Protein AF-0000000083423041 (afdb_homodimer)

Solvent-accessible surface area (backbone atoms only — not comparable to full-atom values): 35563 Å² total; per-residue (Å²): 116,69,69,56,26,44,30,65,61,41,26,49,46,38,52,69,44,50,49,55,50,40,33,48,55,36,41,76,66,77,38,86,64,68,62,46,63,54,60,49,81,67,87,52,75,92,38,69,88,54,84,45,62,52,67,48,62,82,70,56,37,40,61,69,62,55,66,61,30,31,52,72,68,56,45,50,48,52,34,47,50,47,18,48,50,28,26,38,38,35,40,43,35,72,77,74,40,79,76,62,72,74,30,47,17,34,30,59,46,91,64,76,85,52,52,67,54,50,50,53,42,49,52,52,51,53,71,42,21,61,75,30,78,40,52,88,45,42,66,50,51,52,53,24,66,74,65,46,72,60,73,50,49,37,67,68,75,82,59,90,92,57,64,53,19,48,31,49,54,68,41,34,47,90,32,34,32,36,24,58,48,96,86,67,46,78,74,46,57,28,48,50,81,50,32,27,30,23,56,34,53,56,34,54,37,50,52,36,27,42,71,46,18,33,13,79,82,46,30,72,80,38,38,49,50,51,53,34,51,28,44,56,44,24,51,52,40,25,56,71,67,62,50,82,66,85,76,79,48,55,39,57,49,54,41,40,38,58,76,49,20,55,54,50,50,59,34,67,68,45,50,31,34,61,45,56,45,73,91,42,95,64,67,41,69,67,41,57,62,34,87,48,72,67,17,53,50,50,51,51,50,34,65,63,29,67,67,38,31,60,50,41,48,51,51,50,54,56,40,56,34,48,41,27,62,49,68,76,78,63,128,117,70,70,55,26,43,30,65,59,42,26,49,47,37,52,70,44,49,48,56,49,41,33,47,56,35,40,76,65,78,39,86,63,68,61,44,64,54,62,49,80,67,86,51,75,92,38,70,88,54,85,46,62,50,67,49,64,81,70,56,37,39,60,67,62,55,65,61,30,31,54,72,70,55,45,50,48,52,35,48,51,46,17,48,50,29,26,39,38,33,39,42,36,73,76,75,38,79,75,62,74,75,31,45,18,35,29,61,46,90,65,77,86,51,52,69,52,52,52,52,43,50,52,54,51,53,69,44,23,61,76,32,77,39,53,87,44,42,65,50,50,52,54,25,66,74,66,44,74,60,74,50,49,37,68,67,70,70,58,91,91,57,66,52,20,48,31,51,55,70,41,34,46,89,34,34,32,35,23,58,49,97,86,67,46,78,74,44,58,28,46,49,82,51,32,27,31,23,55,35,53,57,34,55,36,49,54,36,28,42,70,44,18,33,14,79,80,46,30,71,79,38,38,49,50,51,52,35,51,27,44,55,42,24,51,52,40,24,56,70,66,63,48,83,66,86,76,78,47,56,40,57,50,54,41,41,37,58,76,49,19,54,56,52,49,60,34,68,69,46,52,32,33,63,44,56,46,72,90,43,97,64,68,42,69,68,39,57,62,34,88,48,73,66,16,54,50,48,50,51,49,33,64,64,30,68,68,39,30,58,50,40,49,52,51,49,55,56,38,56,33,49,40,25,62,49,68,74,80,58,125

Nearest PDB structures (foldseek):
  9eto-assembly2_B  TM=4.307E-01  e=2.417E-05  Psilocybe cubensis
  7y65-assembly1_D  TM=1.739E-01  e=5.068E+00  Homo sapiens
  8iyh-assembly1_D  TM=1.251E-01  e=6.102E+00  Homo sapiens
  7y65-assembly1_D  TM=1.919E-01  e=6.215E+00  Homo sapiens
  7y67-assembly1_D  TM=1.520E-01  e=4.080E+00  Homo sapiens

Sequence (662 aa):
MIASWKIFDKEKLTYSSYIPEFEQMFMKKNKELSFGPRYYQPTNPASAELIILEDLGNRSFKNVNRQMGFDMAHTRAALDKLAQFHAASAVRFEVRGAYPEMYDRNLCSEEDKFKEFRETQANSLIKALPLYNAAYMESELQTYTSNAPDMFQARAPKFEDEFCCLNHGDLHCNNIMFQYDEHGEITETYFIDLQMSRYCSPAQDLIYVLLSSVSFELKLSKFDYFVFYYHSKLVEYLKLLDYTQPMPTLTALHIAILNHGDWVYPVISLLLPLLLIDPSEKANMDTMMDQESEGDQLRTTMFGHRTVVQEYKQLLPWAHNRGLFVYKTGNMIASWKIFDKEKLTYSSYIPEFEQMFMKKNKELSFGPRYYQPTNPASAELIILEDLGNRSFKNVNRQMGFDMAHTRAALDKLAQFHAASAVRFEVRGAYPEMYDRNLCSEEDKFKEFRETQANSLIKALPLYNAAYMESELQTYTSNAPDMFQARAPKFEDEFCCLNHGDLHCNNIMFQYDEHGEITETYFIDLQMSRYCSPAQDLIYVLLSSVSFELKLSKFDYFVFYYHSKLVEYLKLLDYTQPMPTLTALHIAILNHGDWVYPVISLLLPLLLIDPSEKANMDTMMDQESEGDQLRTTMFGHRTVVQEYKQLLPWAHNRGLFVYKTGN

Organism: Drosophila navojoa (NCBI:txid7232)

Foldseek 3Di:
DVVQQCLQVQQCCCQVPVQVQLQVLCVVLVHHAGAAFHWDDDPDVVCVSPTDTDDCVVVVWDFDQLQQFDDPQRLLQLLLSQLSQFLSQLVCCVPVNDDDPSQQAQTAHPDDPCLVLLVLLLVLLLVLCVLLVRVVCNVLSVVLSVPDDDRRNDGDFDDPPARKGKELQQDERRQKIFDADPVRHTDHIYGHSSSRIHIGHNLLNLLNHLLAGHGLVCSPVCSLVSLVSSLVSNQVNNVSSPPPDDRDDSVSSVVVNLVQLLSNCCRLSPRRLLSNDDDDPCSDPVNCSPPDDSNSVNSNCSCNPPSSSVSCSPSVVVSVVSVSSDDDPRD/DVVQQCLQVQQCCCQVPVQVQLQVLCVVLVHHAGAAFHWDDDPDVVCVSPTDTDDCVVVVWDFDQLQQFDDPQRLLQLLLSQLSQFLSQLVCCVPVNDDDPSQQAQTAHPDDPCLVLLVVLLVLLLVLCVLLVRVVCNVLSVVLSVPDDDRRNDGDFDDPPARKGKELQQDERRQKIFDADPVRHTDHIYGHSSSRIHIGHCLLNLLNHLLAGHGLVCSPVCSLVSLVSSLVSNQVNNVSSPPPDDRDDSVSSVVVNLVQLLSNCCRLSPRRLLSNDDDDPCSDPVNCSPPDDSNSVNSNCSCVPPSSSVSCSPSVVVSVVSVSSHDDDRD

Secondary structure (DSSP, 8-state):
-GGGGTHHHHHHHIIIIIHHHHHHHHHHTT-----SPPEE--SSGGGTT--EE--GGGGT-B---TTT-B-HHHHHHHHHHHHHHHHHHHHHHHHH-PPPGGGGSS---SS-TTHHHHHHHHHHHHHHGGGGT-GGGHHHHHHHHHH---TTTSPPP--TT---EEE-SS--GGGEEEEE-TTS-EEEEEE--GGG-EEE-THHHHHHHHHHHB-HHHHTTTHHHHHHHHHHHHHHHHHHTT--SPPPPHHHHHHHHHHTGGGHHHIIIIIHHHHHSPP-TT-SHHHHH--SHHHHHHHHHHHH-HHHHHHHHHHHHHHHTTT-S------/-GGGGTHHHHHHHIIIIIHHHHHHHHHHTT-----SPPEE--SSGGGTT--EE--GGGGT-B---TTT-B-HHHHHHHHHHHHHHHHHHHHHHHHH-PPPGGGGSS---SS-TTHHHHHHHHHHHHHHGGGGT-GGGHHHHHHHHHH---TTTSPPP--TT---EEE-SS--GGGEEEEE-TTS-EEEEEE--GGG-EEE-THHHHHHHHHHHB-HHHHTTTHHHHHHHHHHHHHHHHHHTT--SPPPPHHHHHHHHHHTGGGHHHIIIIIHHHHHSPP-TT-SHHHHH--SHHHHHHHHHHHH-HHHHHHHHHHHHHHHTTT-S------

Radius of gyration: 27.66 Å; Cα contacts (8 Å, |Δi|>4): 993; chains: 2; bounding box: 68×90×64 Å

InterPro domains:
  IPR004119 Ecdysteroid kinase-like [PF02958] (1-243)
  IPR011009 Protein kinase-like domain superfamily [SSF56112] (47-325)
  IPR015897 CHK kinase-like [SM00587] (51-240)

pLDDT: mean 92.18, std 9.78, range [46.19, 98.94]

Structure (mmCIF, N/CA/C/O backbone):
data_AF-0000000083423041-model_v1
#
loop_
_entity.id
_entity.type
_entity.pdbx_description
1 polymer 'CHK kinase-like domain-containing protein'
#
loop_
_atom_site.group_PDB
_atom_site.id
_atom_site.type_symbol
_atom_site.label_atom_id
_atom_site.label_alt_id
_atom_site.label_comp_id
_atom_site.label_asym_id
_atom_site.label_entity_id
_atom_site.label_seq_id
_atom_site.pdbx_PDB_ins_code
_atom_site.Cartn_x
_atom_site.Cartn_y
_atom_site.Cartn_z
_atom_site.occupancy
_atom_site.B_iso_or_equiv
_atom_site.auth_seq_id
_atom_site.auth_comp_id
_atom_site.auth_asym_id
_atom_site.auth_atom_id
_atom_site.pdbx_PDB_model_num
ATOM 1 N N . MET A 1 1 ? 23.953 -32.688 -4.75 1 56.06 1 MET A N 1
ATOM 2 C CA . MET A 1 1 ? 23.734 -31.281 -4.391 1 56.06 1 MET A CA 1
ATOM 3 C C . MET A 1 1 ? 22.266 -30.891 -4.551 1 56.06 1 MET A C 1
ATOM 5 O O . MET A 1 1 ? 21.641 -30.438 -3.592 1 56.06 1 MET A O 1
ATOM 9 N N . ILE A 1 2 ? 21.703 -31.203 -5.594 1 63.53 2 ILE A N 1
ATOM 10 C CA . ILE A 1 2 ? 20.328 -30.844 -5.906 1 63.53 2 ILE A CA 1
ATOM 11 C C . ILE A 1 2 ? 19.375 -31.672 -5.031 1 63.53 2 ILE A C 1
ATOM 13 O O . ILE A 1 2 ? 18.344 -31.156 -4.574 1 63.53 2 ILE A O 1
ATOM 17 N N . ALA A 1 3 ? 19.844 -32.781 -4.621 1 69.81 3 ALA A N 1
ATOM 18 C CA . ALA A 1 3 ? 19 -33.656 -3.809 1 69.81 3 ALA A CA 1
ATOM 19 C C . ALA A 1 3 ? 18.719 -33.031 -2.443 1 69.81 3 ALA A C 1
ATOM 21 O O . ALA A 1 3 ? 17.625 -33.188 -1.891 1 69.81 3 ALA A O 1
ATOM 22 N N . SER A 1 4 ? 19.672 -32.344 -1.912 1 74.06 4 SER A N 1
ATOM 23 C CA . SER A 1 4 ? 19.547 -31.766 -0.584 1 74.06 4 SER A CA 1
ATOM 24 C C . SER A 1 4 ? 18.547 -30.625 -0.583 1 74.06 4 SER A C 1
ATOM 26 O O . SER A 1 4 ? 18.078 -30.203 0.478 1 74.06 4 SER A O 1
ATOM 28 N N . TRP A 1 5 ? 18.188 -30.234 -1.714 1 85.06 5 TRP A N 1
ATOM 29 C CA . TRP A 1 5 ? 17.25 -29.109 -1.833 1 85.06 5 TRP A CA 1
ATOM 30 C C . TRP A 1 5 ? 15.805 -29.609 -1.77 1 85.06 5 TRP A C 1
ATOM 32 O O . TRP A 1 5 ? 14.883 -28.828 -1.572 1 85.06 5 TRP A O 1
ATOM 42 N N . LYS A 1 6 ? 15.609 -30.875 -1.915 1 83.38 6 LYS A N 1
ATOM 43 C CA . LYS A 1 6 ? 14.328 -31.562 -1.817 1 83.38 6 LYS A CA 1
ATOM 44 C C . LYS A 1 6 ? 13.352 -31.062 -2.881 1 83.38 6 LYS A C 1
ATOM 46 O O . LYS A 1 6 ? 12.133 -31.125 -2.689 1 83.38 6 LYS A O 1
ATOM 51 N N . ILE A 1 7 ? 13.836 -30.562 -3.924 1 87.19 7 ILE A N 1
ATOM 52 C CA . ILE A 1 7 ? 13 -29.984 -4.965 1 87.19 7 ILE A CA 1
ATOM 53 C C . ILE A 1 7 ? 12.266 -31.094 -5.719 1 87.19 7 ILE A C 1
ATOM 55 O O . ILE A 1 7 ? 11.094 -30.938 -6.078 1 87.19 7 ILE A O 1
ATOM 59 N N . PHE A 1 8 ? 12.859 -32.219 -5.914 1 86.06 8 PHE A N 1
ATOM 60 C CA . PHE A 1 8 ? 12.227 -33.312 -6.625 1 86.06 8 PHE A CA 1
ATOM 61 C C . PHE A 1 8 ? 11.133 -33.969 -5.773 1 86.06 8 PHE A C 1
ATOM 63 O O . PHE A 1 8 ? 10.086 -34.344 -6.293 1 86.06 8 PHE A O 1
ATOM 70 N N . ASP A 1 9 ? 11.477 -34.094 -4.512 1 88.56 9 ASP A N 1
ATOM 71 C CA . ASP A 1 9 ? 10.484 -34.625 -3.588 1 88.56 9 ASP A CA 1
ATOM 72 C C . ASP A 1 9 ? 9.234 -33.75 -3.545 1 88.56 9 ASP A C 1
ATOM 74 O O . ASP A 1 9 ? 8.117 -34.281 -3.566 1 88.56 9 ASP A O 1
ATOM 78 N N . LYS A 1 10 ? 9.391 -32.5 -3.506 1 91.69 10 LYS A N 1
ATOM 79 C CA . LYS A 1 10 ? 8.266 -31.578 -3.465 1 91.69 10 LYS A CA 1
ATOM 80 C C . LYS A 1 10 ? 7.461 -31.625 -4.766 1 91.69 10 LYS A C 1
ATOM 82 O O . LYS A 1 10 ? 6.23 -31.672 -4.738 1 91.69 10 LYS A O 1
ATOM 87 N N . GLU A 1 11 ? 8.203 -31.562 -5.789 1 92.38 11 GLU A N 1
ATOM 88 C CA . GLU A 1 11 ? 7.547 -31.562 -7.094 1 92.38 11 GLU A CA 1
ATOM 89 C C . GLU A 1 11 ? 6.727 -32.844 -7.289 1 92.38 11 GLU A C 1
ATOM 91 O O . GLU A 1 11 ? 5.566 -32.781 -7.711 1 92.38 11 GLU A O 1
ATOM 96 N N . LYS A 1 12 ? 7.32 -33.969 -6.988 1 90.94 12 LYS A N 1
ATOM 97 C CA . LYS A 1 12 ? 6.633 -35.25 -7.098 1 90.94 12 LYS A CA 1
ATOM 98 C C . LYS A 1 12 ? 5.383 -35.281 -6.223 1 90.94 12 LYS A C 1
ATOM 100 O O . LYS A 1 12 ? 4.305 -35.688 -6.684 1 90.94 12 LYS A O 1
ATOM 105 N N . LEU A 1 13 ? 5.57 -34.844 -5.012 1 92.62 13 LEU A N 1
ATOM 106 C CA . LEU A 1 13 ? 4.453 -34.875 -4.074 1 92.62 13 LEU A CA 1
ATOM 107 C C . LEU A 1 13 ? 3.346 -33.938 -4.527 1 92.62 13 LEU A C 1
ATOM 109 O O . LEU A 1 13 ? 2.162 -34.281 -4.457 1 92.62 13 LEU A O 1
ATOM 113 N N . THR A 1 14 ? 3.68 -32.812 -4.992 1 94.88 14 THR A N 1
ATOM 114 C CA . THR A 1 14 ? 2.699 -31.812 -5.438 1 94.88 14 THR A CA 1
ATOM 115 C C . THR A 1 14 ? 1.908 -32.344 -6.629 1 94.88 14 THR A C 1
ATOM 117 O O . THR A 1 14 ? 0.677 -32.281 -6.641 1 94.88 14 THR A O 1
ATOM 120 N N . TYR A 1 15 ? 2.58 -32.938 -7.609 1 93.69 15 TYR A N 1
ATOM 121 C CA . TYR A 1 15 ? 1.911 -33.406 -8.82 1 93.69 15 TYR A CA 1
ATOM 122 C C . TYR A 1 15 ? 1.136 -34.688 -8.547 1 93.69 15 TYR A C 1
ATOM 124 O O . TYR A 1 15 ? 0.068 -34.906 -9.125 1 93.69 15 TYR A O 1
ATOM 132 N N . SER A 1 16 ? 1.659 -35.531 -7.684 1 92.19 16 SER A N 1
ATOM 133 C CA . SER A 1 16 ? 1.065 -36.844 -7.512 1 92.19 16 SER A CA 1
ATOM 134 C C . SER A 1 16 ? -0.07 -36.812 -6.492 1 92.19 16 SER A C 1
ATOM 136 O O . SER A 1 16 ? -0.987 -37.656 -6.551 1 92.19 16 SER A O 1
ATOM 138 N N . SER A 1 17 ? -0.051 -35.875 -5.617 1 94.38 17 SER A N 1
ATOM 139 C CA . SER A 1 17 ? -1.008 -35.906 -4.52 1 94.38 17 SER A CA 1
ATOM 140 C C . SER A 1 17 ? -1.798 -34.625 -4.41 1 94.38 17 SER A C 1
ATOM 142 O O . SER A 1 17 ? -3.027 -34.625 -4.5 1 94.38 17 SER A O 1
ATOM 144 N N . TYR A 1 18 ? -1.141 -33.5 -4.277 1 96.62 18 TYR A N 1
ATOM 145 C CA . TYR A 1 18 ? -1.832 -32.281 -3.945 1 96.62 18 TYR A CA 1
ATOM 146 C C . TYR A 1 18 ? -2.688 -31.797 -5.113 1 96.62 18 TYR A C 1
ATOM 148 O O . TYR A 1 18 ? -3.867 -31.484 -4.941 1 96.62 18 TYR A O 1
ATOM 156 N N . ILE A 1 19 ? -2.123 -31.797 -6.305 1 96.56 19 ILE A N 1
ATOM 157 C CA . ILE A 1 19 ? -2.859 -31.312 -7.469 1 96.56 19 ILE A CA 1
ATOM 158 C C . ILE A 1 19 ? -4.121 -32.156 -7.664 1 96.56 19 ILE A C 1
ATOM 160 O O . ILE A 1 19 ? -5.227 -31.609 -7.758 1 96.56 19 ILE A O 1
ATOM 164 N N . PRO A 1 20 ? -4.004 -33.469 -7.676 1 96.19 20 PRO A N 1
ATOM 165 C CA . PRO A 1 20 ? -5.223 -34.281 -7.809 1 96.19 20 PRO A CA 1
ATOM 166 C C . PRO A 1 20 ? -6.238 -34 -6.703 1 96.19 20 PRO A C 1
ATOM 168 O O . PRO A 1 20 ? -7.445 -33.969 -6.961 1 96.19 20 PRO A O 1
ATOM 171 N N . GLU A 1 21 ? -5.793 -33.781 -5.512 1 97.38 21 GLU A N 1
ATOM 172 C CA . GLU A 1 21 ? -6.691 -33.469 -4.402 1 97.38 21 GLU A CA 1
ATOM 173 C C . GLU A 1 21 ? -7.414 -32.156 -4.633 1 97.38 21 GLU A C 1
ATOM 175 O O . GLU A 1 21 ? -8.617 -32.031 -4.391 1 97.38 21 GLU A O 1
ATOM 180 N N . PHE A 1 22 ? -6.637 -31.156 -5.039 1 98.5 22 PHE A N 1
ATOM 181 C CA . PHE A 1 22 ? -7.219 -29.844 -5.316 1 98.5 22 PHE A CA 1
ATOM 182 C C . PHE A 1 22 ? -8.289 -29.938 -6.398 1 98.5 22 PHE A C 1
ATOM 184 O O . PHE A 1 22 ? -9.383 -29.391 -6.254 1 98.5 22 PHE A O 1
ATOM 191 N N . GLU A 1 23 ? -7.961 -30.656 -7.457 1 98.31 23 GLU A N 1
ATOM 192 C CA . GLU A 1 23 ? -8.891 -30.828 -8.578 1 98.31 23 GLU A CA 1
ATOM 193 C C . GLU A 1 23 ? -10.148 -31.562 -8.148 1 98.31 23 GLU A C 1
ATOM 195 O O . GLU A 1 23 ? -11.258 -31.219 -8.562 1 98.31 23 GLU A O 1
ATOM 200 N N . GLN A 1 24 ? -9.977 -32.531 -7.316 1 97.88 24 GLN A N 1
ATOM 201 C CA . GLN A 1 24 ? -11.117 -33.281 -6.797 1 97.88 24 GLN A CA 1
ATOM 202 C C . GLN A 1 24 ? -12.023 -32.375 -5.953 1 97.88 24 GLN A C 1
ATOM 204 O O . GLN A 1 24 ? -13.25 -32.531 -5.977 1 97.88 24 GLN A O 1
ATOM 209 N N . MET A 1 25 ? -11.469 -31.5 -5.168 1 98.12 25 MET A N 1
ATOM 210 C CA . MET A 1 25 ? -12.25 -30.578 -4.355 1 98.12 25 MET A CA 1
ATOM 211 C C . MET A 1 25 ? -13.188 -29.75 -5.227 1 98.12 25 MET A C 1
ATOM 213 O O . MET A 1 25 ? -14.352 -29.547 -4.887 1 98.12 25 MET A O 1
ATOM 217 N N . PHE A 1 26 ? -12.648 -29.266 -6.285 1 98.62 26 PHE A N 1
ATOM 218 C CA . PHE A 1 26 ? -13.461 -28.453 -7.191 1 98.62 26 PHE A CA 1
ATOM 219 C C . PHE A 1 26 ? -14.5 -29.328 -7.898 1 98.62 26 PHE A C 1
ATOM 221 O O . PHE A 1 26 ? -15.641 -28.906 -8.094 1 98.62 26 PHE A O 1
ATOM 228 N N . MET A 1 27 ? -14.094 -30.516 -8.273 1 98.19 27 MET A N 1
ATOM 229 C CA . MET A 1 27 ? -15.016 -31.438 -8.945 1 98.19 27 MET A CA 1
ATOM 230 C C . MET A 1 27 ? -16.234 -31.719 -8.07 1 98.19 27 MET A C 1
ATOM 232 O O . MET A 1 27 ? -17.359 -31.797 -8.57 1 98.19 27 MET A O 1
ATOM 236 N N . LYS A 1 28 ? -16.016 -31.891 -6.832 1 97.94 28 LYS A N 1
ATOM 237 C CA . LYS A 1 28 ? -17.078 -32.156 -5.879 1 97.94 28 LYS A CA 1
ATOM 238 C C . LYS A 1 28 ? -18.062 -30.969 -5.824 1 97.94 28 LYS A C 1
ATOM 240 O O . LYS A 1 28 ? -19.203 -31.141 -5.402 1 97.94 28 LYS A O 1
ATOM 245 N N . LYS A 1 29 ? -17.625 -29.812 -6.145 1 98.19 29 LYS A N 1
ATOM 246 C CA . LYS A 1 29 ? -18.469 -28.641 -6.191 1 98.19 29 LYS A CA 1
ATOM 247 C C . LYS A 1 29 ? -18.953 -28.359 -7.609 1 98.19 29 LYS A C 1
ATOM 249 O O . LYS A 1 29 ? -19.359 -27.234 -7.934 1 98.19 29 LYS A O 1
ATOM 254 N N . ASN A 1 30 ? -18.844 -29.328 -8.508 1 97.06 30 ASN A N 1
ATOM 255 C CA . ASN A 1 30 ? -19.312 -29.312 -9.883 1 97.06 30 ASN A CA 1
ATOM 256 C C . ASN A 1 30 ? -18.531 -28.312 -10.734 1 97.06 30 ASN A C 1
ATOM 258 O O . ASN A 1 30 ? -19.109 -27.641 -11.594 1 97.06 30 ASN A O 1
ATOM 262 N N . LYS A 1 31 ? -17.312 -28.141 -10.359 1 97.44 31 LYS A N 1
ATOM 263 C CA . LYS A 1 31 ? -16.391 -27.328 -11.156 1 97.44 31 LYS A CA 1
ATOM 264 C C . LYS A 1 31 ? -15.203 -28.156 -11.625 1 97.44 31 LYS A C 1
ATOM 266 O O . LYS A 1 31 ? -14.312 -28.469 -10.828 1 97.44 31 LYS A O 1
ATOM 271 N N . GLU A 1 32 ? -15.219 -28.422 -12.867 1 96.31 32 GLU A N 1
ATOM 272 C CA . GLU A 1 32 ? -14.117 -29.203 -13.43 1 96.31 32 GLU A CA 1
ATOM 273 C C . GLU A 1 32 ? -12.969 -28.312 -13.875 1 96.31 32 GLU A C 1
ATOM 275 O O . GLU A 1 32 ? -13.18 -27.344 -14.617 1 96.31 32 GLU A O 1
ATOM 280 N N . LEU A 1 33 ? -11.789 -28.625 -13.32 1 96.5 33 LEU A N 1
ATOM 281 C CA . LEU A 1 33 ? -10.602 -27.891 -13.742 1 96.5 33 LEU A CA 1
ATOM 282 C C . LEU A 1 33 ? -9.336 -28.703 -13.492 1 96.5 33 LEU A C 1
ATOM 284 O O . LEU A 1 33 ? -9.383 -29.734 -12.82 1 96.5 33 LEU A O 1
ATOM 288 N N . SER A 1 34 ? -8.242 -28.344 -14.148 1 96.38 34 SER A N 1
ATOM 289 C CA . SER A 1 34 ? -6.906 -28.906 -13.953 1 96.38 34 SER A CA 1
ATOM 290 C C . SER A 1 34 ? -5.875 -27.797 -13.711 1 96.38 34 SER A C 1
ATOM 292 O O . SER A 1 34 ? -5.996 -26.703 -14.25 1 96.38 34 SER A O 1
ATOM 294 N N . PHE A 1 35 ? -4.875 -28.109 -12.93 1 97.38 35 PHE A N 1
ATOM 295 C CA . PHE A 1 35 ? -3.9 -27.094 -12.555 1 97.38 35 PHE A CA 1
ATOM 296 C C . PHE A 1 35 ? -2.609 -27.266 -13.352 1 97.38 35 PHE A C 1
ATOM 298 O O . PHE A 1 35 ? -1.773 -26.359 -13.391 1 97.38 35 PHE A O 1
ATOM 305 N N . GLY A 1 36 ? -2.402 -28.359 -13.93 1 94.62 36 GLY A N 1
ATOM 306 C CA . GLY A 1 36 ? -1.151 -28.641 -14.617 1 94.62 36 GLY A CA 1
ATOM 307 C C . GLY A 1 36 ? -1.192 -29.906 -15.438 1 94.62 36 GLY A C 1
ATOM 308 O O . GLY A 1 36 ? -2.26 -30.5 -15.633 1 94.62 36 GLY A O 1
ATOM 309 N N . PRO A 1 37 ? -0.029 -30.344 -15.961 1 93 37 PRO A N 1
ATOM 310 C CA . PRO A 1 37 ? 0.032 -31.578 -16.734 1 93 37 PRO A CA 1
ATOM 311 C C . PRO A 1 37 ? -0.238 -32.812 -15.891 1 93 37 PRO A C 1
ATOM 313 O O . PRO A 1 37 ? -0.012 -32.812 -14.68 1 93 37 PRO A O 1
ATOM 316 N N . ARG A 1 38 ? -0.651 -33.844 -16.547 1 90.44 38 ARG A N 1
ATOM 317 C CA . ARG A 1 38 ? -0.851 -35.125 -15.859 1 90.44 38 ARG A CA 1
ATOM 318 C C . ARG A 1 38 ? 0.481 -35.719 -15.43 1 90.44 38 ARG A C 1
ATOM 320 O O . ARG A 1 38 ? 1.46 -35.688 -16.172 1 90.44 38 ARG A O 1
ATOM 327 N N . TYR A 1 39 ? 0.431 -36.062 -14.281 1 89.44 39 TYR A N 1
ATOM 328 C CA . TYR A 1 39 ? 1.585 -36.75 -13.719 1 89.44 39 TYR A CA 1
ATOM 329 C C . TYR A 1 39 ? 1.476 -38.25 -13.945 1 89.44 39 TYR A C 1
ATOM 331 O O . TYR A 1 39 ? 0.413 -38.844 -13.734 1 89.44 39 TYR A O 1
ATOM 339 N N . TYR A 1 40 ? 2.605 -38.875 -14.414 1 86 40 TYR A N 1
ATOM 340 C CA . TYR A 1 40 ? 2.648 -40.312 -14.602 1 86 40 TYR A CA 1
ATOM 341 C C . TYR A 1 40 ? 3.648 -40.969 -13.648 1 86 40 TYR A C 1
ATOM 343 O O . TYR A 1 40 ? 4.844 -40.656 -13.688 1 86 40 TYR A O 1
ATOM 351 N N . GLN A 1 41 ? 3.17 -41.781 -12.812 1 81.62 41 GLN A N 1
ATOM 352 C CA . GLN A 1 41 ? 4.047 -42.5 -11.875 1 81.62 41 GLN A CA 1
ATOM 353 C C . GLN A 1 41 ? 4.953 -43.469 -12.602 1 81.62 41 GLN A C 1
ATOM 355 O O . GLN A 1 41 ? 4.473 -44.344 -13.352 1 81.62 41 GLN A O 1
ATOM 360 N N . PRO A 1 42 ? 6.223 -43.25 -12.383 1 77.19 42 PRO A N 1
ATOM 361 C CA . PRO A 1 42 ? 7.113 -44.219 -13.031 1 77.19 42 PRO A CA 1
ATOM 362 C C . PRO A 1 42 ? 6.895 -45.625 -12.539 1 77.19 42 PRO A C 1
ATOM 364 O O . PRO A 1 42 ? 6.621 -45.844 -11.352 1 77.19 42 PRO A O 1
ATOM 367 N N . THR A 1 43 ? 6.84 -46.562 -13.352 1 68.75 43 THR A N 1
ATOM 368 C CA . THR A 1 43 ? 6.602 -47.969 -13.016 1 68.75 43 THR A CA 1
ATOM 369 C C . THR A 1 43 ? 7.906 -48.656 -12.641 1 68.75 43 THR A C 1
ATOM 371 O O . THR A 1 43 ? 7.895 -49.719 -11.992 1 68.75 43 THR A O 1
ATOM 374 N N . ASN A 1 44 ? 9.047 -48.156 -13.078 1 67.44 44 ASN A N 1
ATOM 375 C CA . ASN A 1 44 ? 10.336 -48.75 -12.773 1 67.44 44 ASN A CA 1
ATOM 376 C C . ASN A 1 44 ? 11.047 -48.031 -11.641 1 67.44 44 ASN A C 1
ATOM 378 O O . ASN A 1 44 ? 11.195 -46.812 -11.688 1 67.44 44 ASN A O 1
ATOM 382 N N . PRO A 1 45 ? 11.414 -48.75 -10.508 1 57.91 45 PRO A N 1
ATOM 383 C CA . PRO A 1 45 ? 12.094 -48.188 -9.352 1 57.91 45 PRO A CA 1
ATOM 384 C C . PRO A 1 45 ? 13.328 -47.344 -9.75 1 57.91 45 PRO A C 1
ATOM 386 O O . PRO A 1 45 ? 13.695 -46.406 -9.047 1 57.91 45 PRO A O 1
ATOM 389 N N . ALA A 1 46 ? 14.062 -47.844 -10.703 1 56.53 46 ALA A N 1
ATOM 390 C CA . ALA A 1 46 ? 15.281 -47.156 -11.125 1 56.53 46 ALA A CA 1
ATOM 391 C C . ALA A 1 46 ? 14.977 -45.719 -11.57 1 56.53 46 ALA A C 1
ATOM 393 O O . ALA A 1 46 ? 15.883 -44.875 -11.641 1 56.53 46 ALA A O 1
ATOM 394 N N . SER A 1 47 ? 13.797 -45.5 -11.68 1 58.59 47 SER A N 1
ATOM 395 C CA . SER A 1 47 ? 13.328 -44.219 -12.211 1 58.59 47 SER A CA 1
ATOM 396 C C . SER A 1 47 ? 12.773 -43.312 -11.102 1 58.59 47 SER A C 1
ATOM 398 O O . SER A 1 47 ? 12.031 -42.375 -11.375 1 58.59 47 SER A O 1
ATOM 400 N N . ALA A 1 48 ? 13.188 -43.781 -10 1 58.22 48 ALA A N 1
ATOM 401 C CA . ALA A 1 48 ? 12.664 -43.125 -8.797 1 58.22 48 ALA A CA 1
ATOM 402 C C . ALA A 1 48 ? 12.977 -41.625 -8.797 1 58.22 48 ALA A C 1
ATOM 404 O O . ALA A 1 48 ? 12.242 -40.844 -8.203 1 58.22 48 ALA A O 1
ATOM 405 N N . GLU A 1 49 ? 13.93 -41.219 -9.602 1 66.5 49 GLU A N 1
ATOM 406 C CA . GLU A 1 49 ? 14.328 -39.844 -9.586 1 66.5 49 GLU A CA 1
ATOM 407 C C . GLU A 1 49 ? 13.758 -39.094 -10.789 1 66.5 49 GLU A C 1
ATOM 409 O O . GLU A 1 49 ? 14.188 -37.969 -11.094 1 66.5 49 GLU A O 1
ATOM 414 N N . LEU A 1 50 ? 12.797 -39.781 -11.352 1 74.94 50 LEU A N 1
ATOM 415 C CA . LEU A 1 50 ? 12.258 -39.156 -12.555 1 74.94 50 LEU A CA 1
ATOM 416 C C . LEU A 1 50 ? 10.836 -38.656 -12.328 1 74.94 50 LEU A C 1
ATOM 418 O O . LEU A 1 50 ? 10.07 -39.281 -11.594 1 74.94 50 LEU A O 1
ATOM 422 N N . ILE A 1 51 ? 10.562 -37.438 -12.758 1 79.25 51 ILE A N 1
ATOM 423 C CA . ILE A 1 51 ? 9.203 -36.938 -12.844 1 79.25 51 ILE A CA 1
ATOM 424 C C . ILE A 1 51 ? 8.734 -36.969 -14.297 1 79.25 51 ILE A C 1
ATOM 426 O O . ILE A 1 51 ? 9.383 -36.406 -15.18 1 79.25 51 ILE A O 1
ATOM 430 N N . ILE A 1 52 ? 7.73 -37.75 -14.516 1 82.44 52 ILE A N 1
ATOM 431 C CA . ILE A 1 52 ? 7.18 -37.844 -15.867 1 82.44 52 ILE A CA 1
ATOM 432 C C . ILE A 1 52 ? 5.855 -37.094 -15.945 1 82.44 52 ILE A C 1
ATOM 434 O O . ILE A 1 52 ? 4.902 -37.406 -15.242 1 82.44 52 ILE A O 1
ATOM 438 N N . LEU A 1 53 ? 5.887 -36.031 -16.859 1 84.81 53 LEU A N 1
ATOM 439 C CA . LEU A 1 53 ? 4.703 -35.188 -16.984 1 84.81 53 LEU A CA 1
ATOM 440 C C . LEU A 1 53 ? 4.176 -35.219 -18.422 1 84.81 53 LEU A C 1
ATOM 442 O O . LEU A 1 53 ? 4.93 -35.5 -19.359 1 84.81 53 LEU A O 1
ATOM 446 N N . GLU A 1 54 ? 2.973 -35.031 -18.547 1 85.12 54 GLU A N 1
ATOM 447 C CA . GLU A 1 54 ? 2.342 -34.844 -19.844 1 85.12 54 GLU A CA 1
ATOM 448 C C . GLU A 1 54 ? 3.035 -33.75 -20.656 1 85.12 54 GLU A C 1
ATOM 450 O O . GLU A 1 54 ? 3.404 -32.688 -20.094 1 85.12 54 GLU A O 1
ATOM 455 N N . ASP A 1 55 ? 3.256 -34.031 -21.922 1 85.44 55 ASP A N 1
ATOM 456 C CA . ASP A 1 55 ? 3.732 -33 -22.844 1 85.44 55 ASP A CA 1
ATOM 457 C C . ASP A 1 55 ? 2.594 -32.062 -23.266 1 85.44 55 ASP A C 1
ATOM 459 O O . ASP A 1 55 ? 1.817 -32.406 -24.156 1 85.44 55 ASP A O 1
ATOM 463 N N . LEU A 1 56 ? 2.598 -30.922 -22.766 1 88.81 56 LEU A N 1
ATOM 464 C CA . LEU A 1 56 ? 1.498 -29.984 -22.969 1 88.81 56 LEU A CA 1
ATOM 465 C C . LEU A 1 56 ? 1.531 -29.406 -24.375 1 88.81 56 LEU A C 1
ATOM 467 O O . LEU A 1 56 ? 0.534 -28.859 -24.844 1 88.81 56 LEU A O 1
ATOM 471 N N . GLY A 1 57 ? 2.645 -29.547 -24.984 1 86.56 57 GLY A N 1
ATOM 472 C CA . GLY A 1 57 ? 2.74 -29.141 -26.375 1 86.56 57 GLY A CA 1
ATOM 473 C C . GLY A 1 57 ? 1.775 -29.875 -27.281 1 86.56 57 GLY A C 1
ATOM 474 O O . GLY A 1 57 ? 1.254 -29.297 -28.234 1 86.56 57 GLY A O 1
ATOM 475 N N . ASN A 1 58 ? 1.549 -31.094 -26.906 1 88.25 58 ASN A N 1
ATOM 476 C CA . ASN A 1 58 ? 0.638 -31.906 -27.703 1 88.25 58 ASN A CA 1
ATOM 477 C C . ASN A 1 58 ? -0.795 -31.391 -27.609 1 88.25 58 ASN A C 1
ATOM 479 O O . ASN A 1 58 ? -1.614 -31.688 -28.484 1 88.25 58 ASN A O 1
ATOM 483 N N . ARG A 1 59 ? -1.044 -30.688 -26.609 1 92.06 59 ARG A N 1
ATOM 484 C CA . ARG A 1 59 ? -2.367 -30.094 -26.422 1 92.06 59 ARG A CA 1
ATOM 485 C C . ARG A 1 59 ? -2.342 -28.594 -26.734 1 92.06 59 ARG A C 1
ATOM 487 O O . ARG A 1 59 ? -3.229 -27.859 -26.297 1 92.06 59 ARG A O 1
ATOM 494 N N . SER A 1 60 ? -1.251 -28.125 -27.344 1 92.19 60 SER A N 1
ATOM 495 C CA . SER A 1 60 ? -1.099 -26.781 -27.891 1 92.19 60 SER A CA 1
ATOM 496 C C . SER A 1 60 ? -1.012 -25.734 -26.781 1 92.19 60 SER A C 1
ATOM 498 O O . SER A 1 60 ? -1.491 -24.609 -26.938 1 92.19 60 SER A O 1
ATOM 500 N N . PHE A 1 61 ? -0.627 -26.156 -25.641 1 94.81 61 PHE A N 1
ATOM 501 C CA . PHE A 1 61 ? -0.29 -25.172 -24.625 1 94.81 61 PHE A CA 1
ATOM 502 C C . PHE A 1 61 ? 0.972 -24.406 -25 1 94.81 61 PHE A C 1
ATOM 504 O O . PHE A 1 61 ? 1.902 -24.969 -25.562 1 94.81 61 PHE A O 1
ATOM 511 N N . LYS A 1 62 ? 0.992 -23.188 -24.656 1 94.31 62 LYS A N 1
ATOM 512 C CA . LYS A 1 62 ? 2.164 -22.375 -24.953 1 94.31 62 LYS A CA 1
ATOM 513 C C . LYS A 1 62 ? 2.395 -21.328 -23.859 1 94.31 62 LYS A C 1
ATOM 515 O O . LYS A 1 62 ? 1.453 -20.922 -23.172 1 94.31 62 LYS A O 1
ATOM 520 N N . ASN A 1 63 ? 3.635 -21.031 -23.766 1 93.75 63 ASN A N 1
ATOM 521 C CA . ASN A 1 63 ? 3.969 -19.859 -22.953 1 93.75 63 ASN A CA 1
ATOM 522 C C . ASN A 1 63 ? 3.771 -18.578 -23.734 1 93.75 63 ASN A C 1
ATOM 524 O O . ASN A 1 63 ? 3.77 -18.578 -24.969 1 93.75 63 ASN A O 1
ATOM 528 N N . VAL A 1 64 ? 3.592 -17.5 -22.984 1 93.44 64 VAL A N 1
ATOM 529 C CA . VAL A 1 64 ? 3.602 -16.188 -23.641 1 93.44 64 VAL A CA 1
ATOM 530 C C . VAL A 1 64 ? 5.043 -15.734 -23.859 1 93.44 64 VAL A C 1
ATOM 532 O O . VAL A 1 64 ? 5.977 -16.312 -23.297 1 93.44 64 VAL A O 1
ATOM 535 N N . ASN A 1 65 ? 5.188 -14.727 -24.781 1 92.94 65 ASN A N 1
ATOM 536 C CA . ASN A 1 65 ? 6.492 -14.094 -24.938 1 92.94 65 ASN A CA 1
ATOM 537 C C . ASN A 1 65 ? 6.945 -13.414 -23.656 1 92.94 65 ASN A C 1
ATOM 539 O O . ASN A 1 65 ? 6.359 -12.414 -23.234 1 92.94 65 ASN A O 1
ATOM 543 N N . ARG A 1 66 ? 7.969 -13.953 -23.078 1 92.06 66 ARG A N 1
ATOM 544 C CA . ARG A 1 66 ? 8.398 -13.523 -21.766 1 92.06 66 ARG A CA 1
ATOM 545 C C . ARG A 1 66 ? 8.844 -12.062 -21.766 1 92.06 66 ARG A C 1
ATOM 547 O O . ARG A 1 66 ? 8.719 -11.359 -20.766 1 92.06 66 ARG A O 1
ATOM 554 N N . GLN A 1 67 ? 9.383 -11.508 -22.859 1 92.94 67 GLN A N 1
ATOM 555 C CA . GLN A 1 67 ? 9.883 -10.133 -22.938 1 92.94 67 GLN A CA 1
ATOM 556 C C . GLN A 1 67 ? 8.734 -9.141 -23.031 1 92.94 67 GLN A C 1
ATOM 558 O O . GLN A 1 67 ? 8.852 -8 -22.562 1 92.94 67 GLN A O 1
ATOM 563 N N . MET A 1 68 ? 7.68 -9.594 -23.609 1 94.5 68 MET A N 1
ATOM 564 C CA . MET A 1 68 ? 6.516 -8.727 -23.75 1 94.5 68 MET A CA 1
ATOM 565 C C . MET A 1 68 ? 5.688 -8.719 -22.469 1 94.5 68 MET A C 1
ATOM 567 O O . MET A 1 68 ? 5.07 -7.707 -22.125 1 94.5 68 MET A O 1
ATOM 571 N N . GLY A 1 69 ? 5.66 -9.812 -21.75 1 96.31 69 GLY A N 1
ATOM 572 C CA . GLY A 1 69 ? 4.891 -9.945 -20.516 1 96.31 69 GLY A CA 1
ATOM 573 C C . GLY A 1 69 ? 3.414 -10.195 -20.766 1 96.31 69 GLY A C 1
ATOM 574 O O . GLY A 1 69 ? 2.975 -10.273 -21.922 1 96.31 69 GLY A O 1
ATOM 575 N N . PHE A 1 70 ? 2.637 -10.375 -19.734 1 98.5 70 PHE A N 1
ATOM 576 C CA . PHE A 1 70 ? 1.207 -10.656 -19.781 1 98.5 70 PHE A CA 1
ATOM 577 C C . PHE A 1 70 ? 0.412 -9.398 -20.109 1 98.5 70 PHE A C 1
ATOM 579 O O . PHE A 1 70 ? 0.62 -8.352 -19.484 1 98.5 70 PHE A O 1
ATOM 586 N N . ASP A 1 71 ? -0.46 -9.484 -21.062 1 98.19 71 ASP A N 1
ATOM 587 C CA . ASP A 1 71 ? -1.492 -8.461 -21.203 1 98.19 71 ASP A CA 1
ATOM 588 C C . ASP A 1 71 ? -2.594 -8.648 -20.156 1 98.19 71 ASP A C 1
ATOM 590 O O . ASP A 1 71 ? -2.441 -9.438 -19.234 1 98.19 71 ASP A O 1
ATOM 594 N N . MET A 1 72 ? -3.699 -7.902 -20.266 1 98.5 72 MET A N 1
ATOM 595 C CA . MET A 1 72 ? -4.785 -7.926 -19.297 1 98.5 72 MET A CA 1
ATOM 596 C C . MET A 1 72 ? -5.41 -9.312 -19.203 1 98.5 72 MET A C 1
ATOM 598 O O . MET A 1 72 ? -5.598 -9.852 -18.109 1 98.5 72 MET A O 1
ATOM 602 N N . ALA A 1 73 ? -5.766 -9.938 -20.312 1 98.44 73 ALA A N 1
ATOM 603 C CA . ALA A 1 73 ? -6.441 -11.234 -20.359 1 98.44 73 ALA A CA 1
ATOM 604 C C . ALA A 1 73 ? -5.574 -12.32 -19.734 1 98.44 73 ALA A C 1
ATOM 606 O O . ALA A 1 73 ? -6.059 -13.117 -18.922 1 98.44 73 ALA A O 1
ATOM 607 N N . HIS A 1 74 ? -4.293 -12.359 -20.125 1 98.75 74 HIS A N 1
ATOM 608 C CA . HIS A 1 74 ? -3.375 -13.367 -19.609 1 98.75 74 HIS A CA 1
ATOM 609 C C . HIS A 1 74 ? -3.145 -13.18 -18.109 1 98.75 74 HIS A C 1
ATOM 611 O O . HIS A 1 74 ? -3.055 -14.156 -17.375 1 98.75 74 HIS A O 1
ATOM 617 N N . THR A 1 75 ? -2.996 -11.867 -17.672 1 98.81 75 THR A N 1
ATOM 618 C CA . THR A 1 75 ? -2.811 -11.602 -16.25 1 98.81 75 THR A CA 1
ATOM 619 C C . THR A 1 75 ? -4.008 -12.102 -15.438 1 98.81 75 THR A C 1
ATOM 621 O O . THR A 1 75 ? -3.844 -12.797 -14.43 1 98.81 75 THR A O 1
ATOM 624 N N . ARG A 1 76 ? -5.195 -11.812 -15.914 1 98.81 76 ARG A N 1
ATOM 625 C CA . ARG A 1 76 ? -6.406 -12.227 -15.211 1 98.81 76 ARG A CA 1
ATOM 626 C C . ARG A 1 76 ? -6.531 -13.75 -15.195 1 98.81 76 ARG A C 1
ATOM 628 O O . ARG A 1 76 ? -6.906 -14.336 -14.172 1 98.81 76 ARG A O 1
ATOM 635 N N . ALA A 1 77 ? -6.211 -14.391 -16.297 1 98.81 77 ALA A N 1
ATOM 636 C CA . ALA A 1 77 ? -6.273 -15.852 -16.359 1 98.81 77 ALA A CA 1
ATOM 637 C C . ALA A 1 77 ? -5.305 -16.484 -15.359 1 98.81 77 ALA A C 1
ATOM 639 O O . ALA A 1 77 ? -5.66 -17.438 -14.656 1 98.81 77 ALA A O 1
ATOM 640 N N . ALA A 1 78 ? -4.07 -15.969 -15.328 1 98.81 78 ALA A N 1
ATOM 641 C CA . ALA A 1 78 ? -3.061 -16.484 -14.406 1 98.81 78 ALA A CA 1
ATOM 642 C C . ALA A 1 78 ? -3.492 -16.281 -12.961 1 98.81 78 ALA A C 1
ATOM 644 O O . ALA A 1 78 ? -3.373 -17.203 -12.141 1 98.81 78 ALA A O 1
ATOM 645 N N . LEU A 1 79 ? -4.027 -15.102 -12.648 1 98.94 79 LEU A N 1
ATOM 646 C CA . LEU A 1 79 ? -4.43 -14.789 -11.281 1 98.94 79 LEU A CA 1
ATOM 647 C C . LEU A 1 79 ? -5.664 -15.586 -10.883 1 98.94 79 LEU A C 1
ATOM 649 O O . LEU A 1 79 ? -5.805 -15.984 -9.727 1 98.94 79 LEU A O 1
ATOM 653 N N . ASP A 1 80 ? -6.57 -15.789 -11.805 1 98.88 80 ASP A N 1
ATOM 654 C CA . ASP A 1 80 ? -7.738 -16.625 -11.547 1 98.88 80 ASP A CA 1
ATOM 655 C C . ASP A 1 80 ? -7.324 -18.047 -11.18 1 98.88 80 ASP A C 1
ATOM 657 O O . ASP A 1 80 ? -7.805 -18.594 -10.188 1 98.88 80 ASP A O 1
ATOM 661 N N . LYS A 1 81 ? -6.441 -18.609 -11.984 1 98.88 81 LYS A N 1
ATOM 662 C CA . LYS A 1 81 ? -5.945 -19.953 -11.727 1 98.88 81 LYS A CA 1
ATOM 663 C C . LYS A 1 81 ? -5.184 -20.016 -10.406 1 98.88 81 LYS A C 1
ATOM 665 O O . LYS A 1 81 ? -5.324 -20.969 -9.648 1 98.88 81 LYS A O 1
ATOM 670 N N . LEU A 1 82 ? -4.391 -19 -10.172 1 98.88 82 LEU A N 1
ATOM 671 C CA . LEU A 1 82 ? -3.633 -18.922 -8.93 1 98.88 82 LEU A CA 1
ATOM 672 C C . LEU A 1 82 ? -4.57 -18.891 -7.727 1 98.88 82 LEU A C 1
ATOM 674 O O . LEU A 1 82 ? -4.324 -19.578 -6.727 1 98.88 82 LEU A O 1
ATOM 678 N N . ALA A 1 83 ? -5.625 -18.078 -7.801 1 98.94 83 ALA A N 1
ATOM 679 C CA . ALA A 1 83 ? -6.617 -18.016 -6.734 1 98.94 83 ALA A CA 1
ATOM 680 C C . ALA A 1 83 ? -7.246 -19.375 -6.469 1 98.94 83 ALA A C 1
ATOM 682 O O . ALA A 1 83 ? -7.469 -19.75 -5.316 1 98.94 83 ALA A O 1
ATOM 683 N N . GLN A 1 84 ? -7.562 -20.141 -7.562 1 98.88 84 GLN A N 1
ATOM 684 C CA . GLN A 1 84 ? -8.078 -21.5 -7.418 1 98.88 84 GLN A CA 1
ATOM 685 C C . GLN A 1 84 ? -7.094 -22.375 -6.66 1 98.88 84 GLN A C 1
ATOM 687 O O . GLN A 1 84 ? -7.477 -23.078 -5.719 1 98.88 84 GLN A O 1
ATOM 692 N N . PHE A 1 85 ? -5.867 -22.328 -7.078 1 98.88 85 PHE A N 1
ATOM 693 C CA . PHE A 1 85 ? -4.801 -23.125 -6.492 1 98.88 85 PHE A CA 1
ATOM 694 C C . PHE A 1 85 ? -4.629 -22.797 -5.012 1 98.88 85 PHE A C 1
ATOM 696 O O . PHE A 1 85 ? -4.594 -23.703 -4.176 1 98.88 85 PHE A O 1
ATOM 703 N N . HIS A 1 86 ? -4.562 -21.516 -4.676 1 98.94 86 HIS A N 1
ATOM 704 C CA . HIS A 1 86 ? -4.375 -21.062 -3.305 1 98.94 86 HIS A CA 1
ATOM 705 C C . HIS A 1 86 ? -5.574 -21.422 -2.436 1 98.94 86 HIS A C 1
ATOM 707 O O . HIS A 1 86 ? -5.41 -21.875 -1.301 1 98.94 86 HIS A O 1
ATOM 713 N N . ALA A 1 87 ? -6.77 -21.219 -2.963 1 98.88 87 ALA A N 1
ATOM 714 C CA . ALA A 1 87 ? -7.977 -21.531 -2.205 1 98.88 87 ALA A CA 1
ATOM 715 C C . ALA A 1 87 ? -8.016 -23.016 -1.841 1 98.88 87 ALA A C 1
ATOM 717 O O . ALA A 1 87 ? -8.227 -23.375 -0.678 1 98.88 87 ALA A O 1
ATOM 718 N N . ALA A 1 88 ? -7.801 -23.875 -2.83 1 98.81 88 ALA A N 1
ATOM 719 C CA . ALA A 1 88 ? -7.824 -25.312 -2.594 1 98.81 88 ALA A CA 1
ATOM 720 C C . ALA A 1 88 ? -6.758 -25.719 -1.582 1 98.81 88 ALA A C 1
ATOM 722 O O . ALA A 1 88 ? -7.008 -26.562 -0.716 1 98.81 88 ALA A O 1
ATOM 723 N N . SER A 1 89 ? -5.621 -25.125 -1.722 1 98.81 89 SER A N 1
ATOM 724 C CA . SER A 1 89 ? -4.523 -25.484 -0.831 1 98.81 89 SER A CA 1
ATOM 725 C C . SER A 1 89 ? -4.816 -25.062 0.606 1 98.81 89 SER A C 1
ATOM 727 O O . SER A 1 89 ? -4.457 -25.781 1.55 1 98.81 89 SER A O 1
ATOM 729 N N . ALA A 1 90 ? -5.406 -23.922 0.791 1 98.69 90 ALA A N 1
ATOM 730 C CA . ALA A 1 90 ? -5.785 -23.453 2.125 1 98.69 90 ALA A CA 1
ATOM 731 C C . ALA A 1 90 ? -6.859 -24.359 2.73 1 98.69 90 ALA A C 1
ATOM 733 O O . ALA A 1 90 ? -6.789 -24.719 3.91 1 98.69 90 ALA A O 1
ATOM 734 N N . VAL A 1 91 ? -7.828 -24.719 1.948 1 98.62 91 VAL A N 1
ATOM 735 C CA . VAL A 1 91 ? -8.898 -25.594 2.414 1 98.62 91 VAL A CA 1
ATOM 736 C C . VAL A 1 91 ? -8.32 -26.969 2.777 1 98.62 91 VAL A C 1
ATOM 738 O O . VAL A 1 91 ? -8.703 -27.547 3.793 1 98.62 91 VAL A O 1
ATOM 741 N N . ARG A 1 92 ? -7.449 -27.469 1.962 1 98.31 92 ARG A N 1
ATOM 742 C CA . ARG A 1 92 ? -6.816 -28.75 2.252 1 98.31 92 ARG A CA 1
ATOM 743 C C . ARG A 1 92 ? -6.121 -28.719 3.607 1 98.31 92 ARG A C 1
ATOM 745 O O . ARG A 1 92 ? -6.164 -29.703 4.352 1 98.31 92 ARG A O 1
ATOM 752 N N . PHE A 1 93 ? -5.418 -27.656 3.84 1 97.69 93 PHE A N 1
ATOM 753 C CA . PHE A 1 93 ? -4.758 -27.5 5.133 1 97.69 93 PHE A CA 1
ATOM 754 C C . PHE A 1 93 ? -5.758 -27.656 6.273 1 97.69 93 PHE A C 1
ATOM 756 O O . PHE A 1 93 ? -5.457 -28.281 7.289 1 97.69 93 PHE A O 1
ATOM 763 N N . GLU A 1 94 ? -6.906 -27.109 6.102 1 96.12 94 GLU A N 1
ATOM 764 C CA . GLU A 1 94 ? -7.941 -27.156 7.133 1 96.12 94 GLU A CA 1
ATOM 765 C C . GLU A 1 94 ? -8.484 -28.562 7.309 1 96.12 94 GLU A C 1
ATOM 767 O O . GLU A 1 94 ? -8.719 -29.016 8.43 1 96.12 94 GLU A O 1
ATOM 772 N N . VAL A 1 95 ? -8.648 -29.266 6.246 1 95.56 95 VAL A N 1
ATOM 773 C CA . VAL A 1 95 ? -9.383 -30.531 6.285 1 95.56 95 VAL A CA 1
ATOM 774 C C . VAL A 1 95 ? -8.414 -31.688 6.488 1 95.56 95 VAL A C 1
ATOM 776 O O . VAL A 1 95 ? -8.766 -32.688 7.121 1 95.56 95 VAL A O 1
ATOM 779 N N . ARG A 1 96 ? -7.16 -31.578 6.012 1 96.12 96 ARG A N 1
ATOM 780 C CA . ARG A 1 96 ? -6.238 -32.719 6.035 1 96.12 96 ARG A CA 1
ATOM 781 C C . ARG A 1 96 ? -5.051 -32.438 6.953 1 96.12 96 ARG A C 1
ATOM 783 O O . ARG A 1 96 ? -4.25 -33.312 7.23 1 96.12 96 ARG A O 1
ATOM 790 N N . GLY A 1 97 ? -4.938 -31.172 7.367 1 95.88 97 GLY A N 1
ATOM 791 C CA . GLY A 1 97 ? -3.846 -30.844 8.266 1 95.88 97 GLY A CA 1
ATOM 792 C C . GLY A 1 97 ? -2.676 -30.172 7.559 1 95.88 97 GLY A C 1
ATOM 793 O O . GLY A 1 97 ? -2.744 -29.906 6.359 1 95.88 97 GLY A O 1
ATOM 794 N N . ALA A 1 98 ? -1.574 -30 8.258 1 96.75 98 ALA A N 1
ATOM 795 C CA . ALA A 1 98 ? -0.425 -29.234 7.801 1 96.75 98 ALA A CA 1
ATOM 796 C C . ALA A 1 98 ? 0.312 -29.953 6.676 1 96.75 98 ALA A C 1
ATOM 798 O O . ALA A 1 98 ? 0.365 -31.188 6.648 1 96.75 98 ALA A O 1
ATOM 799 N N . TYR A 1 99 ? 0.817 -29.188 5.766 1 97.31 99 TYR A N 1
ATOM 800 C CA . TYR A 1 99 ? 1.766 -29.719 4.793 1 97.31 99 TYR A CA 1
ATOM 801 C C . TYR A 1 99 ? 3.051 -30.172 5.477 1 97.31 99 TYR A C 1
ATOM 803 O O . TYR A 1 99 ? 3.383 -29.688 6.562 1 97.31 99 TYR A O 1
ATOM 811 N N . PRO A 1 100 ? 3.807 -31.047 4.801 1 96.25 100 PRO A N 1
ATOM 812 C CA . PRO A 1 100 ? 5.082 -31.484 5.375 1 96.25 100 PRO A CA 1
ATOM 813 C C . PRO A 1 100 ? 6.07 -30.344 5.559 1 96.25 100 PRO A C 1
ATOM 815 O O . PRO A 1 100 ? 5.996 -29.328 4.844 1 96.25 100 PRO A O 1
ATOM 818 N N . GLU A 1 101 ? 7.051 -30.547 6.387 1 94.56 101 GLU A N 1
ATOM 819 C CA . GLU A 1 101 ? 8.023 -29.531 6.77 1 94.56 101 GLU A CA 1
ATOM 820 C C . GLU A 1 101 ? 8.789 -29.016 5.559 1 94.56 101 GLU A C 1
ATOM 822 O O . GLU A 1 101 ? 9.172 -27.844 5.512 1 94.56 101 GLU A O 1
ATOM 827 N N . MET A 1 102 ? 8.961 -29.859 4.645 1 94.44 102 MET A N 1
ATOM 828 C CA . MET A 1 102 ? 9.727 -29.453 3.471 1 94.44 102 MET A CA 1
ATOM 829 C C . MET A 1 102 ? 9.031 -28.312 2.74 1 94.44 102 MET A C 1
ATOM 831 O O . MET A 1 102 ? 9.664 -27.594 1.957 1 94.44 102 MET A O 1
ATOM 835 N N . TYR A 1 103 ? 7.754 -28.078 3.033 1 96.25 103 TYR A N 1
ATOM 836 C CA . TYR A 1 103 ? 7.012 -27.016 2.367 1 96.25 103 TYR A CA 1
ATOM 837 C C . TYR A 1 103 ? 7.062 -25.734 3.174 1 96.25 103 TYR A C 1
ATOM 839 O O . TYR A 1 103 ? 6.375 -24.766 2.85 1 96.25 103 TYR A O 1
ATOM 847 N N . ASP A 1 104 ? 7.953 -25.656 4.195 1 94.31 104 ASP A N 1
ATOM 848 C CA . ASP A 1 104 ? 8.133 -24.438 4.973 1 94.31 104 ASP A CA 1
ATOM 849 C C . ASP A 1 104 ? 9.109 -23.484 4.285 1 94.31 104 ASP A C 1
ATOM 851 O O . ASP A 1 104 ? 9.195 -22.312 4.645 1 94.31 104 ASP A O 1
ATOM 855 N N . ARG A 1 105 ? 9.844 -23.984 3.357 1 95.12 105 ARG A N 1
ATOM 856 C CA . ARG A 1 105 ? 10.836 -23.25 2.582 1 95.12 105 ARG A CA 1
ATOM 857 C C . ARG A 1 105 ? 10.766 -23.625 1.105 1 95.12 105 ARG A C 1
ATOM 859 O O . ARG A 1 105 ? 10.195 -24.656 0.749 1 95.12 105 ARG A O 1
ATOM 866 N N . ASN A 1 106 ? 11.297 -22.734 0.274 1 94.44 106 ASN A N 1
ATOM 867 C CA . ASN A 1 106 ? 11.414 -23.125 -1.128 1 94.44 106 ASN A CA 1
ATOM 868 C C . ASN A 1 106 ? 12.492 -24.188 -1.326 1 94.44 106 ASN A C 1
ATOM 870 O O . ASN A 1 106 ? 12.242 -25.234 -1.937 1 94.44 106 ASN A O 1
ATOM 874 N N . LEU A 1 107 ? 13.672 -23.891 -0.866 1 92.81 107 LEU A N 1
ATOM 875 C CA . LEU A 1 107 ? 14.812 -24.797 -0.883 1 92.81 107 LEU A CA 1
ATOM 876 C C . LEU A 1 107 ? 15.18 -25.234 0.532 1 92.81 107 LEU A C 1
ATOM 878 O O . LEU A 1 107 ? 15.25 -24.406 1.44 1 92.81 107 LEU A O 1
ATOM 882 N N . CYS A 1 108 ? 15.477 -26.547 0.775 1 90 108 CYS A N 1
ATOM 883 C CA . CYS A 1 108 ? 15.711 -27.078 2.119 1 90 108 CYS A CA 1
ATOM 884 C C . CYS A 1 108 ? 17.188 -27.312 2.369 1 90 108 CYS A C 1
ATOM 886 O O . CYS A 1 108 ? 17.562 -28.078 3.248 1 90 108 CYS A O 1
ATOM 888 N N . SER A 1 109 ? 17.938 -26.641 1.69 1 86.31 109 SER A N 1
ATOM 889 C CA . SER A 1 109 ? 19.375 -26.828 1.894 1 86.31 109 SER A CA 1
ATOM 890 C C . SER A 1 109 ? 19.812 -26.281 3.248 1 86.31 109 SER A C 1
ATOM 892 O O . SER A 1 109 ? 19.297 -25.266 3.719 1 86.31 109 SER A O 1
ATOM 894 N N . GLU A 1 110 ? 20.688 -26.969 3.879 1 83.62 110 GLU A N 1
ATOM 895 C CA . GLU A 1 110 ? 21.25 -26.531 5.152 1 83.62 110 GLU A CA 1
ATOM 896 C C . GLU A 1 110 ? 22.375 -25.516 4.941 1 83.62 110 GLU A C 1
ATOM 898 O O . GLU A 1 110 ? 22.688 -24.734 5.844 1 83.62 110 GLU A O 1
ATOM 903 N N . GLU A 1 111 ? 22.922 -25.562 3.795 1 84.69 111 GLU A N 1
ATOM 904 C CA . GLU A 1 111 ? 24.016 -24.641 3.479 1 84.69 111 GLU A CA 1
ATOM 905 C C . GLU A 1 111 ? 23.578 -23.609 2.432 1 84.69 111 GLU A C 1
ATOM 907 O O . GLU A 1 111 ? 22.859 -23.953 1.484 1 84.69 111 GLU A O 1
ATOM 912 N N . ASP A 1 112 ? 24 -22.422 2.668 1 85.75 112 ASP A N 1
ATOM 913 C CA . ASP A 1 112 ? 23.781 -21.375 1.672 1 85.75 112 ASP A CA 1
ATOM 914 C C . ASP A 1 112 ? 24.875 -21.391 0.605 1 85.75 112 ASP A C 1
ATOM 916 O O . ASP A 1 112 ? 25.844 -20.625 0.687 1 85.75 112 ASP A O 1
ATOM 920 N N . LYS A 1 113 ? 24.688 -22.125 -0.431 1 81.5 113 LYS A N 1
ATOM 921 C CA . LYS A 1 113 ? 25.672 -22.281 -1.488 1 81.5 113 LYS A CA 1
ATOM 922 C C . LYS A 1 113 ? 25.594 -21.141 -2.502 1 81.5 113 LYS A C 1
ATOM 924 O O . LYS A 1 113 ? 26.406 -21.078 -3.426 1 81.5 113 LYS A O 1
ATOM 929 N N . PHE A 1 114 ? 24.641 -20.281 -2.26 1 86.5 114 PHE A N 1
ATOM 930 C CA . PHE A 1 114 ? 24.406 -19.234 -3.26 1 86.5 114 PHE A CA 1
ATOM 931 C C . PHE A 1 114 ? 24.859 -17.875 -2.736 1 86.5 114 PHE A C 1
ATOM 933 O O . PHE A 1 114 ? 24.594 -16.844 -3.361 1 86.5 114 PHE A O 1
ATOM 940 N N . LYS A 1 115 ? 25.5 -17.906 -1.649 1 88.94 115 LYS A N 1
ATOM 941 C CA . LYS A 1 115 ? 25.859 -16.656 -0.998 1 88.94 115 LYS A CA 1
ATOM 942 C C . LYS A 1 115 ? 26.75 -15.797 -1.903 1 88.94 115 LYS A C 1
ATOM 944 O O . LYS A 1 115 ? 26.469 -14.617 -2.119 1 88.94 115 LYS A O 1
ATOM 949 N N . GLU A 1 116 ? 27.828 -16.406 -2.393 1 88.38 116 GLU A N 1
ATOM 950 C CA . GLU A 1 116 ? 28.75 -15.672 -3.25 1 88.38 116 GLU A CA 1
ATOM 951 C C . GLU A 1 116 ? 28.047 -15.156 -4.504 1 88.38 116 GLU A C 1
ATOM 953 O O . GLU A 1 116 ? 28.297 -14.031 -4.945 1 88.38 116 GLU A O 1
ATOM 958 N N . PHE A 1 117 ? 27.25 -15.969 -5.031 1 89.5 117 PHE A N 1
ATOM 959 C CA . PHE A 1 117 ? 26.469 -15.578 -6.207 1 89.5 117 PHE A CA 1
ATOM 960 C C . PHE A 1 117 ? 25.594 -14.367 -5.902 1 89.5 117 PHE A C 1
ATOM 962 O O . PHE A 1 117 ? 25.594 -13.391 -6.656 1 89.5 117 PHE A O 1
ATOM 969 N N . ARG A 1 118 ? 24.875 -14.398 -4.797 1 92.12 118 ARG A N 1
ATOM 970 C CA . ARG A 1 118 ? 23.969 -13.312 -4.418 1 92.12 118 ARG A CA 1
ATOM 971 C C . ARG A 1 118 ? 24.75 -12.023 -4.168 1 92.12 118 ARG A C 1
ATOM 973 O O . ARG A 1 118 ? 24.281 -10.938 -4.504 1 92.12 118 ARG A O 1
ATOM 980 N N . GLU A 1 119 ? 25.906 -12.18 -3.578 1 92.44 119 GLU A N 1
ATOM 981 C CA . GLU A 1 119 ? 26.75 -11.016 -3.32 1 92.44 119 GLU A CA 1
ATOM 982 C C . GLU A 1 119 ? 27.219 -10.367 -4.625 1 92.44 119 GLU A C 1
ATOM 984 O O . GLU A 1 119 ? 27.172 -9.141 -4.762 1 92.44 119 GLU A O 1
ATOM 989 N N . THR A 1 120 ? 27.641 -11.211 -5.547 1 92.31 120 THR A N 1
ATOM 990 C CA . THR A 1 120 ? 28.094 -10.719 -6.844 1 92.31 120 THR A CA 1
ATOM 991 C C . THR A 1 120 ? 26.938 -10.062 -7.594 1 92.31 120 THR A C 1
ATOM 993 O O . THR A 1 120 ? 27.109 -9.008 -8.219 1 92.31 120 THR A O 1
ATOM 996 N N . GLN A 1 121 ? 25.812 -10.695 -7.523 1 92.81 121 GLN A N 1
ATOM 997 C CA . GLN A 1 121 ? 24.609 -10.148 -8.156 1 92.81 121 GLN A CA 1
ATOM 998 C C . GLN A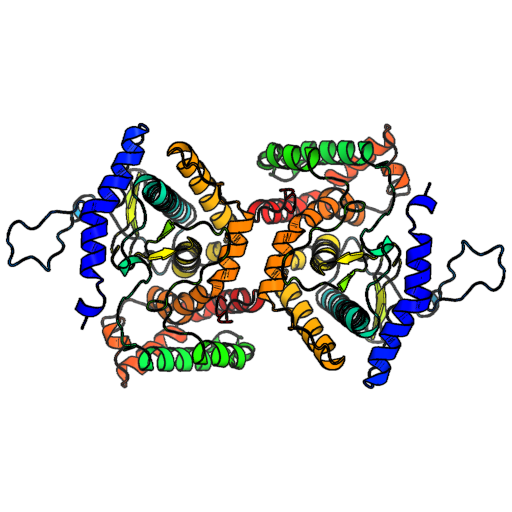 1 121 ? 24.25 -8.797 -7.559 1 92.81 121 GLN A C 1
ATOM 1000 O O . GLN A 1 121 ? 23.906 -7.863 -8.289 1 92.81 121 GLN A O 1
ATOM 1005 N N . ALA A 1 122 ? 24.312 -8.719 -6.25 1 94.81 122 ALA A N 1
ATOM 1006 C CA . ALA A 1 122 ? 24 -7.484 -5.535 1 94.81 122 ALA A CA 1
ATOM 1007 C C . ALA A 1 122 ? 24.953 -6.363 -5.945 1 94.81 122 ALA A C 1
ATOM 1009 O O . ALA A 1 122 ? 24.516 -5.25 -6.254 1 94.81 122 ALA A O 1
ATOM 1010 N N . ASN A 1 123 ? 26.219 -6.676 -5.961 1 95.19 123 ASN A N 1
ATOM 1011 C CA . ASN A 1 123 ? 27.234 -5.688 -6.336 1 95.19 123 ASN A CA 1
ATOM 1012 C C . ASN A 1 123 ? 27.016 -5.18 -7.758 1 95.19 123 ASN A C 1
ATOM 1014 O O . ASN A 1 123 ? 27.156 -3.984 -8.023 1 95.19 123 ASN A O 1
ATOM 1018 N N . SER A 1 124 ? 26.688 -6.09 -8.625 1 95.38 124 SER A N 1
ATOM 1019 C CA . SER A 1 124 ? 26.469 -5.723 -10.016 1 95.38 124 SER A CA 1
ATOM 1020 C C . SER A 1 124 ? 25.25 -4.82 -10.156 1 95.38 124 SER A C 1
ATOM 1022 O O . SER A 1 124 ? 25.281 -3.84 -10.898 1 95.38 124 SER A O 1
ATOM 1024 N N . LEU A 1 125 ? 24.203 -5.137 -9.484 1 97.12 125 LEU A N 1
ATOM 1025 C CA . LEU A 1 125 ? 23 -4.312 -9.516 1 97.12 125 LEU A CA 1
ATOM 1026 C C . LEU A 1 125 ? 23.281 -2.924 -8.945 1 97.12 125 LEU A C 1
ATOM 1028 O O . LEU A 1 125 ? 22.891 -1.915 -9.539 1 97.12 125 LEU A O 1
ATOM 1032 N N . ILE A 1 126 ? 23.922 -2.844 -7.816 1 97.62 126 ILE A N 1
ATOM 1033 C CA . ILE A 1 126 ? 24.219 -1.587 -7.141 1 97.62 126 ILE A CA 1
ATO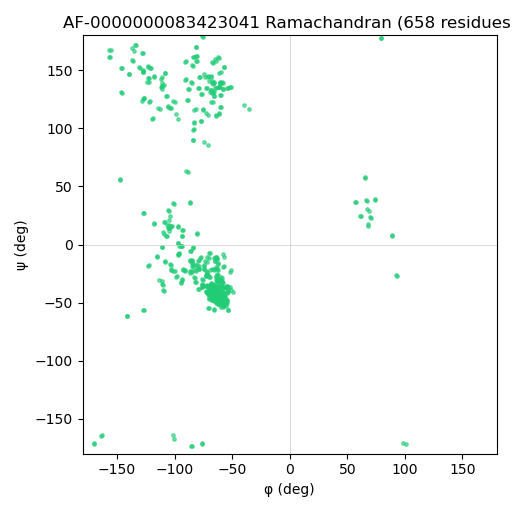M 1034 C C . ILE A 1 126 ? 25.094 -0.709 -8.031 1 97.62 126 ILE A C 1
ATOM 1036 O O . ILE A 1 126 ? 24.844 0.493 -8.164 1 97.62 126 ILE A O 1
ATOM 1040 N N . LYS A 1 127 ? 26.047 -1.333 -8.695 1 96.88 127 LYS A N 1
ATOM 1041 C CA . LYS A 1 127 ? 26.906 -0.604 -9.617 1 96.88 127 LYS A CA 1
ATOM 1042 C C . LYS A 1 127 ? 26.109 -0.01 -10.773 1 96.88 127 LYS A C 1
ATOM 1044 O O . LYS A 1 127 ? 26.453 1.061 -11.281 1 96.88 127 LYS A O 1
ATOM 1049 N N . ALA A 1 128 ? 25.062 -0.652 -11.164 1 97.88 128 ALA A N 1
ATOM 1050 C CA . ALA A 1 128 ? 24.266 -0.248 -12.328 1 97.88 128 ALA A CA 1
ATOM 1051 C C . ALA A 1 128 ? 23.219 0.788 -11.945 1 97.88 128 ALA A C 1
ATOM 1053 O O . ALA A 1 128 ? 22.562 1.36 -12.812 1 97.88 128 ALA A O 1
ATOM 1054 N N . LEU A 1 129 ? 23 1.164 -10.703 1 98.25 129 LEU A N 1
ATOM 1055 C CA . LEU A 1 129 ? 21.922 2.012 -10.203 1 98.25 129 LEU A CA 1
ATOM 1056 C C . LEU A 1 129 ? 21.906 3.354 -10.93 1 98.25 129 LEU A C 1
ATOM 1058 O O . LEU A 1 129 ? 20.844 3.889 -11.227 1 98.25 129 LEU A O 1
ATOM 1062 N N . PRO A 1 130 ? 23.078 3.9 -11.266 1 98.06 130 PRO A N 1
ATOM 1063 C CA . PRO A 1 130 ? 23.062 5.188 -11.969 1 98.06 130 PRO A CA 1
ATOM 1064 C C . PRO A 1 130 ? 22.359 5.109 -13.312 1 98.06 130 PRO A C 1
ATOM 1066 O O . PRO A 1 130 ? 21.734 6.09 -13.75 1 98.06 130 PRO A O 1
ATOM 1069 N N . LEU A 1 131 ? 22.375 3.951 -14 1 97.81 131 LEU A N 1
ATOM 1070 C CA . LEU A 1 131 ? 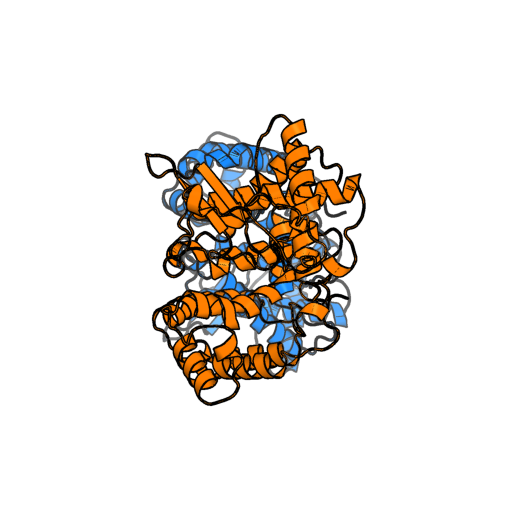21.703 3.77 -15.281 1 97.81 131 LEU A CA 1
ATOM 1071 C C . LEU A 1 131 ? 20.203 3.949 -15.133 1 97.81 131 LEU A C 1
ATOM 1073 O O . LEU A 1 131 ? 19.5 4.25 -16.109 1 97.81 131 LEU A O 1
ATOM 1077 N N . TYR A 1 132 ? 19.719 3.781 -13.93 1 98.25 132 TYR A N 1
ATOM 1078 C CA . TYR A 1 132 ? 18.281 3.797 -13.664 1 98.25 132 TYR A CA 1
ATOM 1079 C C . TYR A 1 132 ? 17.875 5.086 -12.961 1 98.25 132 TYR A C 1
ATOM 1081 O O . TYR A 1 132 ? 16.766 5.184 -12.438 1 98.25 132 TYR A O 1
ATOM 1089 N N . ASN A 1 133 ? 18.75 6.062 -12.805 1 97.81 133 ASN A N 1
ATOM 1090 C CA . ASN A 1 133 ? 18.531 7.254 -11.992 1 97.81 133 ASN A CA 1
ATOM 1091 C C . ASN A 1 133 ? 18.188 6.891 -10.547 1 97.81 133 ASN A C 1
ATOM 1093 O O . ASN A 1 133 ? 17.328 7.512 -9.938 1 97.81 133 ASN A O 1
ATOM 1097 N N . ALA A 1 134 ? 18.812 5.836 -10.031 1 98 134 ALA A N 1
ATOM 1098 C CA . ALA A 1 134 ? 18.469 5.312 -8.711 1 98 134 ALA A CA 1
ATOM 1099 C C . ALA A 1 134 ? 19.703 5.191 -7.828 1 98 134 ALA A C 1
ATOM 1101 O O . ALA A 1 134 ? 19.75 4.352 -6.926 1 98 134 ALA A O 1
ATOM 1102 N N . ALA A 1 135 ? 20.719 6.016 -8.086 1 97.88 135 ALA A N 1
ATOM 1103 C CA . ALA A 1 135 ? 21.969 5.98 -7.312 1 97.88 135 ALA A CA 1
ATOM 1104 C C . ALA A 1 135 ? 21.703 6.25 -5.836 1 97.88 135 ALA A C 1
ATOM 1106 O O . ALA A 1 135 ? 22.422 5.754 -4.969 1 97.88 135 ALA A O 1
ATOM 1107 N N . TYR A 1 136 ? 20.672 6.969 -5.559 1 96 136 TYR A N 1
ATOM 1108 C CA . TYR A 1 136 ? 20.328 7.352 -4.195 1 96 136 TYR A CA 1
ATOM 1109 C C . TYR A 1 136 ? 19.953 6.133 -3.363 1 96 136 TYR A C 1
ATOM 1111 O O . TYR A 1 136 ? 19.891 6.203 -2.135 1 96 136 TYR A O 1
ATOM 1119 N N . MET A 1 137 ? 19.75 4.973 -3.98 1 97.06 137 MET A N 1
ATOM 1120 C CA . MET A 1 137 ? 19.312 3.766 -3.289 1 97.06 137 MET A CA 1
ATOM 1121 C C . MET A 1 137 ? 20.5 2.906 -2.883 1 97.06 137 MET A C 1
ATOM 1123 O O . MET A 1 137 ? 20.328 1.841 -2.289 1 97.06 137 MET A O 1
ATOM 1127 N N . GLU A 1 138 ? 21.703 3.301 -3.199 1 97.56 138 GLU A N 1
ATOM 1128 C CA . GLU A 1 138 ? 22.891 2.482 -3.025 1 97.56 138 GLU A CA 1
ATOM 1129 C C . GLU A 1 138 ? 23.047 2.018 -1.578 1 97.56 138 GLU A C 1
ATOM 1131 O O . GLU A 1 138 ? 23.172 0.82 -1.314 1 97.56 138 GLU A O 1
ATOM 1136 N N . SER A 1 139 ? 22.984 2.949 -0.68 1 95.62 139 SER A N 1
ATOM 1137 C CA . SER A 1 139 ? 23.203 2.619 0.725 1 95.62 139 SER A CA 1
ATOM 1138 C C . SER A 1 139 ? 22.125 1.665 1.236 1 95.62 139 SER A C 1
ATOM 1140 O O . SER A 1 139 ? 22.422 0.735 1.99 1 95.62 139 SER A O 1
ATOM 1142 N N . GLU A 1 140 ? 20.984 1.915 0.875 1 94.44 140 GLU A N 1
ATOM 1143 C CA . GLU A 1 140 ? 19.859 1.083 1.294 1 94.44 140 GLU A CA 1
ATOM 1144 C C . GLU A 1 140 ? 20 -0.343 0.771 1 94.44 140 GLU A C 1
ATOM 1146 O O . GLU A 1 140 ? 19.797 -1.306 1.514 1 94.44 140 GLU A O 1
ATOM 1151 N N . LEU A 1 141 ? 20.328 -0.518 -0.478 1 96.62 141 LEU A N 1
ATOM 1152 C CA . LEU A 1 141 ? 20.484 -1.843 -1.069 1 96.62 141 LEU A CA 1
ATOM 1153 C C . LEU A 1 141 ? 21.688 -2.568 -0.482 1 96.62 141 LEU A C 1
ATOM 1155 O O . LEU A 1 141 ? 21.656 -3.787 -0.298 1 96.62 141 LEU A O 1
ATOM 1159 N N . GLN A 1 142 ? 22.734 -1.801 -0.184 1 96.44 142 GLN A N 1
ATOM 1160 C CA . GLN A 1 142 ? 23.891 -2.395 0.476 1 96.44 142 GLN A CA 1
ATOM 1161 C C . GLN A 1 142 ? 23.516 -2.953 1.846 1 96.44 142 GLN A C 1
ATOM 1163 O O . GLN A 1 142 ? 23.906 -4.066 2.197 1 96.44 142 GLN A O 1
ATOM 1168 N N . THR A 1 143 ? 22.781 -2.162 2.523 1 94.5 143 THR A N 1
ATOM 1169 C CA . THR A 1 143 ? 22.344 -2.6 3.842 1 94.5 143 THR A CA 1
ATOM 1170 C C . THR A 1 143 ? 21.438 -3.828 3.729 1 94.5 143 THR A C 1
ATOM 1172 O O . THR A 1 143 ? 21.625 -4.805 4.457 1 94.5 143 THR A O 1
ATOM 1175 N N . TYR A 1 144 ? 20.5 -3.836 2.85 1 94.88 144 TYR A N 1
ATOM 1176 C CA . TYR A 1 144 ? 19.578 -4.953 2.662 1 94.88 144 TYR A CA 1
ATOM 1177 C C . TYR A 1 144 ? 20.328 -6.23 2.312 1 94.88 144 TYR A C 1
ATOM 1179 O O . TYR A 1 144 ? 20.109 -7.273 2.928 1 94.88 144 TYR A O 1
ATOM 1187 N N . THR A 1 145 ? 21.234 -6.148 1.37 1 95.12 145 THR A N 1
ATOM 1188 C CA . THR A 1 145 ? 21.875 -7.344 0.836 1 95.12 145 THR A CA 1
ATOM 1189 C C . THR A 1 145 ? 22.891 -7.902 1.834 1 95.12 145 THR A C 1
ATOM 1191 O O . THR A 1 145 ? 23.203 -9.094 1.799 1 95.12 145 THR A O 1
ATOM 1194 N N . SER A 1 146 ? 23.359 -7.066 2.754 1 92.81 146 SER A N 1
ATOM 1195 C CA . SER A 1 146 ? 24.281 -7.527 3.779 1 92.81 146 SER A CA 1
ATOM 1196 C C . SER A 1 146 ? 23.562 -8.266 4.895 1 92.81 146 SER A C 1
ATOM 1198 O O . SER A 1 146 ? 24.156 -9.078 5.605 1 92.81 146 SER A O 1
ATOM 1200 N N . ASN A 1 147 ? 22.234 -8.039 4.961 1 91.12 147 ASN A N 1
ATOM 1201 C CA . ASN A 1 147 ? 21.5 -8.562 6.105 1 91.12 147 ASN A CA 1
ATOM 1202 C C . ASN A 1 147 ? 20.516 -9.656 5.695 1 91.12 147 ASN A C 1
ATOM 1204 O O . ASN A 1 147 ? 20.219 -10.547 6.484 1 91.12 147 ASN A O 1
ATOM 1208 N N . ALA A 1 148 ? 20.016 -9.57 4.543 1 90.69 148 ALA A N 1
ATOM 1209 C CA . ALA A 1 148 ? 18.969 -10.492 4.109 1 90.69 148 ALA A CA 1
ATOM 1210 C C . ALA A 1 148 ? 19.547 -11.891 3.854 1 90.69 148 ALA A C 1
ATOM 1212 O O . ALA A 1 148 ? 20.609 -12.031 3.248 1 90.69 148 ALA A O 1
ATOM 1213 N N . PRO A 1 149 ? 18.891 -12.891 4.324 1 90.5 149 PRO A N 1
ATOM 1214 C CA . PRO A 1 149 ? 19.297 -14.258 3.969 1 90.5 149 PRO A CA 1
ATOM 1215 C C . PRO A 1 149 ? 18.875 -14.641 2.551 1 90.5 149 PRO A C 1
ATOM 1217 O O . PRO A 1 149 ? 18.359 -13.812 1.808 1 90.5 149 PRO A O 1
ATOM 1220 N N . ASP A 1 150 ? 19.266 -15.906 2.199 1 92.62 150 ASP A N 1
ATOM 1221 C CA . ASP A 1 150 ? 18.672 -16.469 0.991 1 92.62 150 ASP A CA 1
ATOM 1222 C C . ASP A 1 150 ? 17.156 -16.656 1.152 1 92.62 150 ASP A C 1
ATOM 1224 O O . ASP A 1 150 ? 16.703 -17.562 1.852 1 92.62 150 ASP A O 1
ATOM 1228 N N . MET A 1 151 ? 16.406 -15.859 0.406 1 91.69 151 MET A N 1
ATOM 1229 C CA . MET A 1 151 ? 14.953 -15.836 0.584 1 91.69 151 MET A CA 1
ATOM 1230 C C . MET A 1 151 ? 14.336 -17.188 0.218 1 91.69 151 MET A C 1
ATOM 1232 O O . MET A 1 151 ? 13.312 -17.578 0.773 1 91.69 151 MET A O 1
ATOM 1236 N N . PHE A 1 152 ? 14.953 -17.938 -0.652 1 93.31 152 PHE A N 1
ATOM 1237 C CA . PHE A 1 152 ? 14.43 -19.219 -1.084 1 93.31 152 PHE A CA 1
ATOM 1238 C C . PHE A 1 152 ? 14.703 -20.297 -0.038 1 93.31 152 PHE A C 1
ATOM 1240 O O . PHE A 1 152 ? 14 -21.312 0.018 1 93.31 152 PHE A O 1
ATOM 1247 N N . GLN A 1 153 ? 15.672 -20.047 0.803 1 93.19 153 GLN A N 1
ATOM 1248 C CA . GLN A 1 153 ? 16.047 -21.047 1.812 1 93.19 153 GLN A CA 1
ATOM 1249 C C . GLN A 1 153 ? 15.492 -20.656 3.184 1 93.19 153 GLN A C 1
ATOM 1251 O O . GLN A 1 153 ? 15.352 -21.5 4.062 1 93.19 153 GLN A O 1
ATOM 1256 N N . ALA A 1 154 ? 15.203 -19.391 3.34 1 92.25 154 ALA A N 1
ATOM 1257 C CA . ALA A 1 154 ? 14.727 -18.891 4.633 1 92.25 154 ALA A CA 1
ATOM 1258 C C . ALA A 1 154 ? 13.289 -19.328 4.895 1 92.25 154 ALA A C 1
ATOM 1260 O O . ALA A 1 154 ? 12.5 -19.484 3.959 1 92.25 154 ALA A O 1
ATOM 1261 N N . ARG A 1 155 ? 12.984 -19.609 6.156 1 92.5 155 ARG A N 1
ATOM 1262 C CA . ARG A 1 155 ? 11.586 -19.766 6.547 1 92.5 155 ARG A CA 1
ATOM 1263 C C . ARG A 1 155 ? 10.828 -18.453 6.406 1 92.5 155 ARG A C 1
ATOM 1265 O O . ARG A 1 155 ? 11.359 -17.375 6.719 1 92.5 155 ARG A O 1
ATOM 1272 N N . ALA A 1 156 ? 9.648 -18.547 5.93 1 88.88 156 ALA A N 1
ATOM 1273 C CA . ALA A 1 156 ? 8.836 -17.344 5.789 1 88.88 156 ALA A CA 1
ATOM 1274 C C . ALA A 1 156 ? 8.445 -16.781 7.152 1 88.88 156 ALA A C 1
ATOM 1276 O O . ALA A 1 156 ? 8.039 -17.531 8.047 1 88.88 156 ALA A O 1
ATOM 1277 N N . PRO A 1 157 ? 8.625 -15.516 7.281 1 89.94 157 PRO A N 1
ATOM 1278 C CA . PRO A 1 157 ? 8.102 -14.938 8.523 1 89.94 157 PRO A CA 1
ATOM 1279 C C . PRO A 1 157 ? 6.598 -15.133 8.68 1 89.94 157 PRO A C 1
ATOM 1281 O O . PRO A 1 157 ? 5.871 -15.195 7.684 1 89.94 157 PRO A O 1
ATOM 1284 N N . LYS A 1 158 ? 6.199 -15.258 9.875 1 90 158 LYS A N 1
ATOM 1285 C CA . LYS A 1 158 ? 4.781 -15.43 10.18 1 90 158 LYS A CA 1
ATOM 1286 C C . LYS A 1 158 ? 4.195 -14.156 10.789 1 90 158 LYS A C 1
ATOM 1288 O O . LYS A 1 158 ? 4.777 -13.586 11.719 1 90 158 LYS A O 1
ATOM 1293 N N . PHE A 1 159 ? 3.146 -13.719 10.234 1 91.06 159 PHE A N 1
ATOM 1294 C CA . PHE A 1 159 ? 2.41 -12.586 10.773 1 91.06 159 PHE A CA 1
ATOM 1295 C C . PHE A 1 159 ? 1.052 -13.016 11.305 1 91.06 159 PHE A C 1
ATOM 1297 O O . PHE A 1 159 ? 0.396 -13.883 10.719 1 91.06 159 PHE A O 1
ATOM 1304 N N . GLU A 1 160 ? 0.672 -12.406 12.375 1 87 160 GLU A N 1
ATOM 1305 C CA . GLU A 1 160 ? -0.565 -12.797 13.047 1 87 160 GLU A CA 1
ATOM 1306 C C . GLU A 1 160 ? -1.769 -12.641 12.125 1 87 160 GLU A C 1
ATOM 1308 O O . GLU A 1 160 ? -1.898 -11.633 11.43 1 87 160 GLU A O 1
ATOM 1313 N N . ASP A 1 161 ? -2.561 -13.719 12.023 1 88.62 161 ASP A N 1
ATOM 1314 C CA . ASP A 1 161 ? -3.85 -13.742 11.344 1 88.62 161 ASP A CA 1
ATOM 1315 C C . ASP A 1 161 ? -3.678 -13.578 9.836 1 88.62 161 ASP A C 1
ATOM 1317 O O . ASP A 1 161 ? -4.621 -13.203 9.133 1 88.62 161 ASP A O 1
ATOM 1321 N N . GLU A 1 162 ? -2.506 -13.797 9.422 1 95.88 162 GLU A N 1
ATOM 1322 C CA . GLU A 1 162 ? -2.281 -13.688 7.98 1 95.88 162 GLU A CA 1
ATOM 1323 C C . GLU A 1 162 ? -2.744 -14.945 7.254 1 95.88 162 GLU A C 1
ATOM 1325 O O . GLU A 1 162 ? -2.506 -16.062 7.723 1 95.88 162 GLU A O 1
ATOM 1330 N N . PHE A 1 163 ? -3.459 -14.742 6.141 1 98 163 PHE A N 1
ATOM 1331 C CA . PHE A 1 163 ? -3.891 -15.859 5.305 1 98 163 PHE A CA 1
ATOM 1332 C C . PHE A 1 163 ? -2.693 -16.547 4.664 1 98 163 PHE A C 1
ATOM 1334 O O . PHE A 1 163 ? -1.802 -15.891 4.129 1 98 163 PHE A O 1
ATOM 1341 N N . CYS A 1 164 ? -2.67 -17.875 4.777 1 98.12 164 CYS A N 1
ATOM 1342 C CA . CYS A 1 164 ? -1.595 -18.656 4.18 1 98.12 164 CYS A CA 1
ATOM 1343 C C . CYS A 1 164 ? -2.148 -19.703 3.215 1 98.12 164 CYS A C 1
ATOM 1345 O O . CYS A 1 164 ? -3.305 -20.109 3.336 1 98.12 164 CYS A O 1
ATOM 1347 N N . CYS A 1 165 ? -1.389 -20.047 2.307 1 98.56 165 CYS A N 1
ATOM 1348 C CA . CYS A 1 165 ? -1.709 -21.047 1.3 1 98.56 165 CYS A CA 1
ATOM 1349 C C . CYS A 1 165 ? -0.441 -21.672 0.723 1 98.56 165 CYS A C 1
ATOM 1351 O O . CYS A 1 165 ? 0.667 -21.25 1.056 1 98.56 165 CYS A O 1
ATOM 1353 N N . LEU A 1 166 ? -0.611 -22.766 -0.004 1 98.5 166 LEU A N 1
ATOM 1354 C CA . LEU A 1 166 ? 0.512 -23.328 -0.743 1 98.5 166 LEU A CA 1
ATOM 1355 C C . LEU A 1 166 ? 0.808 -22.5 -1.994 1 98.5 166 LEU A C 1
ATOM 1357 O O . LEU A 1 166 ? -0.024 -22.422 -2.9 1 98.5 166 LEU A O 1
ATOM 1361 N N . ASN A 1 167 ? 1.985 -21.906 -2.031 1 98.44 167 ASN A N 1
ATOM 1362 C CA . ASN A 1 167 ? 2.432 -21.109 -3.176 1 98.44 167 ASN A CA 1
ATOM 1363 C C . ASN A 1 167 ? 3.055 -22 -4.254 1 98.44 167 ASN A C 1
ATOM 1365 O O . ASN A 1 167 ? 3.547 -23.094 -3.961 1 98.44 167 ASN A O 1
ATOM 1369 N N . HIS A 1 168 ? 2.984 -21.484 -5.508 1 98.12 168 HIS A N 1
ATOM 1370 C CA . HIS A 1 168 ? 3.834 -22.047 -6.555 1 98.12 168 HIS A CA 1
ATOM 1371 C C . HIS A 1 168 ? 5.309 -21.938 -6.188 1 98.12 168 HIS A C 1
ATOM 1373 O O . HIS A 1 168 ? 6.074 -22.891 -6.367 1 98.12 168 HIS A O 1
ATOM 1379 N N . GLY A 1 169 ? 5.641 -20.781 -5.617 1 97.31 169 GLY A N 1
ATOM 1380 C CA . GLY A 1 169 ? 6.977 -20.562 -5.086 1 97.31 169 GLY A CA 1
ATOM 1381 C C . GLY A 1 169 ? 7.91 -19.906 -6.074 1 97.31 169 GLY A C 1
ATOM 1382 O O . GLY A 1 169 ? 8.875 -19.25 -5.684 1 97.31 169 GLY A O 1
ATOM 1383 N N . ASP A 1 170 ? 7.723 -20.062 -7.32 1 96.5 170 ASP A N 1
ATOM 1384 C CA . ASP A 1 170 ? 8.469 -19.406 -8.383 1 96.5 170 ASP A CA 1
ATOM 1385 C C . ASP A 1 170 ? 7.582 -19.156 -9.602 1 96.5 170 ASP A C 1
ATOM 1387 O O . ASP A 1 170 ? 7.934 -19.547 -10.719 1 96.5 170 ASP A O 1
ATOM 1391 N N . LEU A 1 171 ? 6.488 -18.453 -9.383 1 97.81 171 LEU A N 1
ATOM 1392 C CA . LEU A 1 171 ? 5.461 -18.25 -10.398 1 97.81 171 LEU A CA 1
ATOM 1393 C C . LEU A 1 171 ? 5.828 -17.094 -11.312 1 97.81 171 LEU A C 1
ATOM 1395 O O . LEU A 1 171 ? 5.648 -15.922 -10.945 1 97.81 171 LEU A O 1
ATOM 1399 N N . HIS A 1 172 ? 6.375 -17.375 -12.453 1 97.5 172 HIS A N 1
ATOM 1400 C CA . HIS A 1 172 ? 6.641 -16.406 -13.508 1 97.5 172 HIS A CA 1
ATOM 1401 C C . HIS A 1 172 ? 6.184 -16.922 -14.867 1 97.5 172 HIS A C 1
ATOM 1403 O O . HIS A 1 172 ? 5.766 -18.078 -14.992 1 97.5 172 HIS A O 1
ATOM 1409 N N . CYS A 1 173 ? 6.195 -16.156 -15.859 1 97.19 173 CYS A N 1
ATOM 1410 C CA . CYS A 1 173 ? 5.508 -16.375 -17.125 1 97.19 173 CYS A CA 1
ATOM 1411 C C . CYS A 1 173 ? 5.969 -17.688 -17.766 1 97.19 173 CYS A C 1
ATOM 1413 O O . CYS A 1 173 ? 5.18 -18.375 -18.422 1 97.19 173 CYS A O 1
ATOM 1415 N N . ASN A 1 174 ? 7.246 -18.094 -17.594 1 95.31 174 ASN A N 1
ATOM 1416 C CA . ASN A 1 174 ? 7.742 -19.328 -18.203 1 95.31 174 ASN A CA 1
ATOM 1417 C C . ASN A 1 174 ? 7.18 -20.562 -17.516 1 95.31 174 ASN A C 1
ATOM 1419 O O . ASN A 1 174 ? 7.27 -21.672 -18.031 1 95.31 174 ASN A O 1
ATOM 1423 N N . ASN A 1 175 ? 6.602 -20.375 -16.328 1 97.44 175 ASN A N 1
ATOM 1424 C CA . ASN A 1 175 ? 6.035 -21.5 -15.578 1 97.44 175 ASN A CA 1
ATOM 1425 C C . ASN A 1 175 ? 4.512 -21.516 -15.664 1 97.44 175 ASN A C 1
ATOM 1427 O O . ASN A 1 175 ? 3.85 -22.156 -14.852 1 97.44 175 ASN A O 1
ATOM 1431 N N . ILE A 1 176 ? 3.971 -20.75 -16.578 1 98.25 176 ILE A N 1
ATOM 1432 C CA . ILE A 1 176 ? 2.537 -20.719 -16.844 1 98.25 176 ILE A CA 1
ATOM 1433 C C . ILE A 1 176 ? 2.285 -20.953 -18.328 1 98.25 176 ILE A C 1
ATOM 1435 O O . ILE A 1 176 ? 2.867 -20.281 -19.188 1 98.25 176 ILE A O 1
ATOM 1439 N N . MET A 1 177 ? 1.473 -21.906 -18.641 1 97.94 177 MET A N 1
ATOM 1440 C CA . MET A 1 177 ? 1.139 -22.203 -20.031 1 97.94 177 MET A CA 1
ATOM 1441 C C . MET A 1 177 ? -0.351 -22 -20.297 1 97.94 177 MET A C 1
ATOM 1443 O O . MET A 1 177 ? -1.179 -22.297 -19.422 1 97.94 177 MET A O 1
ATOM 1447 N N . PHE A 1 178 ? -0.678 -21.547 -21.469 1 98.25 178 PHE A N 1
ATOM 1448 C CA . PHE A 1 178 ? -2.051 -21.219 -21.828 1 98.25 178 PHE A CA 1
ATOM 1449 C C . PHE A 1 178 ? -2.48 -22 -23.062 1 98.25 178 PHE A C 1
ATOM 1451 O O . PHE A 1 178 ? -1.666 -22.281 -23.938 1 98.25 178 PHE A O 1
ATOM 1458 N N . GLN A 1 179 ? -3.648 -22.391 -23.094 1 97.38 179 GLN A N 1
ATOM 1459 C CA . GLN A 1 179 ? -4.312 -22.938 -24.266 1 97.38 179 GLN A CA 1
ATOM 1460 C C . GLN A 1 179 ? -5.348 -21.953 -24.828 1 97.38 179 GLN A C 1
ATOM 1462 O O . GLN A 1 179 ? -5.98 -21.219 -24.062 1 97.38 179 GLN A O 1
ATOM 1467 N N . TYR A 1 180 ? -5.527 -21.969 -26.109 1 96.56 180 TYR A N 1
ATOM 1468 C CA . TYR A 1 180 ? -6.402 -21 -26.766 1 96.56 180 TYR A CA 1
ATOM 1469 C C . TYR A 1 180 ? -7.43 -21.703 -27.641 1 96.56 180 TYR A C 1
ATOM 1471 O O . TYR A 1 180 ? -7.164 -22.781 -28.172 1 96.56 180 TYR A O 1
ATOM 1479 N N . ASP A 1 181 ? -8.562 -21.125 -27.781 1 95.94 181 ASP A N 1
ATOM 1480 C CA . ASP A 1 181 ? -9.523 -21.625 -28.766 1 95.94 181 ASP A CA 1
ATOM 1481 C C . ASP A 1 181 ? -9.25 -21.047 -30.156 1 95.94 181 ASP A C 1
ATOM 1483 O O . ASP A 1 181 ? -8.219 -20.406 -30.375 1 95.94 181 ASP A O 1
ATOM 1487 N N . GLU A 1 182 ? -10.125 -21.344 -31.016 1 94.25 182 GLU A N 1
ATOM 1488 C CA . GLU A 1 182 ? -9.93 -20.969 -32.406 1 94.25 182 GLU A CA 1
ATOM 1489 C C . GLU A 1 182 ? -9.945 -19.453 -32.594 1 94.25 182 GLU A C 1
ATOM 1491 O O . GLU A 1 182 ? -9.398 -18.922 -33.562 1 94.25 182 GLU A O 1
ATOM 1496 N N . HIS A 1 183 ? -10.547 -18.734 -31.625 1 94.94 183 HIS A N 1
ATOM 1497 C CA . HIS A 1 183 ? -10.672 -17.281 -31.719 1 94.94 183 HIS A CA 1
ATOM 1498 C C . HIS A 1 183 ? -9.562 -16.578 -30.953 1 94.94 183 HIS A C 1
ATOM 1500 O O . HIS A 1 183 ? -9.531 -15.352 -30.875 1 94.94 183 HIS A O 1
ATOM 1506 N N . GLY A 1 184 ? -8.664 -17.375 -30.359 1 93.94 184 GLY A N 1
ATOM 1507 C CA . GLY A 1 184 ? -7.543 -16.781 -29.641 1 93.94 184 GLY A CA 1
ATOM 1508 C C . GLY A 1 184 ? -7.848 -16.484 -28.188 1 93.94 184 GLY A C 1
ATOM 1509 O O . GLY A 1 184 ? -7.066 -15.805 -27.516 1 93.94 184 GLY A O 1
ATOM 1510 N N . GLU A 1 185 ? -8.938 -16.906 -27.766 1 96.56 185 GLU A N 1
ATOM 1511 C CA . GLU A 1 185 ? -9.312 -16.703 -26.375 1 96.56 185 GLU A CA 1
ATOM 1512 C C . GLU A 1 185 ? -8.742 -17.797 -25.469 1 96.56 185 GLU A C 1
ATOM 1514 O O . GLU A 1 185 ? -8.727 -18.969 -25.859 1 96.56 185 GLU A O 1
ATOM 1519 N N . ILE A 1 186 ? -8.289 -17.406 -24.344 1 98.06 186 ILE A N 1
ATOM 1520 C CA . ILE A 1 186 ? -7.691 -18.359 -23.406 1 98.06 186 ILE A CA 1
ATOM 1521 C C . ILE A 1 186 ? -8.758 -19.328 -22.906 1 98.06 186 ILE A C 1
ATOM 1523 O O . ILE A 1 186 ? -9.797 -18.906 -22.391 1 98.06 186 ILE A O 1
ATOM 1527 N N . THR A 1 187 ? -8.516 -20.594 -23 1 97 187 THR A N 1
ATOM 1528 C CA . THR A 1 187 ? -9.469 -21.609 -22.562 1 97 187 THR A CA 1
ATOM 1529 C C . THR A 1 187 ? -8.961 -22.312 -21.312 1 97 187 THR A C 1
ATOM 1531 O O . THR A 1 187 ? -9.75 -22.766 -20.484 1 97 187 THR A O 1
ATOM 1534 N N . GLU A 1 188 ? -7.625 -22.484 -21.25 1 97.12 188 GLU A N 1
ATOM 1535 C CA . GLU A 1 188 ? -7 -23.156 -20.109 1 97.12 188 GLU A CA 1
ATOM 1536 C C . GLU A 1 188 ? -5.707 -22.469 -19.703 1 97.12 188 GLU A C 1
ATOM 1538 O O . GLU A 1 188 ? -5.035 -21.844 -20.531 1 97.12 188 GLU A O 1
ATOM 1543 N N . THR A 1 189 ? -5.434 -22.484 -18.484 1 98.38 189 THR A N 1
ATOM 1544 C CA . THR A 1 189 ? -4.195 -22.016 -17.875 1 98.38 189 THR A CA 1
ATOM 1545 C C . THR A 1 189 ? -3.6 -23.094 -16.969 1 98.38 189 THR A C 1
ATOM 1547 O O . THR A 1 189 ? -4.273 -23.594 -16.062 1 98.38 189 THR A O 1
ATOM 1550 N N . TYR A 1 190 ? -2.309 -23.484 -17.203 1 98.06 190 TYR A N 1
ATOM 1551 C CA . TYR A 1 190 ? -1.65 -24.516 -16.422 1 98.06 190 TYR A CA 1
ATOM 1552 C C . TYR A 1 190 ? -0.361 -24 -15.797 1 98.06 190 TYR A C 1
ATOM 1554 O O . TYR A 1 190 ? 0.358 -23.203 -16.406 1 98.06 190 TYR A O 1
ATOM 1562 N N . PHE A 1 191 ? -0.124 -24.375 -14.609 1 98 191 PHE A N 1
ATOM 1563 C CA . PHE A 1 191 ? 1.169 -24.156 -13.977 1 98 191 PHE A CA 1
ATOM 1564 C C . PHE A 1 191 ? 2.102 -25.328 -14.219 1 98 191 PHE A C 1
ATOM 1566 O O . PHE A 1 191 ? 1.657 -26.484 -14.25 1 98 191 PHE A O 1
ATOM 1573 N N . ILE A 1 192 ? 3.346 -25.078 -14.422 1 95.94 192 ILE A N 1
ATOM 1574 C CA . ILE A 1 192 ? 4.375 -26.109 -14.508 1 95.94 192 ILE A CA 1
ATOM 1575 C C . ILE A 1 192 ? 5.52 -25.766 -13.555 1 95.94 192 ILE A C 1
ATOM 1577 O O . ILE A 1 192 ? 5.574 -24.672 -13 1 95.94 192 ILE A O 1
ATOM 1581 N N . ASP A 1 193 ? 6.359 -26.703 -13.273 1 93.94 193 ASP A N 1
ATOM 1582 C CA . ASP A 1 193 ? 7.551 -26.516 -12.453 1 93.94 193 ASP A CA 1
ATOM 1583 C C . ASP A 1 193 ? 7.18 -26.172 -11.008 1 93.94 193 ASP A C 1
ATOM 1585 O O . ASP A 1 193 ? 7.602 -25.141 -10.484 1 93.94 193 ASP A O 1
ATOM 1589 N N . LEU A 1 194 ? 6.426 -27 -10.344 1 95.88 194 LEU A N 1
ATOM 1590 C CA . LEU A 1 194 ? 5.941 -26.797 -8.984 1 95.88 194 LEU A CA 1
ATOM 1591 C C . LEU A 1 194 ? 6.961 -27.297 -7.965 1 95.88 194 LEU A C 1
ATOM 1593 O O . LEU A 1 194 ? 6.59 -27.859 -6.93 1 95.88 194 LEU A O 1
ATOM 1597 N N . GLN A 1 195 ? 8.219 -27.141 -8.227 1 93.06 195 GLN A N 1
ATOM 1598 C CA . GLN A 1 195 ? 9.289 -27.672 -7.391 1 93.06 195 GLN A CA 1
ATOM 1599 C C . GLN A 1 195 ? 9.625 -26.719 -6.25 1 93.06 195 GLN A C 1
ATOM 1601 O O . GLN A 1 195 ? 10.305 -27.094 -5.293 1 93.06 195 GLN A O 1
ATOM 1606 N N . MET A 1 196 ? 9.125 -25.438 -6.305 1 95.56 196 MET A N 1
ATOM 1607 C CA . MET A 1 196 ? 9.508 -24.422 -5.332 1 95.56 196 MET A CA 1
ATOM 1608 C C . MET A 1 196 ? 8.352 -24.094 -4.391 1 95.56 196 MET A C 1
ATOM 1610 O O . MET A 1 196 ? 8.352 -23.047 -3.742 1 95.56 196 MET A O 1
ATOM 1614 N N . SER A 1 197 ? 7.406 -24.969 -4.312 1 96.69 197 SER A N 1
ATOM 1615 C CA . SER A 1 197 ? 6.199 -24.719 -3.533 1 96.69 197 SER A CA 1
ATOM 1616 C C . SER A 1 197 ? 6.531 -24.484 -2.061 1 96.69 197 SER A C 1
ATOM 1618 O O . SER A 1 197 ? 7.402 -25.156 -1.506 1 96.69 197 SER A O 1
ATOM 1620 N N . ARG A 1 198 ? 5.875 -23.547 -1.489 1 96.69 198 ARG A N 1
ATOM 1621 C CA . ARG A 1 198 ? 6.043 -23.156 -0.091 1 96.69 198 ARG A CA 1
ATOM 1622 C C . ARG A 1 198 ? 4.719 -22.703 0.515 1 96.69 198 ARG A C 1
ATOM 1624 O O . ARG A 1 198 ? 3.984 -21.938 -0.097 1 96.69 198 ARG A O 1
ATOM 1631 N N . TYR A 1 199 ? 4.41 -23.281 1.721 1 97.56 199 TYR A N 1
ATOM 1632 C CA . TYR A 1 199 ? 3.195 -22.859 2.406 1 97.56 199 TYR A CA 1
ATOM 1633 C C . TYR A 1 199 ? 3.436 -21.578 3.201 1 97.56 199 TYR A C 1
ATOM 1635 O O . TYR A 1 199 ? 4.105 -21.594 4.238 1 97.56 199 TYR A O 1
ATOM 1643 N N . CYS A 1 200 ? 2.975 -20.469 2.738 1 97.44 200 CYS A N 1
ATOM 1644 C CA . CYS A 1 200 ? 3.148 -19.156 3.348 1 97.44 200 CYS A CA 1
ATOM 1645 C C . CYS A 1 200 ? 2.148 -18.156 2.779 1 97.44 200 CYS A C 1
ATOM 1647 O O . CYS A 1 200 ? 1.124 -18.547 2.217 1 97.44 200 CYS A O 1
ATOM 1649 N N . SER A 1 201 ? 2.377 -16.906 2.969 1 97.75 201 SER A N 1
ATOM 1650 C CA . SER A 1 201 ? 1.522 -15.844 2.447 1 97.75 201 SER A CA 1
ATOM 1651 C C . SER A 1 201 ? 1.462 -15.883 0.924 1 97.75 201 SER A C 1
ATOM 1653 O O . SER A 1 201 ? 2.479 -16.109 0.262 1 97.75 201 SER A O 1
ATOM 1655 N N . PRO A 1 202 ? 0.241 -15.648 0.364 1 98.56 202 PRO A N 1
ATOM 1656 C CA . PRO A 1 202 ? 0.152 -15.578 -1.097 1 98.56 202 PRO A CA 1
ATOM 1657 C C . PRO A 1 202 ? 0.934 -14.406 -1.681 1 98.56 202 PRO A C 1
ATOM 1659 O O . PRO A 1 202 ? 1.123 -14.328 -2.898 1 98.56 202 PRO A O 1
ATOM 1662 N N . ALA A 1 203 ? 1.397 -13.484 -0.828 1 98.06 203 ALA A N 1
ATOM 1663 C CA . ALA A 1 203 ? 2.162 -12.32 -1.256 1 98.06 203 ALA A CA 1
ATOM 1664 C C . ALA A 1 203 ? 3.379 -12.734 -2.08 1 98.06 203 ALA A C 1
ATOM 1666 O O . ALA A 1 203 ? 3.762 -12.039 -3.025 1 98.06 203 ALA A O 1
ATOM 1667 N N . GLN A 1 204 ? 3.959 -13.836 -1.72 1 97.62 204 GLN A N 1
ATOM 1668 C CA . GLN A 1 204 ? 5.137 -14.312 -2.439 1 97.62 204 GLN A CA 1
ATOM 1669 C C . GLN A 1 204 ? 4.832 -14.516 -3.922 1 97.62 204 GLN A C 1
ATOM 1671 O O . GLN A 1 204 ? 5.508 -13.945 -4.781 1 97.62 204 GLN A O 1
ATOM 1676 N N . ASP A 1 205 ? 3.795 -15.273 -4.211 1 98.69 205 ASP A N 1
ATOM 1677 C CA . ASP A 1 205 ? 3.432 -15.555 -5.598 1 98.69 205 ASP A CA 1
ATOM 1678 C C . ASP A 1 205 ? 2.947 -14.289 -6.305 1 98.69 205 ASP A C 1
ATOM 1680 O O . ASP A 1 205 ? 3.242 -14.078 -7.484 1 98.69 205 ASP A O 1
ATOM 1684 N N . LEU A 1 206 ? 2.189 -13.469 -5.59 1 98.88 206 LEU A N 1
ATOM 1685 C CA . LEU A 1 206 ? 1.649 -12.25 -6.195 1 98.88 206 LEU A CA 1
ATOM 1686 C C . LEU A 1 206 ? 2.771 -11.305 -6.602 1 98.88 206 LEU A C 1
ATOM 1688 O O . LEU A 1 206 ? 2.785 -10.797 -7.723 1 98.88 206 LEU A O 1
ATOM 1692 N N . ILE A 1 207 ? 3.721 -11.062 -5.695 1 98.44 207 ILE A N 1
ATOM 1693 C CA . ILE A 1 207 ? 4.852 -10.195 -6 1 98.44 207 ILE A CA 1
ATOM 1694 C C . ILE A 1 207 ? 5.641 -10.773 -7.172 1 98.44 207 ILE A C 1
ATOM 1696 O O . ILE A 1 207 ? 5.984 -10.047 -8.109 1 98.44 207 ILE A O 1
ATOM 1700 N N . TYR A 1 208 ? 5.832 -12.078 -7.207 1 97.88 208 TYR A N 1
ATOM 1701 C CA . TYR A 1 208 ? 6.621 -12.766 -8.219 1 97.88 208 TYR A CA 1
ATOM 1702 C C . TYR A 1 208 ? 5.992 -12.617 -9.602 1 97.88 208 TYR A C 1
ATOM 1704 O O . TYR A 1 208 ? 6.641 -12.148 -10.539 1 97.88 208 TYR A O 1
ATOM 1712 N N . VAL A 1 209 ? 4.742 -12.891 -9.672 1 98.69 209 VAL A N 1
ATOM 1713 C CA . VAL A 1 209 ? 4.113 -12.945 -10.984 1 98.69 209 VAL A CA 1
ATOM 1714 C C . VAL A 1 209 ? 3.816 -11.523 -11.469 1 98.69 209 VAL A C 1
ATOM 1716 O O . VAL A 1 209 ? 4.004 -11.211 -12.648 1 98.69 209 VAL A O 1
ATOM 1719 N N . LEU A 1 210 ? 3.398 -10.617 -10.633 1 98.81 210 LEU A N 1
ATOM 1720 C CA . LEU A 1 210 ? 2.977 -9.289 -11.055 1 98.81 210 LEU A CA 1
ATOM 1721 C C . LEU A 1 210 ? 4.18 -8.445 -11.469 1 98.81 210 LEU A C 1
ATOM 1723 O O . LEU A 1 210 ? 4.098 -7.676 -12.43 1 98.81 210 LEU A O 1
ATOM 1727 N N . LEU A 1 211 ? 5.305 -8.617 -10.789 1 98.62 211 LEU A N 1
ATOM 1728 C CA . LEU A 1 211 ? 6.441 -7.754 -11.07 1 98.62 211 LEU A CA 1
ATOM 1729 C C . LEU A 1 211 ? 7.336 -8.359 -12.148 1 98.62 211 LEU A C 1
ATOM 1731 O O . LEU A 1 211 ? 8.023 -7.633 -12.867 1 98.62 211 LEU A O 1
ATOM 1735 N N . SER A 1 212 ? 7.258 -9.664 -12.344 1 98.19 212 SER A N 1
ATOM 1736 C CA . SER A 1 212 ? 8.172 -10.297 -13.289 1 98.19 212 SER A CA 1
ATOM 1737 C C . SER A 1 212 ? 7.492 -10.523 -14.633 1 98.19 212 SER A C 1
ATOM 1739 O O . SER A 1 212 ? 8.156 -10.562 -15.672 1 98.19 212 SER A O 1
ATOM 1741 N N . SER A 1 213 ? 6.156 -10.688 -14.602 1 98.56 213 SER A N 1
ATOM 1742 C CA . SER A 1 213 ? 5.578 -11.344 -15.773 1 98.56 213 SER A CA 1
ATOM 1743 C C . SER A 1 213 ? 4.527 -10.469 -16.438 1 98.56 213 SER A C 1
ATOM 1745 O O . SER A 1 213 ? 4.141 -10.719 -17.578 1 98.56 213 SER A O 1
ATOM 1747 N N . VAL A 1 214 ? 3.986 -9.445 -15.766 1 98.69 214 VAL A N 1
ATOM 1748 C CA . VAL A 1 214 ? 2.996 -8.547 -16.344 1 98.69 214 VAL A CA 1
ATOM 1749 C C . VAL A 1 214 ? 3.688 -7.531 -17.25 1 98.69 214 VAL A C 1
ATOM 1751 O O . VAL A 1 214 ? 4.805 -7.094 -16.969 1 98.69 214 VAL A O 1
ATOM 1754 N N . SER A 1 215 ? 3.072 -7.172 -18.312 1 98.44 215 SER A N 1
ATOM 1755 C CA . SER A 1 215 ? 3.641 -6.238 -19.281 1 98.44 215 SER A CA 1
ATOM 1756 C C . SER A 1 215 ? 4 -4.91 -18.625 1 98.44 215 SER A C 1
ATOM 1758 O O . SER A 1 215 ? 3.381 -4.516 -17.625 1 98.44 215 SER A O 1
ATOM 1760 N N . PHE A 1 216 ? 4.965 -4.25 -19.188 1 97.62 216 PHE A N 1
ATOM 1761 C CA . PHE A 1 216 ? 5.551 -3.033 -18.641 1 97.62 216 PHE A CA 1
ATOM 1762 C C . PHE A 1 216 ? 4.477 -1.985 -18.375 1 97.62 216 PHE A C 1
ATOM 1764 O O . PHE A 1 216 ? 4.453 -1.364 -17.312 1 97.62 216 PHE A O 1
ATOM 1771 N N . GLU A 1 217 ? 3.525 -1.823 -19.266 1 96.94 217 GLU A N 1
ATOM 1772 C CA . GLU A 1 217 ? 2.523 -0.765 -19.188 1 96.94 217 GLU A CA 1
ATOM 1773 C C . GLU A 1 217 ? 1.507 -1.047 -18.094 1 96.94 217 GLU A C 1
ATOM 1775 O O . GLU A 1 217 ? 0.954 -0.118 -17.5 1 96.94 217 GLU A O 1
ATOM 1780 N N . LEU A 1 218 ? 1.312 -2.314 -17.781 1 98.25 218 LEU A N 1
ATOM 1781 C CA . LEU A 1 218 ? 0.26 -2.713 -16.859 1 98.25 218 LEU A CA 1
ATOM 1782 C C . LEU A 1 218 ? 0.833 -2.996 -15.469 1 98.25 218 LEU A C 1
ATOM 1784 O O . LEU A 1 218 ? 0.126 -2.887 -14.469 1 98.25 218 LEU A O 1
ATOM 1788 N N . LYS A 1 219 ? 2.098 -3.297 -15.406 1 98.06 219 LYS A N 1
ATOM 1789 C CA . LYS A 1 219 ? 2.75 -3.869 -14.234 1 98.06 219 LYS A CA 1
ATOM 1790 C C . LYS A 1 219 ? 2.492 -3.021 -12.992 1 98.06 219 LYS A C 1
ATOM 1792 O O . LYS A 1 219 ? 1.926 -3.506 -12.016 1 98.06 219 LYS A O 1
ATOM 1797 N N . LEU A 1 220 ? 2.842 -1.76 -13.062 1 97.69 220 LEU A N 1
ATOM 1798 C CA . LEU A 1 220 ? 2.682 -0.89 -11.906 1 97.69 220 LEU A CA 1
ATOM 1799 C C . LEU A 1 220 ? 1.354 -0.141 -11.969 1 97.69 220 LEU A C 1
ATOM 1801 O O . LEU A 1 220 ? 0.689 0.04 -10.945 1 97.69 220 LEU A O 1
ATOM 1805 N N . SER A 1 221 ? 0.84 0.219 -13.156 1 96.69 221 SER A N 1
ATOM 1806 C CA . SER A 1 221 ? -0.361 1.033 -13.32 1 96.69 221 SER A CA 1
ATOM 1807 C C . SER A 1 221 ? -1.608 0.268 -12.891 1 96.69 221 SER A C 1
ATOM 1809 O O . SER A 1 221 ? -2.592 0.868 -12.453 1 96.69 221 SER A O 1
ATOM 1811 N N . LYS A 1 222 ? -1.579 -1.058 -13 1 97.88 222 LYS A N 1
ATOM 1812 C CA . LYS A 1 222 ? -2.736 -1.873 -12.641 1 97.88 222 LYS A CA 1
ATOM 1813 C C . LYS A 1 222 ? -2.408 -2.814 -11.484 1 97.88 222 LYS A C 1
ATOM 1815 O O . LYS A 1 222 ? -3.113 -3.801 -11.266 1 97.88 222 LYS A O 1
ATOM 1820 N N . PHE A 1 223 ? -1.326 -2.482 -10.797 1 98.5 223 PHE A N 1
ATOM 1821 C CA . PHE A 1 223 ? -0.876 -3.367 -9.727 1 98.5 223 PHE A CA 1
ATOM 1822 C C . PHE A 1 223 ? -1.987 -3.596 -8.711 1 98.5 223 PHE A C 1
ATOM 1824 O O . PHE A 1 223 ? -2.35 -4.738 -8.422 1 98.5 223 PHE A O 1
ATOM 1831 N N . ASP A 1 224 ? -2.611 -2.518 -8.195 1 98.31 224 ASP A N 1
ATOM 1832 C CA . ASP A 1 224 ? -3.643 -2.631 -7.168 1 98.31 224 ASP A CA 1
ATOM 1833 C C . ASP A 1 224 ? -4.898 -3.305 -7.723 1 98.31 224 ASP A C 1
ATOM 1835 O O . ASP A 1 224 ? -5.578 -4.047 -7.012 1 98.31 224 ASP A O 1
ATOM 1839 N N . TYR A 1 225 ? -5.223 -3.047 -8.938 1 98.44 225 TYR A N 1
ATOM 1840 C CA . TYR A 1 225 ? -6.355 -3.717 -9.57 1 98.44 225 TYR A CA 1
ATOM 1841 C C . TYR A 1 225 ? -6.145 -5.227 -9.602 1 98.44 225 TYR A C 1
ATOM 1843 O O . TYR A 1 225 ? -7.066 -5.992 -9.328 1 98.44 225 TYR A O 1
ATOM 1851 N N . PHE A 1 226 ? -4.938 -5.648 -9.977 1 98.88 226 PHE A N 1
ATOM 1852 C CA . PHE A 1 226 ? -4.656 -7.074 -10.07 1 98.88 226 PHE A CA 1
ATOM 1853 C C . PHE A 1 226 ? -4.711 -7.73 -8.695 1 98.88 226 PHE A C 1
ATOM 1855 O O . PHE A 1 226 ? -5.156 -8.875 -8.562 1 98.88 226 PHE A O 1
ATOM 1862 N N . VAL A 1 227 ? -4.262 -6.996 -7.656 1 98.88 227 VAL A N 1
ATOM 1863 C CA . VAL A 1 227 ? -4.387 -7.504 -6.293 1 98.88 227 VAL A CA 1
ATOM 1864 C C . VAL A 1 227 ? -5.859 -7.652 -5.93 1 98.88 227 VAL A C 1
ATOM 1866 O O . VAL A 1 227 ? -6.266 -8.672 -5.367 1 98.88 227 VAL A O 1
ATOM 1869 N N . PHE A 1 228 ? -6.695 -6.699 -6.289 1 98.62 228 PHE A N 1
ATOM 1870 C CA . PHE A 1 228 ? -8.133 -6.762 -6.066 1 98.62 228 PHE A CA 1
ATOM 1871 C C . PHE A 1 228 ? -8.742 -7.941 -6.816 1 98.62 228 PHE A C 1
ATOM 1873 O O . PHE A 1 228 ? -9.531 -8.703 -6.25 1 98.62 228 PHE A O 1
ATOM 1880 N N . TYR A 1 229 ? -8.406 -8.062 -8.078 1 98.81 229 TYR A N 1
ATOM 1881 C CA . TYR A 1 229 ? -8.953 -9.133 -8.898 1 98.81 229 TYR A CA 1
ATOM 1882 C C . TYR A 1 229 ? -8.641 -10.492 -8.297 1 98.81 229 TYR A C 1
ATOM 1884 O O . TYR A 1 229 ? -9.531 -11.328 -8.133 1 98.81 229 TYR A O 1
ATOM 1892 N N . TYR A 1 230 ? -7.375 -10.703 -7.984 1 98.88 230 TYR A N 1
ATOM 1893 C CA . TYR A 1 230 ? -6.969 -11.938 -7.328 1 98.88 230 TYR A CA 1
ATOM 1894 C C . TYR A 1 230 ? -7.766 -12.164 -6.051 1 98.88 230 TYR A C 1
ATOM 1896 O O . TYR A 1 230 ? -8.281 -13.258 -5.812 1 98.88 230 TYR A O 1
ATOM 1904 N N . HIS A 1 231 ? -7.832 -11.125 -5.18 1 98.81 231 HIS A N 1
ATOM 1905 C CA . HIS A 1 231 ? -8.555 -11.227 -3.92 1 98.81 231 HIS A CA 1
ATOM 1906 C C . HIS A 1 231 ? -10.008 -11.641 -4.145 1 98.81 231 HIS A C 1
ATOM 1908 O O . HIS A 1 231 ? -10.523 -12.508 -3.443 1 98.81 231 HIS A O 1
ATOM 1914 N N . SER A 1 232 ? -10.648 -10.992 -5.086 1 98.5 232 SER A N 1
ATOM 1915 C CA . SER A 1 232 ? -12.047 -11.289 -5.387 1 98.5 232 SER A CA 1
ATOM 1916 C C . SER A 1 232 ? -12.227 -12.75 -5.793 1 98.5 232 SER A C 1
ATOM 1918 O O . SER A 1 232 ? -13.156 -13.422 -5.336 1 98.5 232 SER A O 1
ATOM 1920 N N . LYS A 1 233 ? -11.32 -13.242 -6.629 1 98.81 233 LYS A N 1
ATOM 1921 C CA . LYS A 1 233 ? -11.375 -14.633 -7.062 1 98.81 233 LYS A CA 1
ATOM 1922 C C . LYS A 1 233 ? -11.07 -15.578 -5.902 1 98.81 233 LYS A C 1
ATOM 1924 O O . LYS A 1 233 ? -11.727 -16.609 -5.75 1 98.81 233 LYS A O 1
ATOM 1929 N N . LEU A 1 234 ? -10.07 -15.242 -5.113 1 98.88 234 LEU A N 1
ATOM 1930 C CA . LEU A 1 234 ? -9.711 -16.062 -3.961 1 98.88 234 LEU A CA 1
ATOM 1931 C C . LEU A 1 234 ? -10.906 -16.234 -3.031 1 98.88 234 LEU A C 1
ATOM 1933 O O . LEU A 1 234 ? -11.211 -17.359 -2.619 1 98.88 234 LEU A O 1
ATOM 1937 N N . VAL A 1 235 ? -11.562 -15.133 -2.707 1 98.56 235 VAL A N 1
ATOM 1938 C CA . VAL A 1 235 ? -12.711 -15.172 -1.809 1 98.56 235 VAL A CA 1
ATOM 1939 C C . VAL A 1 235 ? -13.82 -16.016 -2.43 1 98.56 235 VAL A C 1
ATOM 1941 O O . VAL A 1 235 ? -14.453 -16.828 -1.744 1 98.56 235 VAL A O 1
ATOM 1944 N N . GLU A 1 236 ? -14.062 -15.82 -3.68 1 98.62 236 GLU A N 1
ATOM 1945 C CA . GLU A 1 236 ? -15.055 -16.609 -4.406 1 98.62 236 GLU A CA 1
ATOM 1946 C C . GLU A 1 236 ? -14.781 -18.094 -4.27 1 98.62 236 GLU A C 1
ATOM 1948 O O . GLU A 1 236 ? -15.688 -18.875 -3.939 1 98.62 236 GLU A O 1
ATOM 1953 N N . TYR A 1 237 ? -13.57 -18.5 -4.477 1 98.88 237 TYR A N 1
ATOM 1954 C CA . TYR A 1 237 ? -13.242 -19.922 -4.48 1 98.88 237 TYR A CA 1
ATOM 1955 C C . TYR A 1 237 ? -13.18 -20.484 -3.059 1 98.88 237 TYR A C 1
ATOM 1957 O O . TYR A 1 237 ? -13.523 -21.641 -2.82 1 98.88 237 TYR A O 1
ATOM 1965 N N . LEU A 1 238 ? -12.68 -19.672 -2.113 1 98.88 238 LEU A N 1
ATOM 1966 C CA . LEU A 1 238 ? -12.727 -20.109 -0.719 1 98.88 238 LEU A CA 1
ATOM 1967 C C . LEU A 1 238 ? -14.164 -20.391 -0.286 1 98.88 238 LEU A C 1
ATOM 1969 O O . LEU A 1 238 ? -14.422 -21.391 0.389 1 98.88 238 LEU A O 1
ATOM 1973 N N . LYS A 1 239 ? -15.07 -19.531 -0.685 1 98.69 239 LYS A N 1
ATOM 1974 C CA . LYS A 1 239 ? -16.484 -19.75 -0.377 1 98.69 239 LYS A CA 1
ATOM 1975 C C . LYS A 1 239 ? -17 -21.016 -1.067 1 98.69 239 LYS A C 1
ATOM 1977 O O . LYS A 1 239 ? -17.688 -21.828 -0.446 1 98.69 239 LYS A O 1
ATOM 1982 N N . LEU A 1 240 ? -16.719 -21.141 -2.318 1 98.75 240 LEU A N 1
ATOM 1983 C CA . LEU A 1 240 ? -17.156 -22.297 -3.092 1 98.75 240 LEU A CA 1
ATOM 1984 C C . LEU A 1 240 ? -16.703 -23.594 -2.426 1 98.75 240 LEU A C 1
ATOM 1986 O O . LEU A 1 240 ? -17.469 -24.578 -2.396 1 98.75 240 LEU A O 1
ATOM 1990 N N . LEU A 1 241 ? -15.484 -23.578 -1.852 1 98.75 241 LEU A N 1
ATOM 1991 C CA . LEU A 1 241 ? -14.891 -24.781 -1.293 1 98.75 241 LEU A CA 1
ATOM 1992 C C . LEU A 1 241 ? -15.188 -24.906 0.199 1 98.75 241 LEU A C 1
ATOM 1994 O O . LEU A 1 241 ? -14.578 -25.703 0.898 1 98.75 241 LEU A O 1
ATOM 1998 N N . ASP A 1 242 ? -16.031 -24.031 0.758 1 98.12 242 ASP A N 1
ATOM 1999 C CA . ASP A 1 242 ? -16.547 -24.078 2.121 1 98.12 242 ASP A CA 1
ATOM 2000 C C . ASP A 1 242 ? -15.438 -23.844 3.143 1 98.12 242 ASP A C 1
ATOM 2002 O O . ASP A 1 242 ? -15.336 -24.578 4.129 1 98.12 242 ASP A O 1
ATOM 2006 N N . TYR A 1 243 ? -14.516 -22.938 2.762 1 98.06 243 TYR A N 1
ATOM 2007 C CA . TYR A 1 243 ? -13.508 -22.516 3.725 1 98.06 243 TYR A CA 1
ATOM 2008 C C . TYR A 1 243 ? -14.156 -22.016 5.008 1 98.06 243 TYR A C 1
ATOM 2010 O O . TYR A 1 243 ? -15.109 -21.219 4.969 1 98.06 243 TYR A O 1
ATOM 2018 N N . THR A 1 244 ? -13.68 -22.406 6.176 1 96.62 244 THR A N 1
ATOM 2019 C CA . THR A 1 244 ? -14.406 -22.188 7.418 1 96.62 244 THR A CA 1
ATOM 2020 C C . THR A 1 244 ? -13.734 -21.109 8.258 1 96.62 244 THR A C 1
ATOM 2022 O O . THR A 1 244 ? -14.297 -20.641 9.25 1 96.62 244 THR A O 1
ATOM 2025 N N . GLN A 1 245 ? -12.516 -20.766 7.93 1 96.62 245 GLN A N 1
ATOM 2026 C CA . GLN A 1 245 ? -11.82 -19.703 8.656 1 96.62 245 GLN A CA 1
ATOM 2027 C C . GLN A 1 245 ? -12.227 -18.328 8.148 1 96.62 245 GLN A C 1
ATOM 2029 O O . GLN A 1 245 ? -12.875 -18.203 7.105 1 96.62 245 GLN A O 1
ATOM 2034 N N . PRO A 1 246 ? -11.836 -17.219 8.852 1 95.69 246 PRO A N 1
ATOM 2035 C CA . PRO A 1 246 ? -12.148 -15.875 8.359 1 95.69 246 PRO A CA 1
ATOM 2036 C C . PRO A 1 246 ? -11.586 -15.609 6.969 1 95.69 246 PRO A C 1
ATOM 2038 O O . PRO A 1 246 ? -10.43 -15.945 6.688 1 95.69 246 PRO A O 1
ATOM 2041 N N . MET A 1 247 ? -12.414 -15.062 6.141 1 96.88 247 MET A N 1
ATOM 2042 C CA . MET A 1 247 ? -12 -14.727 4.781 1 96.88 247 MET A CA 1
ATOM 2043 C C . MET A 1 247 ? -10.914 -13.656 4.793 1 96.88 247 MET A C 1
ATOM 2045 O O . MET A 1 247 ? -10.977 -12.703 5.574 1 96.88 247 MET A O 1
ATOM 2049 N N . PRO A 1 248 ? -9.898 -13.836 4.027 1 97.19 248 PRO A N 1
ATOM 2050 C CA . PRO A 1 248 ? -8.922 -12.75 3.9 1 97.19 248 PRO A CA 1
ATOM 2051 C C . PRO A 1 248 ? -9.523 -11.469 3.32 1 97.19 248 PRO A C 1
ATOM 2053 O O . PRO A 1 248 ? -10.305 -11.531 2.365 1 97.19 248 PRO A O 1
ATOM 2056 N N . THR A 1 249 ? -9.211 -10.375 3.895 1 96.44 249 THR A N 1
ATOM 2057 C CA . THR A 1 249 ? -9.703 -9.102 3.369 1 96.44 249 THR A CA 1
ATOM 2058 C C . THR A 1 249 ? -8.719 -8.523 2.354 1 96.44 249 THR A C 1
ATOM 2060 O O . THR A 1 249 ? -7.539 -8.883 2.346 1 96.44 249 THR A O 1
ATOM 2063 N N . LEU A 1 250 ? -9.234 -7.684 1.522 1 97.56 250 LEU A N 1
ATOM 2064 C CA . LEU A 1 250 ? -8.391 -7.039 0.52 1 97.56 250 LEU A CA 1
ATOM 2065 C C . LEU A 1 250 ? -7.301 -6.203 1.183 1 97.56 250 LEU A C 1
ATOM 2067 O O . LEU A 1 250 ? -6.141 -6.25 0.767 1 97.56 250 LEU A O 1
ATOM 2071 N N . THR A 1 251 ? -7.582 -5.457 2.213 1 96.69 251 THR A N 1
ATOM 2072 C CA . THR A 1 251 ? -6.605 -4.66 2.947 1 96.69 251 THR A CA 1
ATOM 2073 C C . THR A 1 251 ? -5.527 -5.551 3.555 1 96.69 251 THR A C 1
ATOM 2075 O O . THR A 1 251 ? -4.34 -5.219 3.506 1 96.69 251 THR A O 1
ATOM 2078 N N . ALA A 1 252 ? -5.988 -6.652 4.125 1 96.75 252 ALA A N 1
ATOM 2079 C CA . ALA A 1 252 ? -5.027 -7.582 4.715 1 96.75 252 ALA A CA 1
ATOM 2080 C C . ALA A 1 252 ? -4.07 -8.125 3.662 1 96.75 252 ALA A C 1
ATOM 2082 O O . ALA A 1 252 ? -2.895 -8.375 3.949 1 96.75 252 ALA A O 1
ATOM 2083 N N . LEU A 1 253 ? -4.586 -8.336 2.488 1 98.31 253 LEU A N 1
ATOM 2084 C CA . LEU A 1 253 ? -3.732 -8.82 1.407 1 98.31 253 LEU A CA 1
ATOM 2085 C C . LEU A 1 253 ? -2.697 -7.766 1.023 1 98.31 253 LEU A C 1
ATOM 2087 O O . LEU A 1 253 ? -1.531 -8.094 0.792 1 98.31 253 LEU A O 1
ATOM 2091 N N . HIS A 1 254 ? -3.107 -6.508 0.94 1 98.38 254 HIS A N 1
ATOM 2092 C CA . HIS A 1 254 ? -2.166 -5.426 0.678 1 98.38 254 HIS A CA 1
ATOM 2093 C C . HIS A 1 254 ? -1.124 -5.32 1.787 1 98.38 254 HIS A C 1
ATOM 2095 O O . HIS A 1 254 ? 0.055 -5.078 1.518 1 98.38 254 HIS A O 1
ATOM 2101 N N . ILE A 1 255 ? -1.542 -5.461 2.984 1 97.19 255 ILE A N 1
ATOM 2102 C CA . ILE A 1 255 ? -0.626 -5.438 4.117 1 97.19 255 ILE A CA 1
ATOM 2103 C C . ILE A 1 255 ? 0.363 -6.594 4.012 1 97.19 255 ILE A C 1
ATOM 2105 O O . ILE A 1 255 ? 1.56 -6.422 4.254 1 97.19 255 ILE A O 1
ATOM 2109 N N . ALA A 1 256 ? -0.139 -7.758 3.611 1 97.75 256 ALA A N 1
ATOM 2110 C CA . ALA A 1 256 ? 0.737 -8.906 3.42 1 97.75 256 ALA A CA 1
ATOM 2111 C C . ALA A 1 256 ? 1.803 -8.617 2.367 1 97.75 256 ALA A C 1
ATOM 2113 O O . ALA A 1 256 ? 2.967 -8.992 2.531 1 97.75 256 ALA A O 1
ATOM 2114 N N . ILE A 1 257 ? 1.429 -7.98 1.307 1 97.88 257 ILE A N 1
ATOM 2115 C CA . ILE A 1 257 ? 2.361 -7.648 0.234 1 97.88 257 ILE A CA 1
ATOM 2116 C C . ILE A 1 257 ? 3.443 -6.711 0.763 1 97.88 257 ILE A C 1
ATOM 2118 O O . ILE A 1 257 ? 4.613 -6.828 0.391 1 97.88 257 ILE A O 1
ATOM 2122 N N . LEU A 1 258 ? 3.082 -5.812 1.667 1 97 258 LEU A N 1
ATOM 2123 C CA . LEU A 1 258 ? 4.062 -4.934 2.297 1 97 258 LEU A CA 1
ATOM 2124 C C . LEU A 1 258 ? 4.945 -5.711 3.27 1 97 258 LEU A C 1
ATOM 2126 O O . LEU A 1 258 ? 6.168 -5.551 3.268 1 97 258 LEU A O 1
ATOM 2130 N N . ASN A 1 259 ? 4.359 -6.574 4.043 1 95.5 259 ASN A N 1
ATOM 2131 C CA . ASN A 1 259 ? 5.086 -7.363 5.031 1 95.5 259 ASN A CA 1
ATOM 2132 C C . ASN A 1 259 ? 6.117 -8.273 4.371 1 95.5 259 ASN A C 1
ATOM 2134 O O . ASN A 1 259 ? 7.199 -8.492 4.918 1 95.5 259 ASN A O 1
ATOM 2138 N N . HIS A 1 260 ? 5.723 -8.773 3.217 1 95.69 260 HIS A N 1
ATOM 2139 C CA . HIS A 1 260 ? 6.59 -9.711 2.514 1 95.69 260 HIS A CA 1
ATOM 2140 C C . HIS A 1 260 ? 7.262 -9.047 1.314 1 95.69 260 HIS A C 1
ATOM 2142 O O . HIS A 1 260 ? 7.59 -9.719 0.334 1 95.69 260 HIS A O 1
ATOM 2148 N N . GLY A 1 261 ? 7.473 -7.75 1.448 1 95.12 261 GLY A N 1
ATOM 2149 C CA . GLY A 1 261 ? 8.062 -6.969 0.373 1 95.12 261 GLY A CA 1
ATOM 2150 C C . GLY A 1 261 ? 9.477 -7.391 0.037 1 95.12 261 GLY A C 1
ATOM 2151 O O . GLY A 1 261 ? 10 -7.051 -1.029 1 95.12 261 GLY A O 1
ATOM 2152 N N . ASP A 1 262 ? 10.094 -8.188 0.863 1 93.31 262 ASP A N 1
ATOM 2153 C CA . ASP A 1 262 ? 11.453 -8.664 0.638 1 93.31 262 ASP A CA 1
ATOM 2154 C C . ASP A 1 262 ? 11.531 -9.555 -0.597 1 93.31 262 ASP A C 1
ATOM 2156 O O . ASP A 1 262 ? 12.609 -9.773 -1.147 1 93.31 262 ASP A O 1
ATOM 2160 N N . TRP A 1 263 ? 10.398 -10.016 -1.108 1 95.31 263 TRP A N 1
ATOM 2161 C CA . TRP A 1 263 ? 10.375 -10.852 -2.301 1 95.31 263 TRP A CA 1
ATOM 2162 C C . TRP A 1 263 ? 10.578 -10.016 -3.561 1 95.31 263 TRP A C 1
ATOM 2164 O O . TRP A 1 263 ? 10.82 -10.555 -4.641 1 95.31 263 TRP A O 1
ATOM 2174 N N . VAL A 1 264 ? 10.516 -8.695 -3.395 1 97.31 264 VAL A N 1
ATOM 2175 C CA . VAL A 1 264 ? 10.734 -7.812 -4.535 1 97.31 264 VAL A CA 1
ATOM 2176 C C . VAL A 1 264 ? 12.188 -7.91 -4.992 1 97.31 264 VAL A C 1
ATOM 2178 O O . VAL A 1 264 ? 12.469 -7.918 -6.195 1 97.31 264 VAL A O 1
ATOM 2181 N N . TYR A 1 265 ? 13.117 -8.109 -4.105 1 96.69 265 TYR A N 1
ATOM 2182 C CA . TYR A 1 265 ? 14.539 -8.055 -4.422 1 96.69 265 TYR A CA 1
ATOM 2183 C C . TYR A 1 265 ? 14.93 -9.211 -5.336 1 96.69 265 TYR A C 1
ATOM 2185 O O . TYR A 1 265 ? 15.594 -9.008 -6.355 1 96.69 265 TYR A O 1
ATOM 2193 N N . PRO A 1 266 ? 14.508 -10.484 -5.027 1 95.5 266 PRO A N 1
ATOM 2194 C CA . PRO A 1 266 ? 14.844 -11.562 -5.953 1 95.5 266 PRO A CA 1
ATOM 2195 C C . PRO A 1 266 ? 14.297 -11.336 -7.359 1 95.5 266 PRO A C 1
ATOM 2197 O O . PRO A 1 266 ? 14.914 -11.742 -8.344 1 95.5 266 PRO A O 1
ATOM 2200 N N . VAL A 1 267 ? 13.18 -10.695 -7.445 1 97.12 267 VAL A N 1
ATOM 2201 C CA . VAL A 1 267 ? 12.594 -10.422 -8.75 1 97.12 267 VAL A CA 1
ATOM 2202 C C . VAL A 1 267 ? 13.453 -9.406 -9.508 1 97.12 267 VAL A C 1
ATOM 2204 O O . VAL A 1 267 ? 13.812 -9.633 -10.664 1 97.12 267 VAL A O 1
ATOM 2207 N N . ILE A 1 268 ? 13.859 -8.336 -8.844 1 97 268 ILE A N 1
ATOM 2208 C CA . ILE A 1 268 ? 14.523 -7.254 -9.555 1 97 268 ILE A CA 1
ATOM 2209 C C . ILE A 1 268 ? 16 -7.594 -9.742 1 97 268 ILE A C 1
ATOM 2211 O O . ILE A 1 268 ? 16.641 -7.125 -10.688 1 97 268 ILE A O 1
ATOM 2215 N N . SER A 1 269 ? 16.609 -8.391 -8.844 1 96.06 269 SER A N 1
ATOM 2216 C CA . SER A 1 269 ? 18.047 -8.648 -8.898 1 96.06 269 SER A CA 1
ATOM 2217 C C . SER A 1 269 ? 18.375 -9.789 -9.852 1 96.06 269 SER A C 1
ATOM 2219 O O . SER A 1 269 ? 19.516 -9.945 -10.273 1 96.06 269 SER A O 1
ATOM 2221 N N . LEU A 1 270 ? 17.375 -10.578 -10.148 1 94.25 270 LEU A N 1
ATOM 2222 C CA . LEU A 1 270 ? 17.703 -11.781 -10.906 1 94.25 270 LEU A CA 1
ATOM 2223 C C . LEU A 1 270 ? 16.625 -12.086 -11.945 1 94.25 270 LEU A C 1
ATOM 2225 O O . LEU A 1 270 ? 16.875 -11.992 -13.148 1 94.25 270 LEU A O 1
ATOM 2229 N N . LEU A 1 271 ? 15.453 -12.32 -11.539 1 95.12 271 LEU A N 1
ATOM 2230 C CA . LEU A 1 271 ? 14.422 -12.93 -12.367 1 95.12 271 LEU A CA 1
ATOM 2231 C C . LEU A 1 271 ? 14.039 -12.016 -13.523 1 95.12 271 LEU A C 1
ATOM 2233 O O . LEU A 1 271 ? 14.117 -12.414 -14.688 1 95.12 271 LEU A O 1
ATOM 2237 N N . LEU A 1 272 ? 13.633 -10.773 -13.188 1 96.62 272 LEU A N 1
ATOM 2238 C CA . LEU A 1 272 ? 13.086 -9.883 -14.203 1 96.62 272 LEU A CA 1
ATOM 2239 C C . LEU A 1 272 ? 14.117 -9.578 -15.281 1 96.62 272 LEU A C 1
ATOM 2241 O O . LEU A 1 272 ? 13.836 -9.719 -16.469 1 96.62 272 LEU A O 1
ATOM 2245 N N . PRO A 1 273 ? 15.359 -9.203 -14.922 1 95.62 273 PRO A N 1
ATOM 2246 C CA . PRO A 1 273 ? 16.344 -8.961 -15.984 1 95.62 273 PRO A CA 1
ATOM 2247 C C . PRO A 1 273 ? 16.578 -10.188 -16.859 1 95.62 273 PRO A C 1
ATOM 2249 O O . PRO A 1 273 ? 16.781 -10.062 -18.062 1 95.62 273 PRO A O 1
ATOM 2252 N N . LEU A 1 274 ? 16.562 -11.352 -16.281 1 92.69 274 LEU A N 1
ATOM 2253 C CA . LEU A 1 274 ? 16.766 -12.578 -17.047 1 92.69 274 LEU A CA 1
ATOM 2254 C C . LEU A 1 274 ? 15.633 -12.781 -18.047 1 92.69 274 LEU A C 1
ATOM 2256 O O . LEU A 1 274 ? 15.867 -13.273 -19.156 1 92.69 274 LEU A O 1
ATOM 2260 N N . LEU A 1 275 ? 14.461 -12.422 -17.656 1 93.81 275 LEU A N 1
ATOM 2261 C CA . LEU A 1 275 ? 13.305 -12.594 -18.531 1 93.81 275 LEU A CA 1
ATOM 2262 C C . LEU A 1 275 ? 13.336 -11.594 -19.688 1 93.81 275 LEU A C 1
ATOM 2264 O O . LEU A 1 275 ? 12.812 -11.867 -20.766 1 93.81 275 LEU A O 1
ATOM 2268 N N . LEU A 1 276 ? 13.977 -10.477 -19.484 1 94.5 276 LEU A N 1
ATOM 2269 C CA . LEU A 1 276 ? 13.859 -9.367 -20.438 1 94.5 276 LEU A CA 1
ATOM 2270 C C . LEU A 1 276 ? 14.969 -9.43 -21.484 1 94.5 276 LEU A C 1
ATOM 2272 O O . LEU A 1 276 ? 14.852 -8.828 -22.547 1 94.5 276 LEU A O 1
ATOM 2276 N N . ILE A 1 277 ? 16.031 -10.102 -21.172 1 90.31 277 ILE A N 1
ATOM 2277 C CA . ILE A 1 277 ? 17.156 -10.102 -22.094 1 90.31 277 ILE A CA 1
ATOM 2278 C C . ILE A 1 277 ? 16.922 -11.156 -23.188 1 90.31 277 ILE A C 1
ATOM 2280 O O . ILE A 1 277 ? 16.078 -12.047 -23.016 1 90.31 277 ILE A O 1
ATOM 2284 N N . ASP A 1 278 ? 17.625 -11.031 -24.266 1 84.94 278 ASP A N 1
ATOM 2285 C CA . ASP A 1 278 ? 17.516 -11.945 -25.391 1 84.94 278 ASP A CA 1
ATOM 2286 C C . ASP A 1 278 ? 18.016 -13.344 -25.031 1 84.94 278 ASP A C 1
ATOM 2288 O O . ASP A 1 278 ? 18.984 -13.484 -24.281 1 84.94 278 ASP A O 1
ATOM 2292 N N . PRO A 1 279 ? 17.203 -14.234 -25.531 1 76.75 279 PRO A N 1
ATOM 2293 C CA . PRO A 1 279 ? 17.703 -15.586 -25.297 1 76.75 279 PRO A CA 1
ATOM 2294 C C . PRO A 1 279 ? 19.078 -15.82 -25.938 1 76.75 279 PRO A C 1
ATOM 2296 O O . PRO A 1 279 ? 19.344 -15.305 -27.031 1 76.75 279 PRO A O 1
ATOM 2299 N N . SER A 1 280 ? 19.984 -16.078 -25.219 1 71.5 280 SER A N 1
ATOM 2300 C CA . SER A 1 280 ? 21.281 -16.469 -25.734 1 71.5 280 SER A CA 1
ATOM 2301 C C . SER A 1 280 ? 21.797 -17.734 -25.047 1 71.5 280 SER A C 1
ATOM 2303 O O . SER A 1 280 ? 21.344 -18.078 -23.969 1 71.5 280 SER A O 1
ATOM 2305 N N . GLU A 1 281 ? 22.562 -18.453 -25.672 1 59.81 281 GLU A N 1
ATOM 2306 C CA . GLU A 1 281 ? 23.156 -19.656 -25.109 1 59.81 281 GLU A CA 1
ATOM 2307 C C . GLU A 1 281 ? 23.828 -19.359 -23.766 1 59.81 281 GLU A C 1
ATOM 2309 O O . GLU A 1 281 ? 23.922 -20.234 -22.906 1 59.81 281 GLU A O 1
ATOM 2314 N N . LYS A 1 282 ? 24.156 -18.141 -23.625 1 66.56 282 LYS A N 1
ATOM 2315 C CA . LYS A 1 282 ? 24.891 -17.781 -22.422 1 66.56 282 LYS A CA 1
ATOM 2316 C C . LYS A 1 282 ? 23.969 -17.234 -21.344 1 66.56 282 LYS A C 1
ATOM 2318 O O . LYS A 1 282 ? 24.344 -17.109 -20.188 1 66.56 282 LYS A O 1
ATOM 2323 N N . ALA A 1 283 ? 22.766 -17.047 -21.781 1 66.5 283 ALA A N 1
ATOM 2324 C CA . ALA A 1 283 ? 21.828 -16.438 -20.844 1 66.5 283 ALA A CA 1
ATOM 2325 C C . ALA A 1 283 ? 21.109 -17.516 -20.031 1 66.5 283 ALA A C 1
ATOM 2327 O O . ALA A 1 283 ? 19.938 -17.781 -20.25 1 66.5 283 ALA A O 1
ATOM 2328 N N . ASN A 1 284 ? 21.828 -18.234 -19.266 1 66.81 284 ASN A N 1
ATOM 2329 C CA . ASN A 1 284 ? 21.266 -19.266 -18.375 1 66.81 284 ASN A CA 1
ATOM 2330 C C . ASN A 1 284 ? 21.891 -19.203 -16.984 1 66.81 284 ASN A C 1
ATOM 2332 O O . ASN A 1 284 ? 22.859 -18.5 -16.766 1 66.81 284 ASN A O 1
ATOM 2336 N N . MET A 1 285 ? 21.234 -19.906 -16.109 1 65.19 285 MET A N 1
ATOM 2337 C CA . MET A 1 285 ? 21.609 -19.859 -14.695 1 65.19 285 MET A CA 1
ATOM 2338 C C . MET A 1 285 ? 23.016 -20.406 -14.492 1 65.19 285 MET A C 1
ATOM 2340 O O . MET A 1 285 ? 23.75 -19.922 -13.633 1 65.19 285 MET A O 1
ATOM 2344 N N . ASP A 1 286 ? 23.344 -21.297 -15.281 1 66.38 286 ASP A N 1
ATOM 2345 C CA . ASP A 1 286 ? 24.672 -21.875 -15.148 1 66.38 286 ASP A CA 1
ATOM 2346 C C . ASP A 1 286 ? 25.766 -20.844 -15.445 1 66.38 286 ASP A C 1
ATOM 2348 O O . ASP A 1 286 ? 26.75 -20.75 -14.719 1 66.38 286 ASP A O 1
ATOM 2352 N N . THR A 1 287 ? 25.5 -20.125 -16.469 1 70.06 287 THR A N 1
ATOM 2353 C CA . THR A 1 287 ? 26.422 -19.062 -16.812 1 70.06 287 THR A CA 1
ATOM 2354 C C . THR A 1 287 ? 26.438 -17.984 -15.719 1 70.06 287 THR A C 1
ATOM 2356 O O . THR A 1 287 ? 27.5 -17.484 -15.352 1 70.06 287 THR A O 1
ATOM 2359 N N . MET A 1 288 ? 25.344 -17.781 -15.203 1 70.12 288 MET A N 1
ATOM 2360 C CA . MET A 1 288 ? 25.203 -16.734 -14.188 1 70.12 288 MET A CA 1
ATOM 2361 C C . MET A 1 288 ? 25.953 -17.125 -12.906 1 70.12 288 MET A C 1
ATOM 2363 O O . MET A 1 288 ? 26.5 -16.25 -12.234 1 70.12 288 MET A O 1
ATOM 2367 N N . MET A 1 289 ? 25.922 -18.391 -12.695 1 68 289 MET A N 1
ATOM 2368 C CA . MET A 1 289 ? 26.531 -18.875 -11.469 1 68 289 MET A CA 1
ATOM 2369 C C . MET A 1 289 ? 28.047 -18.938 -11.617 1 68 289 MET A C 1
ATOM 2371 O O . MET A 1 289 ? 28.781 -19.031 -10.625 1 68 289 MET A O 1
ATOM 2375 N N . ASP A 1 290 ? 28.422 -18.812 -12.891 1 67.69 290 ASP A N 1
ATOM 2376 C CA . ASP A 1 290 ? 29.859 -18.766 -13.117 1 67.69 290 ASP A CA 1
ATOM 2377 C C . ASP A 1 290 ? 30.438 -17.422 -12.656 1 67.69 290 ASP A C 1
ATOM 2379 O O . ASP A 1 290 ? 29.953 -16.359 -13.062 1 67.69 290 ASP A O 1
ATOM 2383 N N . GLN A 1 291 ? 31.266 -17.484 -11.609 1 64.06 291 GLN A N 1
ATOM 2384 C CA . GLN A 1 291 ? 31.812 -16.281 -10.984 1 64.06 291 GLN A CA 1
ATOM 2385 C C . GLN A 1 291 ? 33 -15.742 -11.758 1 64.06 291 GLN A C 1
ATOM 2387 O O . GLN A 1 291 ? 33.688 -14.828 -11.297 1 64.06 291 GLN A O 1
ATOM 2392 N N . GLU A 1 292 ? 33.188 -16.281 -12.883 1 69.44 292 GLU A N 1
ATOM 2393 C CA . GLU A 1 292 ? 34.312 -15.867 -13.703 1 69.44 292 GLU A CA 1
ATOM 2394 C C . GLU A 1 292 ? 33.875 -14.906 -14.805 1 69.44 292 GLU A C 1
ATOM 2396 O O . GLU A 1 292 ? 32.781 -14.344 -14.742 1 69.44 292 GLU A O 1
ATOM 2401 N N . SER A 1 293 ? 34.656 -14.633 -15.742 1 73.44 293 SER A N 1
ATOM 2402 C CA . SER A 1 293 ? 34.562 -13.609 -16.781 1 73.44 293 SER A CA 1
ATOM 2403 C C . SER A 1 293 ? 33.219 -13.664 -17.516 1 73.44 293 SER A C 1
ATOM 2405 O O . SER A 1 293 ? 32.562 -12.648 -17.672 1 73.44 293 SER A O 1
ATOM 2407 N N . GLU A 1 294 ? 32.719 -14.781 -17.719 1 76.81 294 GLU A N 1
ATOM 2408 C CA . GLU A 1 294 ? 31.484 -14.898 -18.484 1 76.81 294 GLU A CA 1
ATOM 2409 C C . GLU A 1 294 ? 30.281 -14.484 -17.641 1 76.81 294 GLU A C 1
ATOM 2411 O O . GLU A 1 294 ? 29.344 -13.859 -18.141 1 76.81 294 GLU A O 1
ATOM 2416 N N . GLY A 1 295 ? 30.375 -14.789 -16.422 1 79.5 295 GLY A N 1
ATOM 2417 C CA . GLY A 1 295 ? 29.312 -14.383 -15.508 1 79.5 295 GLY A CA 1
ATOM 2418 C C . GLY A 1 295 ? 29.219 -12.883 -15.344 1 79.5 295 GLY A C 1
ATOM 2419 O O . GLY A 1 295 ? 28.109 -12.328 -15.336 1 79.5 295 GLY A O 1
ATOM 2420 N N . ASP A 1 296 ? 30.328 -12.297 -15.312 1 82.31 296 ASP A N 1
ATOM 2421 C CA . ASP A 1 296 ? 30.375 -10.844 -15.164 1 82.31 296 ASP A CA 1
ATOM 2422 C C . ASP A 1 296 ? 29.828 -10.148 -16.406 1 82.31 296 ASP A C 1
ATOM 2424 O O . ASP A 1 296 ? 29.109 -9.156 -16.297 1 82.31 296 ASP A O 1
ATOM 2428 N N . GLN A 1 297 ? 30.188 -10.68 -17.5 1 82.38 297 GLN A N 1
ATOM 2429 C CA . GLN A 1 297 ? 29.703 -10.117 -18.75 1 82.38 297 GLN A CA 1
ATOM 2430 C C . GLN A 1 297 ? 28.188 -10.25 -18.844 1 82.38 297 GLN A C 1
ATOM 2432 O O . GLN A 1 297 ? 27.5 -9.336 -19.312 1 82.38 297 GLN A O 1
ATOM 2437 N N . LEU A 1 298 ? 27.719 -11.352 -18.469 1 84.62 298 LEU A N 1
ATOM 2438 C CA . LEU A 1 298 ? 26.281 -11.578 -18.5 1 84.62 298 LEU A CA 1
ATOM 2439 C C . LEU A 1 298 ? 25.562 -10.602 -17.578 1 84.62 298 LEU A C 1
ATOM 2441 O O . LEU A 1 298 ? 24.531 -10.023 -17.953 1 84.62 298 LEU A O 1
ATOM 2445 N N . ARG A 1 299 ? 26.094 -10.391 -16.438 1 88.44 299 ARG A N 1
ATOM 2446 C CA . ARG A 1 299 ? 25.484 -9.469 -15.477 1 88.44 299 ARG A CA 1
ATOM 2447 C C . ARG A 1 299 ? 25.484 -8.039 -16.016 1 88.44 299 ARG A C 1
ATOM 2449 O O . ARG A 1 299 ? 24.484 -7.32 -15.875 1 88.44 299 ARG A O 1
ATOM 2456 N N . THR A 1 300 ? 26.531 -7.723 -16.609 1 87 300 THR A N 1
ATOM 2457 C CA . THR A 1 300 ? 26.625 -6.395 -17.203 1 87 300 THR A CA 1
ATOM 2458 C C . THR A 1 300 ? 25.594 -6.234 -18.328 1 87 300 THR A C 1
ATOM 2460 O O . THR A 1 300 ? 24.938 -5.195 -18.422 1 87 300 THR A O 1
ATOM 2463 N N . THR A 1 301 ? 25.531 -7.242 -19.109 1 87 301 THR A N 1
ATOM 2464 C CA . THR A 1 301 ? 24.547 -7.223 -20.203 1 87 301 THR A CA 1
ATOM 2465 C C . THR A 1 301 ? 23.125 -7.184 -19.641 1 87 301 THR A C 1
ATOM 2467 O O . THR A 1 301 ? 22.297 -6.414 -20.125 1 87 301 THR A O 1
ATOM 2470 N N . MET A 1 302 ? 22.922 -7.91 -18.703 1 91.69 302 MET A N 1
ATOM 2471 C CA . MET A 1 302 ? 21.594 -8.031 -18.094 1 91.69 302 MET A CA 1
ATOM 2472 C C . MET A 1 302 ? 21.141 -6.691 -17.516 1 91.69 302 MET A C 1
ATOM 2474 O O . MET A 1 302 ? 20.062 -6.199 -17.859 1 91.69 302 MET A O 1
ATOM 2478 N N . PHE A 1 303 ? 21.922 -6.051 -16.719 1 95.44 303 PHE A N 1
ATOM 2479 C CA . PHE A 1 303 ? 21.531 -4.84 -16 1 95.44 303 PHE A CA 1
ATOM 2480 C C . PHE A 1 303 ? 21.656 -3.619 -16.906 1 95.44 303 PHE A C 1
ATOM 2482 O O . PHE A 1 303 ? 21.062 -2.572 -16.625 1 95.44 303 PHE A O 1
ATOM 2489 N N . GLY A 1 304 ? 22.406 -3.777 -18 1 95.25 304 GLY A N 1
ATOM 2490 C CA . GLY A 1 304 ? 22.562 -2.674 -18.922 1 95.25 304 GLY A CA 1
ATOM 2491 C C . GLY A 1 304 ? 21.594 -2.744 -20.109 1 95.25 304 GLY A C 1
ATOM 2492 O O . GLY A 1 304 ? 21.547 -1.826 -20.922 1 95.25 304 GLY A O 1
ATOM 2493 N N . HIS A 1 305 ? 20.875 -3.865 -20.203 1 94.81 305 HIS A N 1
ATOM 2494 C CA . HIS A 1 305 ? 19.953 -4.039 -21.312 1 94.81 305 HIS A CA 1
ATOM 2495 C C . HIS A 1 305 ? 18.906 -2.924 -21.328 1 94.81 305 HIS A C 1
ATOM 2497 O O . HIS A 1 305 ? 18.406 -2.518 -20.297 1 94.81 305 HIS A O 1
ATOM 2503 N N . ARG A 1 306 ? 18.594 -2.455 -22.484 1 95.38 306 ARG A N 1
ATOM 2504 C CA . ARG A 1 306 ? 17.75 -1.281 -22.688 1 95.38 306 ARG A CA 1
ATOM 2505 C C . ARG A 1 306 ? 16.391 -1.468 -22.016 1 95.38 306 ARG A C 1
ATOM 2507 O O . ARG A 1 306 ? 15.891 -0.557 -21.359 1 95.38 306 ARG A O 1
ATOM 2514 N N . THR A 1 307 ? 15.789 -2.654 -22.172 1 96.06 307 THR A N 1
ATOM 2515 C CA . THR A 1 307 ? 14.469 -2.908 -21.609 1 96.06 307 THR A CA 1
ATOM 2516 C C . THR A 1 307 ? 14.531 -2.959 -20.078 1 96.06 307 THR A C 1
ATOM 2518 O O . THR A 1 307 ? 13.609 -2.51 -19.406 1 96.06 307 THR A O 1
ATOM 2521 N N . VAL A 1 308 ? 15.594 -3.475 -19.578 1 97.25 308 VAL A N 1
ATOM 2522 C CA . VAL A 1 308 ? 15.781 -3.523 -18.125 1 97.25 308 VAL A CA 1
ATOM 2523 C C . VAL A 1 308 ? 15.914 -2.105 -17.578 1 97.25 308 VAL A C 1
ATOM 2525 O O . VAL A 1 308 ? 15.258 -1.756 -16.594 1 97.25 308 VAL A O 1
ATOM 2528 N N . VAL A 1 309 ? 16.719 -1.29 -18.219 1 98.06 309 VAL A N 1
ATOM 2529 C CA . VAL A 1 309 ? 16.922 0.095 -17.812 1 98.06 309 VAL A CA 1
ATOM 2530 C C . VAL A 1 309 ? 15.578 0.826 -17.781 1 98.06 309 VAL A C 1
ATOM 2532 O O . VAL A 1 309 ? 15.266 1.524 -16.812 1 98.06 309 VAL A O 1
ATOM 2535 N N . GLN A 1 310 ? 14.844 0.599 -18.812 1 97.44 310 GLN A N 1
ATOM 2536 C CA . GLN A 1 310 ? 13.539 1.248 -18.906 1 97.44 310 GLN A CA 1
ATOM 2537 C C . GLN A 1 310 ? 12.625 0.826 -17.766 1 97.44 310 GLN A C 1
ATOM 2539 O O . GLN A 1 310 ? 12.008 1.67 -17.109 1 97.44 310 GLN A O 1
ATOM 2544 N N . GLU A 1 311 ? 12.484 -0.4 -17.469 1 97.88 311 GLU A N 1
ATOM 2545 C CA . GLU A 1 311 ? 11.586 -0.898 -16.422 1 97.88 311 GLU A CA 1
ATOM 2546 C C . GLU A 1 311 ? 12.07 -0.495 -15.039 1 97.88 311 GLU A C 1
ATOM 2548 O O . GLU A 1 311 ? 11.273 -0.139 -14.172 1 97.88 311 GLU A O 1
ATOM 2553 N N . TYR A 1 312 ? 13.375 -0.519 -14.828 1 98.44 312 TYR A N 1
ATOM 2554 C CA . TYR A 1 312 ? 13.922 -0.273 -13.5 1 98.44 312 TYR A CA 1
ATOM 2555 C C . TYR A 1 312 ? 13.805 1.198 -13.125 1 98.44 312 TYR A C 1
ATOM 2557 O O . TYR A 1 312 ? 13.703 1.537 -11.938 1 98.44 312 TYR A O 1
ATOM 2565 N N . LYS A 1 313 ? 13.695 2.105 -14.109 1 98.31 313 LYS A N 1
ATOM 2566 C CA . LYS A 1 313 ? 13.477 3.523 -13.844 1 98.31 313 LYS A CA 1
ATOM 2567 C C . LYS A 1 313 ? 12.141 3.754 -13.148 1 98.31 313 LYS A C 1
ATOM 2569 O O . LYS A 1 313 ? 11.953 4.766 -12.477 1 98.31 313 LYS A O 1
ATOM 2574 N N . GLN A 1 314 ? 11.242 2.785 -13.266 1 97.81 314 GLN A N 1
ATOM 2575 C CA . GLN A 1 314 ? 9.938 2.914 -12.625 1 97.81 314 GLN A CA 1
ATOM 2576 C C . GLN A 1 314 ? 9.805 1.95 -11.445 1 97.81 314 GLN A C 1
ATOM 2578 O O . GLN A 1 314 ? 9.305 2.326 -10.383 1 97.81 314 GLN A O 1
ATOM 2583 N N . LEU A 1 315 ? 10.297 0.78 -11.594 1 98.19 315 LEU A N 1
ATOM 2584 C CA . LEU A 1 315 ? 10.086 -0.284 -10.617 1 98.19 315 LEU A CA 1
ATOM 2585 C C . LEU A 1 315 ? 10.883 -0.015 -9.344 1 98.19 315 LEU A C 1
ATOM 2587 O O . LEU A 1 315 ? 10.391 -0.248 -8.242 1 98.19 315 LEU A O 1
ATOM 2591 N N . LEU A 1 316 ? 12.133 0.469 -9.5 1 98.31 316 LEU A N 1
ATOM 2592 C CA . LEU A 1 31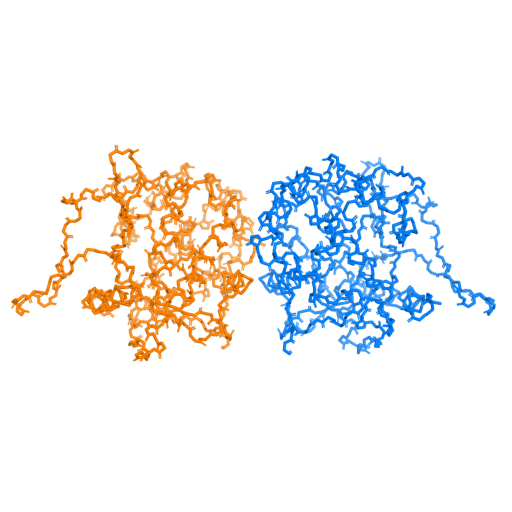6 ? 12.992 0.66 -8.336 1 98.31 316 LEU A CA 1
ATOM 2593 C C . LEU A 1 316 ? 12.453 1.771 -7.441 1 98.31 316 LEU A C 1
ATOM 2595 O O . LEU A 1 316 ? 12.281 1.572 -6.234 1 98.31 316 LEU A O 1
ATOM 2599 N N . PRO A 1 317 ? 12.078 2.953 -7.996 1 97.94 317 PRO A N 1
ATOM 2600 C CA . PRO A 1 317 ? 11.461 3.969 -7.137 1 97.94 317 PRO A CA 1
ATOM 2601 C C . PRO A 1 317 ? 10.156 3.498 -6.504 1 97.94 317 PRO A C 1
ATOM 2603 O O . PRO A 1 317 ? 9.859 3.844 -5.359 1 97.94 317 PRO A O 1
ATOM 2606 N N . TRP A 1 318 ? 9.391 2.738 -7.262 1 97.94 318 TRP A N 1
ATOM 2607 C CA . TRP A 1 318 ? 8.141 2.197 -6.746 1 97.94 318 TRP A CA 1
ATOM 2608 C C . TRP A 1 318 ? 8.391 1.344 -5.508 1 97.94 318 TRP A C 1
ATOM 2610 O O . TRP A 1 318 ? 7.699 1.496 -4.492 1 97.94 318 TRP A O 1
ATOM 2620 N N . ALA A 1 319 ? 9.344 0.476 -5.566 1 97.88 319 ALA A N 1
ATOM 2621 C CA . ALA A 1 319 ? 9.688 -0.395 -4.445 1 97.88 319 ALA A CA 1
ATOM 2622 C C . ALA A 1 319 ? 10.32 0.402 -3.307 1 97.88 319 ALA A C 1
ATOM 2624 O O . ALA A 1 319 ? 9.977 0.206 -2.139 1 97.88 319 ALA A O 1
ATOM 2625 N N . HIS A 1 320 ? 11.219 1.316 -3.674 1 97.62 320 HIS A N 1
ATOM 2626 C CA . HIS A 1 320 ? 11.914 2.152 -2.703 1 97.62 320 HIS A CA 1
ATOM 2627 C C . HIS A 1 320 ? 10.938 3.004 -1.902 1 97.62 320 HIS A C 1
ATOM 2629 O O . HIS A 1 320 ? 11.016 3.057 -0.673 1 97.62 320 HIS A O 1
ATOM 2635 N N . ASN A 1 321 ? 9.992 3.615 -2.592 1 98.06 321 ASN A N 1
ATOM 2636 C CA . ASN A 1 321 ? 9.039 4.527 -1.968 1 98.06 321 ASN A CA 1
ATOM 2637 C C . ASN A 1 321 ? 8.062 3.785 -1.062 1 98.06 321 ASN A C 1
ATOM 2639 O O . ASN A 1 321 ? 7.344 4.406 -0.275 1 98.06 321 ASN A O 1
ATOM 2643 N N . ARG A 1 322 ? 8.07 2.479 -1.054 1 97.69 322 ARG A N 1
ATOM 2644 C CA . ARG A 1 322 ? 7.191 1.665 -0.22 1 97.69 322 ARG A CA 1
ATOM 2645 C C . ARG A 1 322 ? 7.98 0.953 0.875 1 97.69 322 ARG A C 1
ATOM 2647 O O . ARG A 1 322 ? 7.406 0.209 1.674 1 97.69 322 ARG A O 1
ATOM 2654 N N . GLY A 1 323 ? 9.266 1.125 0.877 1 96.44 323 GLY A N 1
ATOM 2655 C CA . GLY A 1 323 ? 10.117 0.536 1.903 1 96.44 323 GLY A CA 1
ATOM 2656 C C . GLY A 1 323 ? 10.305 -0.959 1.732 1 96.44 323 GLY A C 1
ATOM 2657 O O . GLY A 1 323 ? 10.367 -1.699 2.717 1 96.44 323 GLY A O 1
ATOM 2658 N N . LEU A 1 324 ? 10.445 -1.392 0.459 1 95.81 324 LEU A N 1
ATOM 2659 C CA . LEU A 1 324 ? 10.406 -2.83 0.22 1 95.81 324 LEU A CA 1
ATOM 2660 C C . LEU A 1 324 ? 11.82 -3.408 0.168 1 95.81 324 LEU A C 1
ATOM 2662 O O . LEU A 1 324 ? 11.992 -4.613 -0.018 1 95.81 324 LEU A O 1
ATOM 2666 N N . PHE A 1 325 ? 12.891 -2.543 0.319 1 93.88 325 PHE A N 1
ATOM 2667 C CA . PHE A 1 325 ? 14.273 -3.006 0.348 1 93.88 325 PHE A CA 1
ATOM 2668 C C . PHE A 1 325 ? 14.797 -3.072 1.779 1 93.88 325 PHE A C 1
ATOM 2670 O O . PHE A 1 325 ? 15.938 -2.699 2.049 1 93.88 325 PHE A O 1
ATOM 2677 N N . VAL A 1 326 ? 13.953 -3.41 2.668 1 86.38 326 VAL A N 1
ATOM 2678 C CA . VAL A 1 326 ? 14.32 -3.576 4.07 1 86.38 326 VAL A CA 1
ATOM 2679 C C . VAL A 1 326 ? 14.008 -5 4.52 1 86.38 326 VAL A C 1
ATOM 2681 O O . VAL A 1 326 ? 12.891 -5.484 4.328 1 86.38 326 VAL A O 1
ATOM 2684 N N . TYR A 1 327 ? 15.008 -5.629 4.992 1 83.88 327 TYR A N 1
ATOM 2685 C CA . TYR A 1 327 ? 14.781 -6.965 5.535 1 83.88 327 TYR A CA 1
ATOM 2686 C C . TYR A 1 327 ? 14.273 -6.887 6.973 1 83.88 327 TYR A C 1
ATOM 2688 O O . TYR A 1 327 ? 14.93 -6.293 7.836 1 83.88 327 TYR A O 1
ATOM 2696 N N . LYS A 1 328 ? 13.086 -7.348 7.152 1 76.25 328 LYS A N 1
ATOM 2697 C CA . LYS A 1 328 ? 12.445 -7.32 8.461 1 76.25 328 LYS A CA 1
ATOM 2698 C C . LYS A 1 328 ? 12.602 -8.656 9.188 1 76.25 328 LYS A C 1
ATOM 2700 O O . LYS A 1 328 ? 12.328 -9.711 8.609 1 76.25 328 LYS A O 1
ATOM 2705 N N . THR A 1 329 ? 13.484 -8.719 10.297 1 64.94 329 THR A N 1
ATOM 2706 C CA . THR A 1 329 ? 13.617 -9.961 11.055 1 64.94 329 THR A CA 1
ATOM 2707 C C . THR A 1 329 ? 12.359 -10.234 11.875 1 64.94 329 THR A C 1
ATOM 2709 O O . THR A 1 329 ? 11.836 -9.336 12.539 1 64.94 329 THR A O 1
ATOM 2712 N N . GLY A 1 330 ? 11.344 -10.867 11.305 1 55.31 330 GLY A N 1
ATOM 2713 C CA . GLY A 1 330 ? 10.18 -11.211 12.102 1 55.31 330 GLY A CA 1
ATOM 2714 C C . GLY A 1 330 ? 10.523 -11.586 13.531 1 55.31 330 GLY A C 1
ATOM 2715 O O . GLY A 1 330 ? 11.625 -12.07 13.805 1 55.31 330 GLY A O 1
ATOM 2716 N N . ASN A 1 331 ? 10.031 -10.766 14.578 1 46.19 331 ASN A N 1
ATOM 2717 C CA . ASN A 1 331 ? 10.211 -11.234 15.953 1 46.19 331 ASN A CA 1
ATOM 2718 C C . ASN A 1 331 ? 9.742 -12.68 16.109 1 46.19 331 ASN A C 1
ATOM 2720 O O . ASN A 1 331 ? 8.789 -13.109 15.453 1 46.19 331 ASN A O 1
ATOM 2724 N N . MET B 1 1 ? -24.156 24.234 21.359 1 55.59 1 MET B N 1
ATOM 2725 C CA . MET B 1 1 ? -23.938 23.078 20.5 1 55.59 1 MET B CA 1
ATOM 2726 C C . MET B 1 1 ? -22.453 22.922 20.172 1 55.59 1 MET B C 1
ATOM 2728 O O . MET B 1 1 ? -21.859 21.875 20.469 1 55.59 1 MET B O 1
ATOM 2732 N N . ILE B 1 2 ? -21.812 23.891 19.781 1 63.31 2 ILE B N 1
ATOM 2733 C CA . ILE B 1 2 ? -20.406 23.875 19.375 1 63.31 2 ILE B CA 1
ATOM 2734 C C . ILE B 1 2 ? -19.531 23.688 20.609 1 63.31 2 ILE B C 1
ATOM 2736 O O . ILE B 1 2 ? -18.516 23 20.547 1 63.31 2 ILE B O 1
ATOM 2740 N N . ALA B 1 3 ? -20.047 24.094 21.734 1 70.06 3 ALA B N 1
ATOM 2741 C CA . ALA B 1 3 ? -19.266 23.984 22.969 1 70.06 3 ALA B CA 1
ATOM 2742 C C . ALA B 1 3 ? -19.047 22.531 23.344 1 70.06 3 ALA B C 1
ATOM 2744 O O . ALA B 1 3 ? -17.984 22.172 23.875 1 70.06 3 ALA B O 1
ATOM 2745 N N . SER B 1 4 ? -19.984 21.703 23.094 1 74.25 4 SER B N 1
ATOM 2746 C CA . SER B 1 4 ? -19.906 20.297 23.484 1 74.25 4 SER B CA 1
ATOM 2747 C C . SER B 1 4 ? -18.891 19.547 22.625 1 74.25 4 SER B C 1
ATOM 2749 O O . SER B 1 4 ? -18.469 18.453 22.984 1 74.25 4 SER B O 1
ATOM 2751 N N . TRP B 1 5 ? -18.469 20.172 21.625 1 84.94 5 TRP B N 1
ATOM 2752 C CA . TRP B 1 5 ? -17.5 19.547 20.719 1 84.94 5 TRP B CA 1
ATOM 2753 C C . TRP B 1 5 ? -16.078 19.781 21.203 1 84.94 5 TRP B C 1
ATOM 2755 O O . TRP B 1 5 ? -15.148 19.109 20.75 1 84.94 5 TRP B O 1
ATOM 2765 N N . LYS B 1 6 ? -15.883 20.672 22.125 1 83.12 6 LYS B N 1
ATOM 2766 C CA . LYS B 1 6 ? -14.625 21 22.781 1 83.12 6 LYS B CA 1
ATOM 2767 C C . LYS B 1 6 ? -13.594 21.5 21.766 1 83.12 6 LYS B C 1
ATOM 2769 O O . LYS B 1 6 ? -12.391 21.359 21.984 1 83.12 6 LYS B O 1
ATOM 2774 N N . ILE B 1 7 ? -14.023 22 20.703 1 87 7 ILE B N 1
ATOM 2775 C CA . ILE B 1 7 ? -13.125 22.438 19.625 1 87 7 ILE B CA 1
ATOM 2776 C C . ILE B 1 7 ? -12.383 23.703 20.047 1 87 7 ILE B C 1
ATOM 2778 O O . ILE B 1 7 ? -11.195 23.859 19.75 1 87 7 ILE B O 1
ATOM 2782 N N . PHE B 1 8 ? -13.008 24.578 20.797 1 85.81 8 PHE B N 1
ATOM 2783 C CA . PHE B 1 8 ? -12.375 25.797 21.234 1 85.81 8 PHE B CA 1
ATOM 2784 C C . PHE B 1 8 ? -11.328 25.516 22.312 1 85.81 8 PHE B C 1
ATOM 2786 O O . PHE B 1 8 ? -10.266 26.141 22.344 1 85.81 8 PHE B O 1
ATOM 2793 N N . ASP B 1 9 ? -11.711 24.609 23.172 1 88.38 9 ASP B N 1
ATOM 2794 C CA . ASP B 1 9 ? -10.773 24.219 24.219 1 88.38 9 ASP B CA 1
ATOM 2795 C C . ASP B 1 9 ? -9.508 23.609 23.625 1 88.38 9 ASP B C 1
ATOM 2797 O O . ASP B 1 9 ? -8.398 23.922 24.062 1 88.38 9 ASP B O 1
ATOM 2801 N N . LYS B 1 10 ? -9.633 22.797 22.672 1 91.56 10 LYS B N 1
ATOM 2802 C CA . LYS B 1 10 ? -8.492 22.156 22.016 1 91.56 10 LYS B CA 1
ATOM 2803 C C . LYS B 1 10 ? -7.637 23.188 21.281 1 91.56 10 LYS B C 1
ATOM 2805 O O . LYS B 1 10 ? -6.41 23.156 21.375 1 91.56 10 LYS B O 1
ATOM 2810 N N . GLU B 1 11 ? -8.344 23.953 20.547 1 92.31 11 GLU B N 1
ATOM 2811 C CA . GLU B 1 11 ? -7.625 24.969 19.766 1 92.31 11 GLU B CA 1
ATOM 2812 C C . GLU B 1 11 ? -6.828 25.891 20.672 1 92.31 11 GLU B C 1
ATOM 2814 O O . GLU B 1 11 ? -5.652 26.172 20.422 1 92.31 11 GLU B O 1
ATOM 2819 N N . LYS B 1 12 ? -7.457 26.391 21.734 1 90.88 12 LYS B N 1
ATOM 2820 C CA . LYS B 1 12 ? -6.793 27.25 22.688 1 90.88 12 LYS B CA 1
ATOM 2821 C C . LYS B 1 12 ? -5.578 26.562 23.312 1 90.88 12 LYS B C 1
ATOM 2823 O O . LYS B 1 12 ? -4.496 27.156 23.375 1 90.88 12 LYS B O 1
ATOM 2828 N N . LEU B 1 13 ? -5.801 25.359 23.734 1 92.56 13 LEU B N 1
ATOM 2829 C CA . LEU B 1 13 ? -4.723 24.609 24.375 1 92.56 13 LEU B CA 1
ATOM 2830 C C . LEU B 1 13 ? -3.58 24.359 23.391 1 92.56 13 LEU B C 1
ATOM 2832 O O . LEU B 1 13 ? -2.408 24.5 23.75 1 92.56 13 LEU B O 1
ATOM 2836 N N . THR B 1 14 ? -3.883 24.031 22.203 1 94.88 14 THR B N 1
ATOM 2837 C CA . THR B 1 14 ? -2.865 23.734 21.188 1 94.88 14 THR B CA 1
ATOM 2838 C C . THR B 1 14 ? -2.037 24.984 20.891 1 94.88 14 THR B C 1
ATOM 2840 O O . THR B 1 14 ? -0.806 24.938 20.875 1 94.88 14 THR B O 1
ATOM 2843 N N . TYR B 1 15 ? -2.678 26.141 20.719 1 93.62 15 TYR B N 1
ATOM 2844 C CA . TYR B 1 15 ? -1.969 27.359 20.359 1 93.62 15 TYR B CA 1
ATOM 2845 C C . TYR B 1 15 ? -1.229 27.938 21.562 1 93.62 15 TYR B C 1
ATOM 2847 O O . TYR B 1 15 ? -0.145 28.5 21.422 1 93.62 15 TYR B O 1
ATOM 2855 N N . SER B 1 16 ? -1.793 27.797 22.75 1 92.19 16 SER B N 1
ATOM 2856 C CA . SER B 1 16 ? -1.229 28.469 23.906 1 92.19 16 SER B CA 1
ATOM 2857 C C . SER B 1 16 ? -0.132 27.625 24.562 1 92.19 16 SER B C 1
ATOM 2859 O O . SER B 1 16 ? 0.771 28.172 25.203 1 92.19 16 SER B O 1
ATOM 2861 N N . SER B 1 17 ? -0.17 26.344 24.344 1 94.31 17 SER B N 1
ATOM 2862 C CA . SER B 1 17 ? 0.742 25.5 25.109 1 94.31 17 SER B CA 1
ATOM 2863 C C . SER B 1 17 ? 1.548 24.594 24.188 1 94.31 17 SER B C 1
ATOM 2865 O O . SER B 1 17 ? 2.779 24.641 24.172 1 94.31 17 SER B O 1
ATOM 2867 N N . TYR B 1 18 ? 0.898 23.812 23.375 1 96.62 18 TYR B N 1
ATOM 2868 C CA . TYR B 1 18 ? 1.596 22.766 22.641 1 96.62 18 TYR B CA 1
ATOM 2869 C C . TYR B 1 18 ? 2.504 23.359 21.578 1 96.62 18 TYR B C 1
ATOM 2871 O O . TYR B 1 18 ? 3.682 23.016 21.484 1 96.62 18 TYR B O 1
ATOM 2879 N N . ILE B 1 19 ? 1.988 24.312 20.812 1 96.62 19 ILE B N 1
ATOM 2880 C CA . ILE B 1 19 ? 2.777 24.906 19.75 1 96.62 19 ILE B CA 1
ATOM 2881 C C . ILE B 1 19 ? 4.031 25.562 20.328 1 96.62 19 ILE B C 1
ATOM 2883 O O . ILE B 1 19 ? 5.148 25.266 19.875 1 96.62 19 ILE B O 1
ATOM 2887 N N . PRO B 1 20 ? 3.895 26.391 21.344 1 96.19 20 PRO B N 1
ATOM 2888 C CA . PRO B 1 20 ? 5.102 26.969 21.938 1 96.19 20 PRO B CA 1
ATOM 2889 C C . PRO B 1 20 ? 6.078 25.922 22.453 1 96.19 20 PRO B C 1
ATOM 2891 O O . PRO B 1 20 ? 7.293 26.078 22.312 1 96.19 20 PRO B O 1
ATOM 2894 N N . GLU B 1 21 ? 5.59 24.859 23 1 97.44 21 GLU B N 1
ATOM 2895 C CA . GLU B 1 21 ? 6.445 23.781 23.484 1 97.44 21 GLU B CA 1
ATOM 2896 C C . GLU B 1 21 ? 7.199 23.125 22.344 1 97.44 21 GLU B C 1
ATOM 2898 O O . GLU B 1 21 ? 8.391 22.844 22.453 1 97.44 21 GLU B O 1
ATOM 2903 N N . PHE B 1 22 ? 6.461 22.828 21.281 1 98.5 22 PHE B N 1
ATOM 2904 C CA . PHE B 1 22 ? 7.074 22.203 20.094 1 98.5 22 PHE B CA 1
ATOM 2905 C C . PHE B 1 22 ? 8.18 23.094 19.547 1 98.5 22 PHE B C 1
ATOM 2907 O O . PHE B 1 22 ? 9.273 22.609 19.25 1 98.5 22 PHE B O 1
ATOM 2914 N N . GLU B 1 23 ? 7.887 24.391 19.422 1 98.31 23 GLU B N 1
ATOM 2915 C CA . GLU B 1 23 ? 8.852 25.344 18.891 1 98.31 23 GLU B CA 1
ATOM 2916 C C . GLU B 1 23 ? 10.078 25.438 19.797 1 98.31 23 GLU B C 1
ATOM 2918 O O . GLU B 1 23 ? 11.211 25.531 19.297 1 98.31 23 GLU B O 1
ATOM 2923 N N . GLN B 1 24 ? 9.867 25.375 21.047 1 97.88 24 GLN B N 1
ATOM 2924 C CA . GLN B 1 24 ? 10.969 25.422 22 1 97.88 24 GLN B CA 1
ATOM 2925 C C . GLN B 1 24 ? 11.859 24.188 21.875 1 97.88 24 GLN B C 1
ATOM 2927 O O . GLN B 1 24 ? 13.078 24.281 22.016 1 97.88 24 GLN B O 1
ATOM 2932 N N . MET B 1 25 ? 11.289 23.047 21.656 1 98.12 25 MET B N 1
ATOM 2933 C CA . MET B 1 25 ? 12.047 21.812 21.453 1 98.12 25 MET B CA 1
ATOM 2934 C C . MET B 1 25 ? 13.031 21.953 20.297 1 98.12 25 MET B C 1
ATOM 2936 O O . MET B 1 25 ? 14.188 21.547 20.406 1 98.12 25 MET B O 1
ATOM 2940 N N . PHE B 1 26 ? 12.547 22.5 19.234 1 98.62 26 PHE B N 1
ATOM 2941 C CA . PHE B 1 26 ? 13.406 22.688 18.078 1 98.62 26 PHE B CA 1
ATOM 2942 C C . PHE B 1 26 ? 14.453 23.766 18.359 1 98.62 26 PHE B C 1
ATOM 2944 O O . PHE B 1 26 ? 15.609 23.641 17.953 1 98.62 26 PHE B O 1
ATOM 2951 N N . MET B 1 27 ? 14.047 24.812 19.047 1 98.19 27 MET B N 1
ATOM 2952 C CA . MET B 1 27 ? 14.969 25.891 19.375 1 98.19 27 MET B CA 1
ATOM 2953 C C . MET B 1 27 ? 16.141 25.359 20.203 1 98.19 27 MET B C 1
ATOM 2955 O O . MET B 1 27 ? 17.297 25.766 19.984 1 98.19 27 MET B O 1
ATOM 2959 N N . LYS B 1 28 ? 15.875 24.5 21.078 1 97.94 28 LYS B N 1
ATOM 2960 C CA . LYS B 1 28 ? 16.906 23.891 21.922 1 97.94 28 LYS B CA 1
ATOM 2961 C C . LYS B 1 28 ? 17.906 23.094 21.078 1 97.94 28 LYS B C 1
ATOM 2963 O O . LYS B 1 28 ? 19.031 22.844 21.5 1 97.94 28 LYS B O 1
ATOM 2968 N N . LYS B 1 29 ? 17.5 22.641 19.953 1 98.19 29 LYS B N 1
ATOM 2969 C CA . LYS B 1 29 ? 18.359 21.922 19.031 1 98.19 29 LYS B CA 1
ATOM 2970 C C . LYS B 1 29 ? 18.906 22.859 17.953 1 98.19 29 LYS B C 1
ATOM 2972 O O . LYS B 1 29 ? 19.328 22.406 16.891 1 98.19 29 LYS B O 1
ATOM 2977 N N . ASN B 1 30 ? 18.812 24.156 18.141 1 97.12 30 ASN B N 1
ATOM 2978 C CA . ASN B 1 30 ? 19.344 25.219 17.297 1 97.12 30 ASN B CA 1
ATOM 2979 C C . ASN B 1 30 ? 18.609 25.281 15.961 1 97.12 30 ASN B C 1
ATOM 2981 O O . ASN B 1 30 ? 19.234 25.516 14.922 1 97.12 30 ASN B O 1
ATOM 2985 N N . LYS B 1 31 ? 17.391 24.891 16 1 97.44 31 LYS B N 1
ATOM 2986 C CA . LYS B 1 31 ? 16.516 25.047 14.844 1 97.44 31 LYS B CA 1
ATOM 2987 C C . LYS B 1 31 ? 15.32 25.938 15.164 1 97.44 31 LYS B C 1
ATOM 2989 O O . LYS B 1 31 ? 14.391 25.531 15.852 1 97.44 31 LYS B O 1
ATOM 2994 N N . GLU B 1 32 ? 15.375 27.078 14.594 1 96.25 32 GLU B N 1
ATOM 2995 C CA . GLU B 1 32 ? 14.289 28.031 14.82 1 96.25 32 GLU B CA 1
ATOM 2996 C C . GLU B 1 32 ? 13.172 27.844 13.797 1 96.25 32 GLU B C 1
ATOM 2998 O O . GLU B 1 32 ? 13.422 27.828 12.594 1 96.25 32 GLU B O 1
ATOM 3003 N N . LEU B 1 33 ? 11.969 27.625 14.336 1 96.56 33 LEU B N 1
ATOM 3004 C CA . LEU B 1 33 ? 10.82 27.516 13.445 1 96.56 33 LEU B CA 1
ATOM 3005 C C . LEU B 1 33 ? 9.531 27.844 14.188 1 96.56 33 LEU B C 1
ATOM 3007 O O . LEU B 1 33 ? 9.523 27.953 15.414 1 96.56 33 LEU B O 1
ATOM 3011 N N . SER B 1 34 ? 8.469 28.156 13.461 1 96.31 34 SER B N 1
ATOM 3012 C CA . SER B 1 34 ? 7.113 28.375 13.969 1 96.31 34 SER B CA 1
ATOM 3013 C C . SER B 1 34 ? 6.094 27.516 13.227 1 96.31 34 SER B C 1
ATOM 3015 O O . SER B 1 34 ? 6.262 27.234 12.039 1 96.31 34 SER B O 1
ATOM 3017 N N . PHE B 1 35 ? 5.055 27.125 13.906 1 97.31 35 PHE B N 1
ATOM 3018 C CA . PHE B 1 35 ? 4.082 26.219 13.312 1 97.31 35 PHE B CA 1
ATOM 3019 C C . PHE B 1 35 ? 2.818 26.969 12.906 1 97.31 35 PHE B C 1
ATOM 3021 O O . PHE B 1 35 ? 2.004 26.453 12.141 1 97.31 35 PHE B O 1
ATOM 3028 N N . GLY B 1 36 ? 2.613 28.109 13.391 1 94.62 36 GLY B N 1
ATOM 3029 C CA . GLY B 1 36 ? 1.387 28.844 13.133 1 94.62 36 GLY B CA 1
ATOM 3030 C C . GLY B 1 36 ? 1.438 30.281 13.617 1 94.62 36 GLY B C 1
ATOM 3031 O O . GLY B 1 36 ? 2.502 30.781 13.992 1 94.62 36 GLY B O 1
ATOM 3032 N N . PRO B 1 37 ? 0.297 30.984 13.578 1 92.94 37 PRO B N 1
ATOM 3033 C CA . PRO B 1 37 ? 0.244 32.375 14.062 1 92.94 37 PRO B CA 1
ATOM 3034 C C . PRO B 1 37 ? 0.455 32.469 15.57 1 92.94 37 PRO B C 1
ATOM 3036 O O . PRO B 1 37 ? 0.173 31.531 16.312 1 92.94 37 PRO B O 1
ATOM 3039 N N . ARG B 1 38 ? 0.894 33.594 15.977 1 90.44 38 ARG B N 1
ATOM 3040 C CA . ARG B 1 38 ? 1.045 33.875 17.406 1 90.44 38 ARG B CA 1
ATOM 3041 C C . ARG B 1 38 ? -0.313 33.938 18.094 1 90.44 38 ARG B C 1
ATOM 3043 O O . ARG B 1 38 ? -1.259 34.531 17.547 1 90.44 38 ARG B O 1
ATOM 3050 N N . TYR B 1 39 ? -0.321 33.25 19.078 1 89.19 39 TYR B N 1
ATOM 3051 C CA . TYR B 1 39 ? -1.508 33.281 19.922 1 89.19 39 TYR B CA 1
ATOM 3052 C C . TYR B 1 39 ? -1.414 34.406 20.953 1 89.19 39 TYR B C 1
ATOM 3054 O O . TYR B 1 39 ? -0.37 34.594 21.594 1 89.19 39 TYR B O 1
ATOM 3062 N N . TYR B 1 40 ? -2.521 35.188 21.094 1 85.75 40 TYR B N 1
ATOM 3063 C CA . TYR B 1 40 ? -2.582 36.25 22.094 1 85.75 40 TYR B CA 1
ATOM 3064 C C . TYR B 1 40 ? -3.625 35.906 23.172 1 85.75 40 TYR B C 1
ATOM 3066 O O . TYR B 1 40 ? -4.812 35.781 22.859 1 85.75 40 TYR B O 1
ATOM 3074 N N . GLN B 1 41 ? -3.188 35.75 24.359 1 81.5 41 GLN B N 1
ATOM 3075 C CA . GLN B 1 41 ? -4.109 35.469 25.453 1 81.5 41 GLN B CA 1
ATOM 3076 C C . GLN B 1 41 ? -4.992 36.688 25.75 1 81.5 41 GLN B C 1
ATOM 3078 O O . GLN B 1 41 ? -4.492 37.781 25.969 1 81.5 41 GLN B O 1
ATOM 3083 N N . PRO B 1 42 ? -6.27 36.375 25.641 1 77.06 42 PRO B N 1
ATOM 3084 C CA . PRO B 1 42 ? -7.141 37.531 25.969 1 77.06 42 PRO B CA 1
ATOM 3085 C C . PRO B 1 42 ? -6.965 38 27.406 1 77.06 42 PRO B C 1
ATOM 3087 O O . PRO B 1 42 ? -6.746 37.188 28.312 1 77.06 42 PRO B O 1
ATOM 3090 N N . THR B 1 43 ? -6.875 39.188 27.656 1 68.38 43 THR B N 1
ATOM 3091 C CA . THR B 1 43 ? -6.672 39.781 28.969 1 68.38 43 THR B CA 1
ATOM 3092 C C . THR B 1 43 ? -8 39.969 29.703 1 68.38 43 THR B C 1
ATOM 3094 O O . THR B 1 43 ? -8.031 40.094 30.922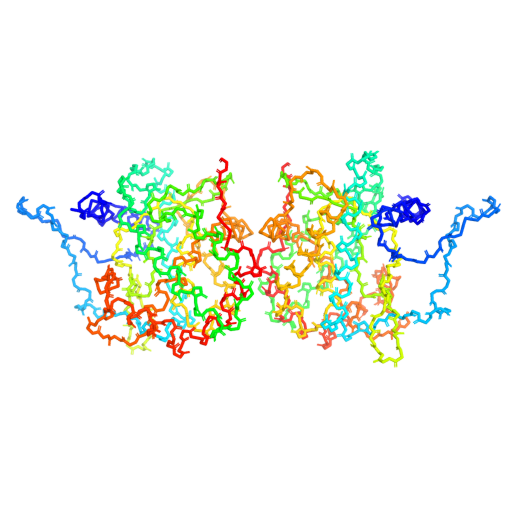 1 68.38 43 THR B O 1
ATOM 3097 N N . ASN B 1 44 ? -9.109 40.031 28.984 1 67.25 44 ASN B N 1
ATOM 3098 C CA . ASN B 1 44 ? -10.422 40.219 29.594 1 67.25 44 ASN B CA 1
ATOM 3099 C C . ASN B 1 44 ? -11.18 38.906 29.688 1 67.25 44 ASN B C 1
ATOM 3101 O O . ASN B 1 44 ? -11.273 38.156 28.719 1 67.25 44 ASN B O 1
ATOM 3105 N N . PRO B 1 45 ? -11.633 38.469 30.969 1 57.94 45 PRO B N 1
ATOM 3106 C CA . PRO B 1 45 ? -12.359 37.219 31.188 1 57.94 45 PRO B CA 1
ATOM 3107 C C . PRO B 1 45 ? -13.555 37.062 30.25 1 57.94 45 PRO B C 1
ATOM 3109 O O . PRO B 1 45 ? -13.938 35.938 29.922 1 57.94 45 PRO B O 1
ATOM 3112 N N . ALA B 1 46 ? -14.242 38.125 30 1 56.38 46 ALA B N 1
ATOM 3113 C CA . ALA B 1 46 ? -15.422 38.062 29.141 1 56.38 46 ALA B CA 1
ATOM 3114 C C . ALA B 1 46 ? -15.078 37.531 27.766 1 56.38 46 ALA B C 1
ATOM 3116 O O . ALA B 1 46 ? -15.961 37.094 27.031 1 56.38 46 ALA B O 1
ATOM 3117 N N . SER B 1 47 ? -13.875 37.406 27.562 1 58.34 47 SER B N 1
ATOM 3118 C CA . SER B 1 47 ? -13.367 37 26.266 1 58.34 47 SER B CA 1
ATOM 3119 C C . SER B 1 47 ? -12.852 35.562 26.281 1 58.34 47 SER B C 1
ATOM 3121 O O . SER B 1 47 ? -12.094 35.156 25.406 1 58.34 47 SER B O 1
ATOM 3123 N N . ALA B 1 48 ? -13.32 35 27.312 1 58 48 ALA B N 1
ATOM 3124 C CA . ALA B 1 48 ? -12.844 33.656 27.594 1 58 48 ALA B CA 1
ATOM 3125 C C . ALA B 1 48 ? -13.141 32.719 26.406 1 58 48 ALA B C 1
ATOM 3127 O O . ALA B 1 48 ? -12.422 31.734 26.188 1 58 48 ALA B O 1
ATOM 3128 N N . GLU B 1 49 ? -14.062 33.125 25.562 1 66.25 49 GLU B N 1
ATOM 3129 C CA . GLU B 1 49 ? -14.445 32.25 24.453 1 66.25 49 GLU B CA 1
ATOM 3130 C C . GLU B 1 49 ? -13.82 32.688 23.141 1 66.25 49 GLU B C 1
ATOM 3132 O O . GLU B 1 49 ? -14.25 32.281 22.062 1 66.25 49 GLU B O 1
ATOM 3137 N N . LEU B 1 50 ? -12.82 33.531 23.375 1 74.5 50 LEU B N 1
ATOM 3138 C CA . LEU B 1 50 ? -12.234 34.062 22.156 1 74.5 50 LEU B CA 1
ATOM 3139 C C . LEU B 1 50 ? -10.812 33.531 21.969 1 74.5 50 LEU B C 1
ATOM 3141 O O . LEU B 1 50 ? -10.078 33.344 22.938 1 74.5 50 LEU B O 1
ATOM 3145 N N . ILE B 1 51 ? -10.523 33.125 20.75 1 79 51 ILE B N 1
ATOM 3146 C CA . ILE B 1 51 ? -9.148 32.844 20.344 1 79 51 ILE B CA 1
ATOM 3147 C C . ILE B 1 51 ? -8.633 34 19.469 1 79 51 ILE B C 1
ATOM 3149 O O . ILE B 1 51 ? -9.25 34.312 18.453 1 79 51 ILE B O 1
ATOM 3153 N N . ILE B 1 52 ? -7.633 34.625 19.969 1 82 52 ILE B N 1
ATOM 3154 C CA . ILE B 1 52 ? -7.039 35.719 19.219 1 82 52 ILE B CA 1
ATOM 3155 C C . ILE B 1 52 ? -5.699 35.281 18.625 1 82 52 ILE B C 1
ATOM 3157 O O . ILE B 1 52 ? -4.777 34.938 19.359 1 82 52 ILE B O 1
ATOM 3161 N N . LEU B 1 53 ? -5.676 35.344 17.234 1 84.69 53 LEU B N 1
ATOM 3162 C CA . LEU B 1 53 ? -4.469 34.906 16.547 1 84.69 53 LEU B CA 1
ATOM 3163 C C . LEU B 1 53 ? -3.893 36.031 15.688 1 84.69 53 LEU B C 1
ATOM 3165 O O . LEU B 1 53 ? -4.617 36.938 15.289 1 84.69 53 LEU B O 1
ATOM 3169 N N . GLU B 1 54 ? -2.674 36 15.508 1 84.94 54 GLU B N 1
ATOM 3170 C CA . GLU B 1 54 ? -1.993 36.875 14.578 1 84.94 54 GLU B CA 1
ATOM 3171 C C . GLU B 1 54 ? -2.639 36.844 13.195 1 84.94 54 GLU B C 1
ATOM 3173 O O . GLU B 1 54 ? -3.01 35.781 12.711 1 84.94 54 GLU B O 1
ATOM 3178 N N . ASP B 1 55 ? -2.812 38 12.617 1 85.31 55 ASP B N 1
ATOM 3179 C CA . ASP B 1 55 ? -3.242 38.094 11.219 1 85.31 55 ASP B CA 1
ATOM 3180 C C . ASP B 1 55 ? -2.076 37.812 10.273 1 85.31 55 ASP B C 1
ATOM 3182 O O . ASP B 1 55 ? -1.268 38.719 10.008 1 85.31 55 ASP B O 1
ATOM 3186 N N . LEU B 1 56 ? -2.094 36.719 9.703 1 88.69 56 LEU B N 1
ATOM 3187 C CA . LEU B 1 56 ? -0.977 36.281 8.883 1 88.69 56 LEU B CA 1
ATOM 3188 C C . LEU B 1 56 ? -0.948 37.031 7.547 1 88.69 56 LEU B C 1
ATOM 3190 O O . LEU B 1 56 ? 0.073 37.031 6.855 1 88.69 56 LEU B O 1
ATOM 3194 N N . GLY B 1 57 ? -2.047 37.594 7.246 1 86.19 57 GLY B N 1
ATOM 3195 C CA . GLY B 1 57 ? -2.082 38.438 6.055 1 86.19 57 GLY B CA 1
ATOM 3196 C C . GLY B 1 57 ? -1.089 39.594 6.098 1 86.19 57 GLY B C 1
ATOM 3197 O O . GLY B 1 57 ? -0.525 39.969 5.07 1 86.19 57 GLY B O 1
ATOM 3198 N N . ASN B 1 58 ? -0.883 40.031 7.297 1 88 58 ASN B N 1
ATOM 3199 C CA . ASN B 1 58 ? 0.047 41.156 7.484 1 88 58 ASN B CA 1
ATOM 3200 C C . ASN B 1 58 ? 1.484 40.719 7.184 1 88 58 ASN B C 1
ATOM 3202 O O . ASN B 1 58 ? 2.338 41.562 6.914 1 88 58 ASN B O 1
ATOM 3206 N N . ARG B 1 59 ? 1.7 39.5 7.266 1 91.94 59 ARG B N 1
ATOM 3207 C CA . ARG B 1 59 ? 3.025 38.969 6.965 1 91.94 59 ARG B CA 1
ATOM 3208 C C . ARG B 1 59 ? 3.039 38.25 5.609 1 91.94 59 ARG B C 1
ATOM 3210 O O . ARG B 1 59 ? 3.912 37.438 5.344 1 91.94 59 ARG B O 1
ATOM 3217 N N . SER B 1 60 ? 1.988 38.469 4.82 1 92.06 60 SER B N 1
ATOM 3218 C CA . SER B 1 60 ? 1.884 38.062 3.422 1 92.06 60 SER B CA 1
ATOM 3219 C C . SER B 1 60 ? 1.771 36.531 3.299 1 92.06 60 SER B C 1
ATOM 3221 O O . SER B 1 60 ? 2.281 35.938 2.344 1 92.06 60 SER B O 1
ATOM 3223 N N . PHE B 1 61 ? 1.325 35.906 4.309 1 94.88 61 PHE B N 1
ATOM 3224 C CA . PHE B 1 61 ? 0.966 34.5 4.168 1 94.88 61 PHE B CA 1
ATOM 3225 C C . PHE B 1 61 ? -0.267 34.344 3.287 1 94.88 61 PHE B C 1
ATOM 3227 O O . PHE B 1 61 ? -1.185 35.188 3.34 1 94.88 61 PHE B O 1
ATOM 3234 N N . LYS B 1 62 ? -0.276 33.344 2.553 1 94.25 62 LYS B N 1
ATOM 3235 C CA . LYS B 1 62 ? -1.423 33.062 1.688 1 94.25 62 LYS B CA 1
ATOM 3236 C C . LYS B 1 62 ? -1.673 31.578 1.55 1 94.25 62 LYS B C 1
ATOM 3238 O O . LYS B 1 62 ? -0.749 30.766 1.693 1 94.25 62 LYS B O 1
ATOM 3243 N N . ASN B 1 63 ? -2.914 31.328 1.327 1 93.75 63 ASN B N 1
ATOM 3244 C CA . ASN B 1 63 ? -3.256 29.984 0.899 1 93.75 63 ASN B CA 1
ATOM 3245 C C . ASN B 1 63 ? -3.008 29.781 -0.594 1 93.75 63 ASN B C 1
ATOM 3247 O O . ASN B 1 63 ? -2.955 30.75 -1.351 1 93.75 63 ASN B O 1
A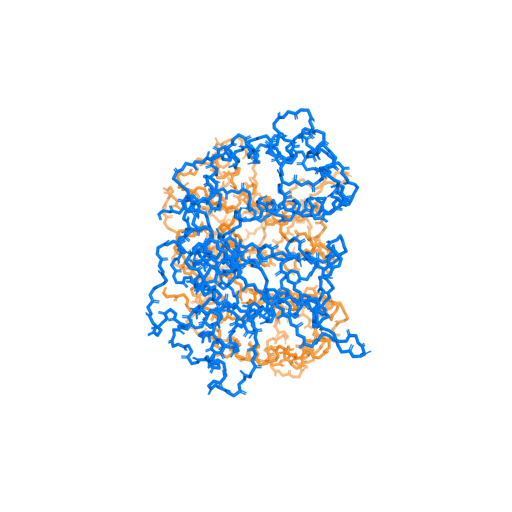TOM 3251 N N . VAL B 1 64 ? -2.85 28.531 -0.954 1 93.38 64 VAL B N 1
ATOM 3252 C CA . VAL B 1 64 ? -2.812 28.219 -2.379 1 93.38 64 VAL B CA 1
ATOM 3253 C C . VAL B 1 64 ? -4.234 28.156 -2.93 1 93.38 64 VAL B C 1
ATOM 3255 O O . VAL B 1 64 ? -5.203 28.094 -2.164 1 93.38 64 VAL B O 1
ATOM 3258 N N . ASN B 1 65 ? -4.336 28.25 -4.297 1 92.88 65 ASN B N 1
ATOM 3259 C CA . ASN B 1 65 ? -5.621 28.016 -4.938 1 92.88 65 ASN B CA 1
ATOM 3260 C C . ASN B 1 65 ? -6.113 26.594 -4.684 1 92.88 65 ASN B C 1
ATOM 3262 O O . ASN B 1 65 ? -5.527 25.625 -5.184 1 92.88 65 ASN B O 1
ATOM 3266 N N . ARG B 1 66 ? -7.16 26.5 -3.955 1 91.94 66 ARG B N 1
ATOM 3267 C CA . ARG B 1 66 ? -7.633 25.203 -3.479 1 91.94 66 ARG B CA 1
ATOM 3268 C C . ARG B 1 66 ? -8.055 24.312 -4.645 1 91.94 66 ARG B C 1
ATOM 3270 O O . ARG B 1 66 ? -7.957 23.078 -4.562 1 91.94 66 ARG B O 1
ATOM 3277 N N . GLN B 1 67 ? -8.547 24.812 -5.773 1 93 67 GLN B N 1
ATOM 3278 C CA . GLN B 1 67 ? -9.016 24.031 -6.906 1 93 67 GLN B CA 1
ATOM 3279 C C . GLN B 1 67 ? -7.84 23.453 -7.703 1 93 67 GLN B C 1
ATOM 3281 O O . GLN B 1 67 ? -7.953 22.391 -8.297 1 93 67 GLN B O 1
ATOM 3286 N N . MET B 1 68 ? -6.773 24.188 -7.672 1 94.44 68 MET B N 1
ATOM 3287 C CA . MET B 1 68 ? -5.59 23.734 -8.391 1 94.44 68 MET B CA 1
ATOM 3288 C C . MET B 1 68 ? -4.812 22.703 -7.566 1 94.44 68 MET B C 1
ATOM 3290 O O . MET B 1 68 ? -4.191 21.797 -8.125 1 94.44 68 MET B O 1
ATOM 3294 N N . GLY B 1 69 ? -4.836 22.828 -6.266 1 96.31 69 GLY B N 1
ATOM 3295 C CA . GLY B 1 69 ? -4.117 21.922 -5.371 1 96.31 69 GLY B CA 1
ATOM 3296 C C . GLY B 1 69 ? -2.637 22.25 -5.273 1 96.31 69 GLY B C 1
ATOM 3297 O O . GLY B 1 69 ? -2.152 23.172 -5.918 1 96.31 69 GLY B O 1
ATOM 3298 N N . PHE B 1 70 ? -1.896 21.531 -4.469 1 98.56 70 PHE B N 1
ATOM 3299 C CA . PHE B 1 70 ? -0.471 21.719 -4.223 1 98.56 70 PHE B CA 1
ATOM 3300 C C . PHE B 1 70 ? 0.356 21.172 -5.375 1 98.56 70 PHE B C 1
ATOM 3302 O O . PHE B 1 70 ? 0.144 20.031 -5.809 1 98.56 70 PHE B O 1
ATOM 3309 N N . ASP B 1 71 ? 1.255 21.953 -5.879 1 98.12 71 ASP B N 1
ATOM 3310 C CA . ASP B 1 71 ? 2.311 21.406 -6.727 1 98.12 71 ASP B CA 1
ATOM 3311 C C . ASP B 1 71 ? 3.367 20.688 -5.887 1 98.12 71 ASP B C 1
ATOM 3313 O O . ASP B 1 71 ? 3.168 20.453 -4.691 1 98.12 71 ASP B O 1
ATOM 3317 N N . MET B 1 72 ? 4.492 20.281 -6.5 1 98.44 72 MET B N 1
ATOM 3318 C CA . MET B 1 72 ? 5.539 19.516 -5.836 1 98.44 72 MET B CA 1
ATOM 3319 C C . MET B 1 72 ? 6.141 20.297 -4.68 1 98.44 72 MET B C 1
ATOM 3321 O O . MET B 1 72 ? 6.281 19.781 -3.572 1 98.44 72 MET B O 1
ATOM 3325 N N . ALA B 1 73 ? 6.527 21.547 -4.867 1 98.38 73 ALA B N 1
ATOM 3326 C CA . ALA B 1 73 ? 7.18 22.391 -3.859 1 98.38 73 ALA B CA 1
ATOM 3327 C C . ALA B 1 73 ? 6.273 22.594 -2.648 1 98.38 73 ALA B C 1
ATOM 3329 O O . ALA B 1 73 ? 6.715 22.453 -1.505 1 98.38 73 ALA B O 1
ATOM 3330 N N . HIS B 1 74 ? 5.008 22.953 -2.912 1 98.75 74 HIS B N 1
ATOM 3331 C CA . HIS B 1 74 ? 4.055 23.188 -1.834 1 98.75 74 HIS B CA 1
ATOM 3332 C C . HIS B 1 74 ? 3.77 21.906 -1.057 1 98.75 74 HIS B C 1
ATOM 3334 O O . HIS B 1 74 ? 3.639 21.938 0.169 1 98.75 74 HIS B O 1
ATOM 3340 N N . THR B 1 75 ? 3.627 20.734 -1.805 1 98.81 75 THR B N 1
ATOM 3341 C CA . THR B 1 75 ? 3.395 19.469 -1.131 1 98.81 75 THR B CA 1
ATOM 3342 C C . THR B 1 75 ? 4.555 19.125 -0.197 1 98.81 75 THR B C 1
ATOM 3344 O O . THR B 1 75 ? 4.34 18.781 0.965 1 98.81 75 THR B O 1
ATOM 3347 N N . ARG B 1 76 ? 5.758 19.281 -0.672 1 98.81 76 ARG B N 1
ATOM 3348 C CA . ARG B 1 76 ? 6.934 18.969 0.135 1 98.81 76 ARG B CA 1
ATOM 3349 C C . ARG B 1 76 ? 7.031 19.906 1.339 1 98.81 76 ARG B C 1
ATOM 3351 O O . ARG B 1 76 ? 7.359 19.469 2.443 1 98.81 76 ARG B O 1
ATOM 3358 N N . ALA B 1 77 ? 6.75 21.172 1.139 1 98.81 77 ALA B N 1
ATOM 3359 C CA . ALA B 1 77 ? 6.789 22.141 2.24 1 98.81 77 ALA B CA 1
ATOM 3360 C C . ALA B 1 77 ? 5.77 21.781 3.318 1 98.81 77 ALA B C 1
ATOM 3362 O O . ALA B 1 77 ? 6.082 21.812 4.512 1 98.81 77 ALA B O 1
ATOM 3363 N N . ALA B 1 78 ? 4.543 21.453 2.895 1 98.81 78 ALA B N 1
ATOM 3364 C CA . ALA B 1 78 ? 3.488 21.078 3.832 1 98.81 78 ALA B CA 1
ATOM 3365 C C . ALA B 1 78 ? 3.869 19.812 4.598 1 98.81 78 ALA B C 1
ATOM 3367 O O . ALA B 1 78 ? 3.703 19.75 5.82 1 98.81 78 ALA B O 1
ATOM 3368 N N . LEU B 1 79 ? 4.41 18.812 3.881 1 98.94 79 LEU B N 1
ATOM 3369 C CA . LEU B 1 79 ? 4.766 17.547 4.5 1 98.94 79 LEU B CA 1
ATOM 3370 C C . LEU B 1 79 ? 5.969 17.703 5.422 1 98.94 79 LEU B C 1
ATOM 3372 O O . LEU B 1 79 ? 6.059 17.047 6.457 1 98.94 79 LEU B O 1
ATOM 3376 N N . ASP B 1 80 ? 6.902 18.531 5.039 1 98.88 80 ASP B N 1
ATOM 3377 C CA . ASP B 1 80 ? 8.039 18.844 5.898 1 98.88 80 ASP B CA 1
ATOM 3378 C C . ASP B 1 80 ? 7.59 19.438 7.223 1 98.88 80 ASP B C 1
ATOM 3380 O O . ASP B 1 80 ? 8.023 19 8.289 1 98.88 80 ASP B O 1
ATOM 3384 N N . LYS B 1 81 ? 6.73 20.438 7.125 1 98.88 81 LYS B N 1
ATOM 3385 C CA . LYS B 1 81 ? 6.199 21.094 8.32 1 98.88 81 LYS B CA 1
ATOM 3386 C C . LYS B 1 81 ? 5.387 20.109 9.164 1 98.88 81 LYS B C 1
ATOM 3388 O O . LYS B 1 81 ? 5.477 20.109 10.391 1 98.88 81 LYS B O 1
ATOM 3393 N N . LEU B 1 82 ? 4.602 19.312 8.492 1 98.88 82 LEU B N 1
ATOM 3394 C CA . LEU B 1 82 ? 3.801 18.297 9.172 1 98.88 82 LEU B CA 1
ATOM 3395 C C . LEU B 1 82 ? 4.691 17.328 9.93 1 98.88 82 LEU B C 1
ATOM 3397 O O . LEU B 1 82 ? 4.395 16.969 11.078 1 98.88 82 LEU B O 1
ATOM 3401 N N . ALA B 1 83 ? 5.766 16.859 9.289 1 98.94 83 ALA B N 1
ATOM 3402 C CA . ALA B 1 83 ? 6.715 15.953 9.938 1 98.94 83 ALA B CA 1
ATOM 3403 C C . ALA B 1 83 ? 7.309 16.594 11.188 1 98.94 83 ALA B C 1
ATOM 3405 O O . ALA B 1 83 ? 7.488 15.922 12.211 1 98.94 83 ALA B O 1
ATOM 3406 N N . GLN B 1 84 ? 7.66 17.906 11.117 1 98.88 84 GLN B N 1
ATOM 3407 C CA . GLN B 1 84 ? 8.148 18.641 12.289 1 98.88 84 GLN B CA 1
ATOM 3408 C C . GLN B 1 84 ? 7.117 18.609 13.414 1 98.88 84 GLN B C 1
ATOM 3410 O O . GLN B 1 84 ? 7.453 18.312 14.562 1 98.88 84 GLN B O 1
ATOM 3415 N N . PHE B 1 85 ? 5.902 18.938 13.062 1 98.88 85 PHE B N 1
ATOM 3416 C CA . PHE B 1 85 ? 4.801 19 14.016 1 98.88 85 PHE B CA 1
ATOM 3417 C C . PHE B 1 85 ? 4.582 17.641 14.672 1 98.88 85 PHE B C 1
ATOM 3419 O O . PHE B 1 85 ? 4.496 17.547 15.898 1 98.88 85 PHE B O 1
ATOM 3426 N N . HIS B 1 86 ? 4.527 16.578 13.875 1 98.94 86 HIS B N 1
ATOM 3427 C CA . HIS B 1 86 ? 4.297 15.227 14.367 1 98.94 86 HIS B CA 1
ATOM 3428 C C . HIS B 1 86 ? 5.457 14.742 15.234 1 98.94 86 HIS B C 1
ATOM 3430 O O . HIS B 1 86 ? 5.242 14.141 16.281 1 98.94 86 HIS B O 1
ATOM 3436 N N . ALA B 1 87 ? 6.668 15.008 14.789 1 98.88 87 ALA B N 1
ATOM 3437 C CA . ALA B 1 87 ? 7.84 14.594 15.562 1 98.88 87 ALA B CA 1
ATOM 3438 C C . ALA B 1 87 ? 7.84 15.227 16.953 1 98.88 87 ALA B C 1
ATOM 3440 O O . ALA B 1 87 ? 7.992 14.539 17.953 1 98.88 87 ALA B O 1
ATOM 3441 N N . ALA B 1 88 ? 7.648 16.547 17 1 98.81 88 ALA B N 1
ATOM 3442 C CA . ALA B 1 88 ? 7.637 17.25 18.266 1 98.81 88 ALA B CA 1
ATOM 3443 C C . ALA B 1 88 ? 6.527 16.734 19.172 1 98.81 88 ALA B C 1
ATOM 3445 O O . ALA B 1 88 ? 6.727 16.578 20.391 1 98.81 88 ALA B O 1
ATOM 3446 N N . SER B 1 89 ? 5.41 16.5 18.578 1 98.75 89 SER B N 1
ATOM 3447 C CA . SER B 1 89 ? 4.27 16.047 19.375 1 98.75 89 SER B CA 1
ATOM 3448 C C . SER B 1 89 ? 4.52 14.656 19.953 1 98.75 89 SER B C 1
ATOM 3450 O O . SER B 1 89 ? 4.109 14.367 21.078 1 98.75 89 SER B O 1
ATOM 3452 N N . ALA B 1 90 ? 5.125 13.781 19.188 1 98.69 90 ALA B N 1
ATOM 3453 C CA . ALA B 1 90 ? 5.461 12.445 19.672 1 98.69 90 ALA B CA 1
ATOM 3454 C C . ALA B 1 90 ? 6.492 12.516 20.797 1 98.69 90 ALA B C 1
ATOM 3456 O O . ALA B 1 90 ? 6.371 11.812 21.812 1 98.69 90 ALA B O 1
ATOM 3457 N N . VAL B 1 91 ? 7.488 13.328 20.625 1 98.62 91 VAL B N 1
ATOM 3458 C CA . VAL B 1 91 ? 8.523 13.492 21.641 1 98.62 91 VAL B CA 1
ATOM 3459 C C . VAL B 1 91 ? 7.91 14.07 22.922 1 98.62 91 VAL B C 1
ATOM 3461 O O . VAL B 1 91 ? 8.234 13.641 24.031 1 98.62 91 VAL B O 1
ATOM 3464 N N . ARG B 1 92 ? 7.055 15.039 22.766 1 98.31 92 ARG B N 1
ATOM 3465 C CA . ARG B 1 92 ? 6.391 15.633 23.922 1 98.31 92 ARG B CA 1
ATOM 3466 C C . ARG B 1 92 ? 5.641 14.57 24.719 1 98.31 92 ARG B C 1
ATOM 3468 O O . ARG B 1 92 ? 5.641 14.594 25.953 1 98.31 92 ARG B O 1
ATOM 3475 N N . PHE B 1 93 ? 4.938 13.734 24.016 1 97.62 93 PHE B N 1
ATOM 3476 C CA . PHE B 1 93 ? 4.23 12.641 24.672 1 97.62 93 PHE B CA 1
ATOM 3477 C C . PHE B 1 93 ? 5.184 11.828 25.531 1 97.62 93 PHE B C 1
ATOM 3479 O O . PHE B 1 93 ? 4.832 11.43 26.641 1 97.62 93 PHE B O 1
ATOM 3486 N N . GLU B 1 94 ? 6.352 11.602 25.062 1 95.94 94 GLU B N 1
ATOM 3487 C CA . GLU B 1 94 ? 7.344 10.805 25.766 1 95.94 94 GLU B CA 1
ATOM 3488 C C . GLU B 1 94 ? 7.855 11.539 27 1 95.94 94 GLU B C 1
ATOM 3490 O O . GLU B 1 94 ? 8.039 10.938 28.062 1 95.94 94 GLU B O 1
ATOM 3495 N N . VAL B 1 95 ? 8.047 12.805 26.891 1 95.5 95 VAL B N 1
ATOM 3496 C CA . VAL B 1 95 ? 8.766 13.547 27.922 1 95.5 95 VAL B CA 1
ATOM 3497 C C . VAL B 1 95 ? 7.766 14.125 28.922 1 95.5 95 VAL B C 1
ATOM 3499 O O . VAL B 1 95 ? 8.07 14.258 30.109 1 95.5 95 VAL B O 1
ATOM 3502 N N . ARG B 1 96 ? 6.52 14.453 28.484 1 96.06 96 ARG B N 1
ATOM 3503 C CA . ARG B 1 96 ? 5.574 15.156 29.359 1 96.06 96 ARG B CA 1
ATOM 3504 C C . ARG B 1 96 ? 4.359 14.281 29.656 1 96.06 96 ARG B C 1
ATOM 3506 O O . ARG B 1 96 ? 3.529 14.641 30.5 1 96.06 96 ARG B O 1
ATOM 3513 N N . GLY B 1 97 ? 4.262 13.172 28.953 1 95.88 97 GLY B N 1
ATOM 3514 C CA . GLY B 1 97 ? 3.143 12.281 29.188 1 95.88 97 GLY B CA 1
ATOM 3515 C C . GLY B 1 97 ? 2.012 12.445 28.203 1 95.88 97 GLY B C 1
ATOM 3516 O O . GLY B 1 97 ? 2.131 13.203 27.234 1 95.88 97 GLY B O 1
ATOM 3517 N N . ALA B 1 98 ? 0.886 11.812 28.453 1 96.69 98 ALA B N 1
ATOM 3518 C CA . ALA B 1 98 ? -0.232 11.711 27.516 1 96.69 98 ALA B CA 1
ATOM 3519 C C . ALA B 1 98 ? -0.938 13.047 27.359 1 96.69 98 ALA B C 1
ATOM 3521 O O . ALA B 1 98 ? -1.015 13.836 28.297 1 96.69 98 ALA B O 1
ATOM 3522 N N . TYR B 1 99 ? -1.386 13.297 26.172 1 97.25 99 TYR B N 1
ATOM 3523 C CA . TYR B 1 99 ? -2.305 14.406 25.938 1 97.25 99 TYR B CA 1
ATOM 3524 C C . TYR B 1 99 ? -3.625 14.18 26.672 1 97.25 99 TYR B C 1
ATOM 3526 O O . TYR B 1 99 ? -3.988 13.031 26.953 1 97.25 99 TYR B O 1
ATOM 3534 N N . PRO B 1 100 ? -4.359 15.273 26.922 1 96.12 100 PRO B N 1
ATOM 3535 C CA . PRO B 1 100 ? -5.664 15.117 27.562 1 96.12 100 PRO B CA 1
ATOM 3536 C C . PRO B 1 100 ? -6.641 14.281 26.75 1 96.12 100 PRO B C 1
ATOM 3538 O O . PRO B 1 100 ? -6.52 14.211 25.516 1 96.12 100 PRO B O 1
ATOM 3541 N N . GLU B 1 101 ? -7.652 13.781 27.391 1 94.38 101 GLU B N 1
ATOM 3542 C CA . GLU B 1 101 ? -8.625 12.867 26.797 1 94.38 101 GLU B CA 1
ATOM 3543 C C . GLU B 1 101 ? -9.336 13.508 25.609 1 94.38 101 GLU B C 1
ATOM 3545 O O . GLU B 1 101 ? -9.703 12.828 24.656 1 94.38 101 GLU B O 1
ATOM 3550 N N . MET B 1 102 ? -9.492 14.75 25.688 1 94.31 102 MET B N 1
ATOM 3551 C CA . MET B 1 102 ? -10.211 15.43 24.609 1 94.31 102 MET B CA 1
ATOM 3552 C C . MET B 1 102 ? -9.469 15.273 23.297 1 94.31 102 MET B C 1
ATOM 3554 O O . MET B 1 102 ? -10.062 15.453 22.219 1 94.31 102 MET B O 1
ATOM 3558 N N . TYR B 1 103 ? -8.188 14.883 23.344 1 96.12 103 TYR B N 1
ATOM 3559 C CA . TYR B 1 103 ? -7.41 14.727 22.125 1 96.12 103 TYR B CA 1
ATOM 3560 C C . TYR B 1 103 ? -7.477 13.297 21.609 1 96.12 103 TYR B C 1
ATOM 3562 O O . TYR B 1 103 ? -6.758 12.93 20.672 1 96.12 103 TYR B O 1
ATOM 3570 N N . ASP B 1 104 ? -8.406 12.477 22.156 1 94.12 104 ASP B N 1
ATOM 3571 C CA . ASP B 1 104 ? -8.602 11.109 21.672 1 94.12 104 ASP B CA 1
ATOM 3572 C C . ASP B 1 104 ? -9.531 11.078 20.469 1 94.12 104 ASP B C 1
ATOM 3574 O O . ASP B 1 104 ? -9.617 10.07 19.766 1 94.12 104 ASP B O 1
ATOM 3578 N N . ARG B 1 105 ? -10.25 12.133 20.281 1 95.12 105 ARG B N 1
ATOM 3579 C CA . ARG B 1 105 ? -11.203 12.297 19.188 1 95.12 105 ARG B CA 1
ATOM 3580 C C . ARG B 1 105 ? -11.094 13.68 18.562 1 95.12 105 ARG B C 1
ATOM 3582 O O . ARG B 1 105 ? -10.531 14.594 19.172 1 95.12 105 ARG B O 1
ATOM 3589 N N . ASN B 1 106 ? -11.555 13.789 17.328 1 94.5 106 ASN B N 1
ATOM 3590 C CA . ASN B 1 106 ? -11.625 15.125 16.75 1 94.5 106 ASN B CA 1
ATOM 3591 C C . ASN B 1 106 ? -12.719 15.969 17.406 1 94.5 106 ASN B C 1
ATOM 3593 O O . ASN B 1 106 ? -12.461 17.094 17.844 1 94.5 106 ASN B O 1
ATOM 3597 N N . LEU B 1 107 ? -13.906 15.445 17.406 1 92.75 107 LEU B N 1
ATOM 3598 C CA . LEU B 1 107 ? -15.062 16.047 18.062 1 92.75 107 LEU B CA 1
ATOM 3599 C C . LEU B 1 107 ? -15.492 15.227 19.266 1 92.75 107 LEU B C 1
ATOM 3601 O O . LEU B 1 107 ? -15.602 14.008 19.188 1 92.75 107 LEU B O 1
ATOM 3605 N N . CYS B 1 108 ? -15.82 15.875 20.438 1 89.88 108 CYS B N 1
ATOM 3606 C CA . CYS B 1 108 ? -16.078 15.156 21.688 1 89.88 108 CYS B CA 1
ATOM 3607 C C . CYS B 1 108 ? -17.578 15.133 21.984 1 89.88 108 CYS B C 1
ATOM 3609 O O . CYS B 1 108 ? -17.984 14.898 23.125 1 89.88 108 CYS B O 1
ATOM 3611 N N . SER B 1 109 ? -18.297 15.312 21.016 1 86.44 109 SER B N 1
ATOM 3612 C CA . SER B 1 109 ? -19.734 15.289 21.266 1 86.44 109 SER B CA 1
ATOM 3613 C C . SER B 1 109 ? -20.219 13.898 21.656 1 86.44 109 SER B C 1
ATOM 3615 O O . SER B 1 109 ? -19.703 12.898 21.141 1 86.44 109 SER B O 1
ATOM 3617 N N . GLU B 1 110 ? -21.109 13.828 22.562 1 84.12 110 GLU B N 1
ATOM 3618 C CA . GLU B 1 110 ? -21.703 12.555 22.969 1 84.12 110 GLU B CA 1
ATOM 3619 C C . GLU B 1 110 ? -22.812 12.125 22.031 1 84.12 110 GLU B C 1
ATOM 3621 O O . GLU B 1 110 ? -23.172 10.945 21.969 1 84.12 110 GLU B O 1
ATOM 3626 N N . GLU B 1 111 ? -23.344 13.062 21.344 1 84.62 111 GLU B N 1
ATOM 3627 C CA . GLU B 1 111 ? -24.406 12.773 20.391 1 84.62 111 GLU B CA 1
ATOM 3628 C C . GLU B 1 111 ? -23.922 12.93 18.953 1 84.62 111 GLU B C 1
ATOM 3630 O O . GLU B 1 111 ? -23.172 13.852 18.641 1 84.62 111 GLU B O 1
ATOM 3635 N N . ASP B 1 112 ? -24.328 12 18.156 1 85.62 112 A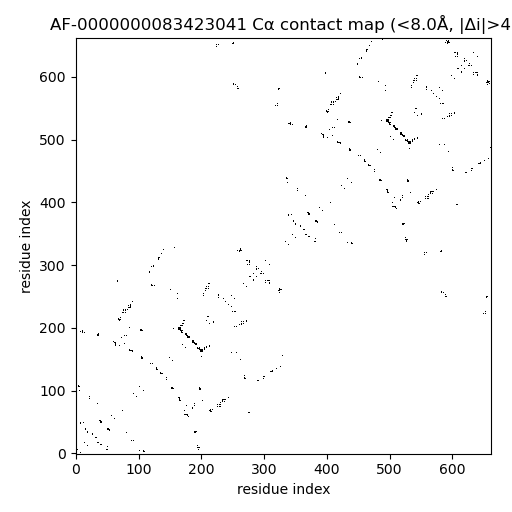SP B N 1
ATOM 3636 C CA . ASP B 1 112 ? -24.062 12.117 16.734 1 85.62 112 ASP B CA 1
ATOM 3637 C C . ASP B 1 112 ? -25.109 12.977 16.031 1 85.62 112 ASP B C 1
ATOM 3639 O O . ASP B 1 112 ? -26.062 12.453 15.461 1 85.62 112 ASP B O 1
ATOM 3643 N N . LYS B 1 113 ? -24.875 14.242 15.953 1 81.12 113 LYS B N 1
ATOM 3644 C CA . LYS B 1 113 ? -25.828 15.188 15.383 1 81.12 113 LYS B CA 1
ATOM 3645 C C . LYS B 1 113 ? -25.703 15.258 13.859 1 81.12 113 LYS B C 1
ATOM 3647 O O . LYS B 1 113 ? -26.469 15.945 13.195 1 81.12 113 LYS B O 1
ATOM 3652 N N . PHE B 1 114 ? -24.734 14.508 13.367 1 86.19 114 PHE B N 1
ATOM 3653 C CA . PHE B 1 114 ? -24.453 14.633 11.945 1 86.19 114 PHE B CA 1
ATOM 3654 C C . PHE B 1 114 ? -24.875 13.375 11.195 1 86.19 114 PHE B C 1
ATOM 3656 O O . PHE B 1 114 ? -24.578 13.219 10.008 1 86.19 114 PHE B O 1
ATOM 3663 N N . LYS B 1 115 ? -25.562 12.555 11.859 1 88.81 115 LYS B N 1
ATOM 3664 C CA . LYS B 1 115 ? -25.938 11.266 11.273 1 88.81 115 LYS B CA 1
ATOM 3665 C C . LYS B 1 115 ? -26.766 11.461 10.016 1 88.81 115 LYS B C 1
ATOM 3667 O O . LYS B 1 115 ? -26.469 10.883 8.969 1 88.81 115 LYS B O 1
ATOM 3672 N N . GLU B 1 116 ? -27.844 12.234 10.141 1 88.38 116 GLU B N 1
ATOM 3673 C CA . GLU B 1 116 ? -28.719 12.469 9 1 88.38 116 GLU B CA 1
ATOM 3674 C C . GLU B 1 116 ? -27.969 13.109 7.844 1 88.38 116 GLU B C 1
ATOM 3676 O O . GLU B 1 116 ? -28.188 12.758 6.68 1 88.38 116 GLU B O 1
ATOM 3681 N N . PHE B 1 117 ? -27.156 14.016 8.18 1 89.44 117 PHE B N 1
ATOM 3682 C CA . PHE B 1 117 ? -26.328 14.68 7.176 1 89.44 117 PHE B CA 1
ATOM 3683 C C . PHE B 1 117 ? -25.453 13.672 6.453 1 89.44 117 PHE B C 1
ATOM 3685 O O . PHE B 1 117 ? -25.391 13.648 5.223 1 89.44 117 PHE B O 1
ATOM 3692 N N . ARG B 1 118 ? -24.766 12.82 7.184 1 92.12 118 ARG B N 1
ATOM 3693 C CA . ARG B 1 118 ? -23.859 11.828 6.605 1 92.12 118 ARG B CA 1
ATOM 3694 C C . ARG B 1 118 ? -24.625 10.836 5.727 1 92.12 118 ARG B C 1
ATOM 3696 O O . ARG B 1 118 ? -24.125 10.414 4.684 1 92.12 118 ARG B O 1
ATOM 3703 N N . GLU B 1 119 ? -25.812 10.5 6.176 1 92.38 119 GLU B N 1
ATOM 3704 C CA . GLU B 1 119 ? -26.641 9.586 5.395 1 92.38 119 GLU B CA 1
ATOM 3705 C C . GLU B 1 119 ? -27.031 10.203 4.059 1 92.38 119 GLU B C 1
ATOM 3707 O O . GLU B 1 119 ? -26.984 9.547 3.018 1 92.38 119 GLU B O 1
ATOM 3712 N N . THR B 1 120 ? -27.453 11.461 4.137 1 92.38 120 THR B N 1
ATOM 3713 C CA . THR B 1 120 ? -27.828 12.172 2.924 1 92.38 120 THR B CA 1
ATOM 3714 C C . THR B 1 120 ? -26.641 12.32 1.984 1 92.38 120 THR B C 1
ATOM 3716 O O . THR B 1 120 ? -26.766 12.156 0.771 1 92.38 120 THR B O 1
ATOM 3719 N N . GLN B 1 121 ? -25.531 12.648 2.562 1 92.88 121 GLN B N 1
ATOM 3720 C CA . GLN B 1 121 ? -24.297 12.781 1.784 1 92.88 121 GLN B CA 1
ATOM 3721 C C . GLN B 1 121 ? -23.938 11.461 1.109 1 92.88 121 GLN B C 1
ATOM 3723 O O . GLN B 1 121 ? -23.562 11.438 -0.064 1 92.88 121 GLN B O 1
ATOM 3728 N N . ALA B 1 122 ? -24.047 10.383 1.864 1 94.88 122 ALA B N 1
ATOM 3729 C CA . ALA B 1 122 ? -23.75 9.047 1.354 1 94.88 122 ALA B CA 1
ATOM 3730 C C . ALA B 1 122 ? -24.672 8.688 0.188 1 94.88 122 ALA B C 1
ATOM 3732 O O . ALA B 1 122 ? -24.203 8.227 -0.856 1 94.88 122 ALA B O 1
ATOM 3733 N N . ASN B 1 123 ? -25.938 8.922 0.381 1 95.19 123 ASN B N 1
ATOM 3734 C CA . ASN B 1 123 ? -26.906 8.609 -0.66 1 95.19 123 ASN B CA 1
ATOM 3735 C C . ASN B 1 123 ? -26.641 9.398 -1.937 1 95.19 123 ASN B C 1
ATOM 3737 O O . ASN B 1 123 ? -26.75 8.859 -3.039 1 95.19 123 ASN B O 1
ATOM 3741 N N . SER B 1 124 ? -26.312 10.641 -1.758 1 95.38 124 SER B N 1
ATOM 3742 C CA . SER B 1 124 ? -26.016 11.492 -2.906 1 95.38 124 SER B CA 1
ATOM 3743 C C . SER B 1 124 ? -24.781 11.016 -3.652 1 95.38 124 SER B C 1
ATOM 3745 O O . SER B 1 124 ? -24.766 10.984 -4.883 1 95.38 124 SER B O 1
ATOM 3747 N N . LEU B 1 125 ? -23.766 10.672 -2.955 1 97.19 125 LEU B N 1
ATOM 3748 C CA . LEU B 1 125 ? -22.547 10.164 -3.572 1 97.19 125 LEU B CA 1
ATOM 3749 C C . LEU B 1 125 ? -22.812 8.859 -4.309 1 97.19 125 LEU B C 1
ATOM 3751 O O . LEU B 1 125 ? -22.391 8.68 -5.453 1 97.19 125 LEU B O 1
ATOM 3755 N N . ILE B 1 126 ? -23.5 7.938 -3.689 1 97.62 126 ILE B N 1
ATOM 3756 C CA . ILE B 1 126 ? -23.797 6.625 -4.258 1 97.62 126 ILE B CA 1
ATOM 3757 C C . ILE B 1 126 ? -24.625 6.793 -5.535 1 97.62 126 ILE B C 1
ATOM 3759 O O . ILE B 1 126 ? -24.359 6.137 -6.543 1 97.62 126 ILE B O 1
ATOM 3763 N N . LYS B 1 127 ? -25.562 7.715 -5.492 1 96.88 127 LYS B N 1
ATOM 3764 C CA . LYS B 1 127 ? -26.391 7.988 -6.664 1 96.88 127 LYS B CA 1
ATOM 3765 C C . LYS B 1 127 ? -25.547 8.516 -7.82 1 96.88 127 LYS B C 1
ATOM 3767 O O . LYS B 1 127 ? -25.844 8.25 -8.984 1 96.88 127 LYS B O 1
ATOM 3772 N N . ALA B 1 128 ? -24.484 9.203 -7.52 1 97.88 128 ALA B N 1
ATOM 3773 C CA . ALA B 1 128 ? -23.641 9.852 -8.531 1 97.88 128 ALA B CA 1
ATOM 3774 C C . ALA B 1 128 ? -22.594 8.891 -9.062 1 97.88 128 ALA B C 1
ATOM 3776 O O . ALA B 1 128 ? -21.891 9.203 -10.031 1 97.88 128 ALA B O 1
ATOM 3777 N N . LEU B 1 129 ? -22.406 7.672 -8.578 1 98.31 129 LEU B N 1
ATOM 3778 C CA . LEU B 1 129 ? -21.344 6.73 -8.891 1 98.31 129 LEU B CA 1
ATOM 3779 C C . LEU B 1 129 ? -21.266 6.465 -10.391 1 98.31 129 LEU B C 1
ATOM 3781 O O . LEU B 1 129 ? -20.188 6.348 -10.953 1 98.31 129 LEU B O 1
ATOM 3785 N N . PRO B 1 130 ? -22.422 6.406 -11.07 1 98.06 130 PRO B N 1
ATOM 3786 C CA . PRO B 1 130 ? -22.359 6.156 -12.508 1 98.06 130 PRO B CA 1
ATOM 3787 C C . PRO B 1 130 ? -21.594 7.246 -13.266 1 98.06 130 PRO B C 1
ATOM 3789 O O . PRO B 1 130 ? -20.953 6.969 -14.281 1 98.06 130 PRO B O 1
ATOM 3792 N N . LEU B 1 131 ? -21.609 8.508 -12.781 1 97.88 131 LEU B N 1
ATOM 3793 C CA . LEU B 1 131 ? -20.906 9.609 -13.414 1 97.88 131 LEU B CA 1
ATOM 3794 C C . LEU B 1 131 ? -19.391 9.359 -13.414 1 97.88 131 LEU B C 1
ATOM 3796 O O . LEU B 1 131 ? -18.672 9.922 -14.234 1 97.88 131 LEU B O 1
ATOM 3800 N N . TYR B 1 132 ? -18.969 8.508 -12.523 1 98.31 132 TYR B N 1
ATOM 3801 C CA . TYR B 1 132 ? -17.547 8.266 -12.328 1 98.31 132 TYR B CA 1
ATOM 3802 C C . TYR B 1 132 ? -17.141 6.902 -12.883 1 98.31 132 TYR B C 1
ATOM 3804 O O . TYR B 1 132 ? -16.047 6.41 -12.594 1 98.31 132 TYR B O 1
ATOM 3812 N N . ASN B 1 133 ? -17.984 6.184 -13.57 1 97.81 133 ASN B N 1
ATOM 3813 C CA . ASN B 1 133 ? -17.781 4.805 -13.992 1 97.81 133 ASN B CA 1
ATOM 3814 C C . ASN B 1 133 ? -17.516 3.891 -12.797 1 97.81 133 ASN B C 1
ATOM 3816 O O . ASN B 1 133 ? -16.656 3.006 -12.867 1 97.81 133 ASN B O 1
ATOM 3820 N N . ALA B 1 134 ? -18.172 4.152 -11.672 1 98.06 134 ALA B N 1
ATOM 3821 C CA . ALA B 1 134 ? -17.891 3.438 -10.43 1 98.06 134 ALA B CA 1
ATOM 3822 C C . ALA B 1 134 ? -19.156 2.85 -9.836 1 98.06 134 ALA B C 1
ATOM 3824 O O . ALA B 1 134 ? -19.266 2.666 -8.617 1 98.06 134 ALA B O 1
ATOM 3825 N N . ALA B 1 135 ? -20.156 2.555 -10.688 1 97.94 135 ALA B N 1
ATOM 3826 C CA . ALA B 1 135 ? -21.422 1.999 -10.227 1 97.94 135 ALA B CA 1
ATOM 3827 C C . ALA B 1 135 ? -21.203 0.671 -9.5 1 97.94 135 ALA B C 1
ATOM 3829 O O . ALA B 1 135 ? -21.969 0.319 -8.602 1 97.94 135 ALA B O 1
ATOM 3830 N N . TYR B 1 136 ? -20.188 -0.012 -9.859 1 96.06 136 TYR B N 1
ATOM 3831 C CA . TYR B 1 136 ? -19.891 -1.323 -9.297 1 96.06 136 TYR B CA 1
ATOM 3832 C C . TYR B 1 136 ? -19.562 -1.218 -7.809 1 96.06 136 TYR B C 1
ATOM 3834 O O . TYR B 1 136 ? -19.547 -2.225 -7.094 1 96.06 136 TYR B O 1
ATOM 3842 N N . MET B 1 137 ? -19.359 -0.022 -7.289 1 97.12 137 MET B N 1
ATOM 3843 C CA . MET B 1 137 ? -18.953 0.184 -5.898 1 97.12 137 MET B CA 1
ATOM 3844 C C . MET B 1 137 ? -20.172 0.427 -5.016 1 97.12 137 MET B C 1
ATOM 3846 O O . MET B 1 137 ? -20.047 0.626 -3.809 1 97.12 137 MET B O 1
ATOM 3850 N N . GLU B 1 138 ? -21.344 0.448 -5.555 1 97.56 138 GLU B N 1
ATOM 3851 C CA . GLU B 1 138 ? -22.562 0.842 -4.848 1 97.56 138 GLU B CA 1
ATOM 3852 C C . GLU B 1 138 ? -22.766 0.005 -3.586 1 97.56 138 GLU B C 1
ATOM 3854 O O . GLU B 1 138 ? -22.906 0.549 -2.49 1 97.56 138 GLU B O 1
ATOM 3859 N N . SER B 1 139 ? -22.734 -1.274 -3.75 1 95.62 139 SER B N 1
ATOM 3860 C CA . SER B 1 139 ? -22.984 -2.162 -2.621 1 95.62 139 SER B CA 1
ATOM 3861 C C . SER B 1 139 ? -21.938 -1.985 -1.527 1 95.62 139 SER B C 1
ATOM 3863 O O . SER B 1 139 ? -22.266 -1.988 -0.339 1 95.62 139 SER B O 1
ATOM 3865 N N . GLU B 1 140 ? -20.781 -1.882 -1.925 1 94.5 140 GLU B N 1
ATOM 3866 C CA . GLU B 1 140 ? -19.688 -1.71 -0.982 1 94.5 140 GLU B CA 1
ATOM 3867 C C . GLU B 1 140 ? -19.828 -0.413 -0.192 1 94.5 140 GLU B C 1
ATOM 3869 O O . GLU B 1 140 ? -19.672 -0.401 1.029 1 94.5 140 GLU B O 1
ATOM 3874 N N . LEU B 1 141 ? -20.125 0.686 -0.84 1 96.62 141 LEU B N 1
ATOM 3875 C CA . LEU B 1 141 ? -20.266 1.976 -0.173 1 96.62 141 LEU B CA 1
ATOM 3876 C C . LEU B 1 141 ? -21.5 1.988 0.721 1 96.62 141 LEU B C 1
ATOM 3878 O O . LEU B 1 141 ? -21.5 2.607 1.787 1 96.62 141 LEU B O 1
ATOM 3882 N N . GLN B 1 142 ? -22.547 1.29 0.278 1 96.44 142 GLN B N 1
ATOM 3883 C CA . GLN B 1 142 ? -23.734 1.162 1.118 1 96.44 142 GLN B CA 1
ATOM 3884 C C . GLN B 1 142 ? -23.406 0.434 2.42 1 96.44 142 GLN B C 1
ATOM 3886 O O . GLN B 1 142 ? -23.828 0.861 3.496 1 96.44 142 GLN B O 1
ATOM 3891 N N . THR B 1 143 ? -22.688 -0.6 2.244 1 94.38 143 THR B N 1
ATOM 3892 C CA . THR B 1 143 ? -22.297 -1.362 3.422 1 94.38 143 THR B CA 1
ATOM 3893 C C . THR B 1 143 ? -21.406 -0.522 4.336 1 94.38 143 THR B C 1
ATOM 3895 O O . THR B 1 143 ? -21.625 -0.476 5.547 1 94.38 143 THR B O 1
ATOM 3898 N N . TYR B 1 144 ? -20.438 0.152 3.814 1 94.75 144 TYR B N 1
ATOM 3899 C CA . TYR B 1 144 ? -19.531 0.982 4.594 1 94.75 144 TYR B CA 1
ATOM 3900 C C . TYR B 1 144 ? -20.281 2.062 5.352 1 94.75 144 TYR B C 1
ATOM 3902 O O . TYR B 1 144 ? -20.094 2.238 6.559 1 94.75 144 TYR B O 1
ATOM 3910 N N . THR B 1 145 ? -21.156 2.752 4.68 1 95.06 145 THR B N 1
ATOM 3911 C CA . THR B 1 145 ? -21.797 3.922 5.266 1 95.06 145 THR B CA 1
ATOM 3912 C C . THR B 1 145 ? -22.844 3.506 6.297 1 95.06 145 THR B C 1
ATOM 3914 O O . THR B 1 145 ? -23.172 4.281 7.195 1 95.06 145 THR B O 1
ATOM 3917 N N . SER B 1 146 ? -23.312 2.271 6.207 1 92.62 146 SER B N 1
ATOM 3918 C CA . SER B 1 146 ? -24.281 1.77 7.184 1 92.62 146 SER B CA 1
ATOM 3919 C C . SER B 1 146 ? -23.578 1.347 8.477 1 92.62 146 SER B C 1
ATOM 3921 O O . SER B 1 146 ? -24.203 1.315 9.539 1 92.62 146 SER B O 1
ATOM 3923 N N . ASN B 1 147 ? -22.266 1.104 8.352 1 90.88 147 ASN B N 1
ATOM 3924 C CA . ASN B 1 147 ? -21.562 0.517 9.492 1 90.88 147 ASN B CA 1
ATOM 3925 C C . ASN B 1 147 ? -20.594 1.513 10.125 1 90.88 147 ASN B C 1
ATOM 3927 O O . ASN B 1 147 ? -20.328 1.442 11.328 1 90.88 147 ASN B O 1
ATOM 3931 N N . ALA B 1 148 ? -20.062 2.361 9.359 1 90.62 148 ALA B N 1
ATOM 3932 C CA . ALA B 1 148 ? -19.031 3.266 9.852 1 90.62 148 ALA B CA 1
ATOM 3933 C C . ALA B 1 148 ? -19.625 4.332 10.773 1 90.62 148 ALA B C 1
ATOM 3935 O O . ALA B 1 148 ? -20.688 4.895 10.477 1 90.62 148 ALA B O 1
ATOM 3936 N N . PRO B 1 149 ? -19 4.582 11.875 1 90.69 149 PRO B N 1
ATOM 3937 C CA . PRO B 1 149 ? -19.422 5.711 12.711 1 90.69 149 PRO B CA 1
ATOM 3938 C C . PRO B 1 149 ? -19 7.059 12.141 1 90.69 149 PRO B C 1
ATOM 3940 O O . PRO B 1 149 ? -18.438 7.121 11.039 1 90.69 149 PRO B O 1
ATOM 3943 N N . ASP B 1 150 ? -19.406 8.117 12.875 1 92.56 150 ASP B N 1
ATOM 3944 C CA . ASP B 1 150 ? -18.797 9.406 12.594 1 92.56 150 ASP B CA 1
ATOM 3945 C C . ASP B 1 150 ? -17.297 9.383 12.898 1 92.56 150 ASP B C 1
ATOM 3947 O O . ASP B 1 150 ? -16.891 9.422 14.062 1 92.56 150 ASP B O 1
ATOM 3951 N N . MET B 1 151 ? -16.5 9.445 11.859 1 91.62 151 MET B N 1
ATOM 3952 C CA . MET B 1 151 ? -15.055 9.273 12.008 1 91.62 151 MET B CA 1
ATOM 3953 C C . MET B 1 151 ? -14.461 10.398 12.859 1 91.62 151 MET B C 1
ATOM 3955 O O . MET B 1 151 ? -13.469 10.188 13.555 1 91.62 151 MET B O 1
ATOM 3959 N N . PHE B 1 152 ? -15.07 11.562 12.867 1 93.31 152 PHE B N 1
ATOM 3960 C CA . PHE B 1 152 ? -14.562 12.703 13.625 1 93.31 152 PHE B CA 1
ATOM 3961 C C . PHE B 1 152 ? -14.914 12.562 15.102 1 93.31 152 PHE B C 1
ATOM 3963 O O . PHE B 1 152 ? -14.242 13.148 15.961 1 93.31 152 PHE B O 1
ATOM 3970 N N . GLN B 1 153 ? -15.906 11.766 15.398 1 93.06 153 GLN B N 1
ATOM 3971 C CA . GLN B 1 153 ? -16.344 11.617 16.781 1 93.06 153 GLN B CA 1
ATOM 3972 C C . GLN B 1 153 ? -15.852 10.297 17.375 1 93.06 153 GLN B C 1
ATOM 3974 O O . GLN B 1 153 ? -15.773 10.148 18.594 1 93.06 153 GLN B O 1
ATOM 3979 N N . ALA B 1 154 ? -15.531 9.367 16.5 1 92.31 154 ALA B N 1
ATOM 3980 C CA . ALA B 1 154 ? -15.102 8.055 16.969 1 92.31 154 ALA B CA 1
ATOM 3981 C C . ALA B 1 154 ? -13.688 8.109 17.531 1 92.31 154 ALA B C 1
ATOM 3983 O O . ALA B 1 154 ? -12.867 8.922 17.078 1 92.31 154 ALA B O 1
ATOM 3984 N N . ARG B 1 155 ? -13.422 7.281 18.547 1 92.5 155 ARG B N 1
ATOM 3985 C CA . ARG B 1 155 ? -12.039 7.066 18.969 1 92.5 155 ARG B CA 1
ATOM 3986 C C . ARG B 1 155 ? -11.242 6.363 17.875 1 92.5 155 ARG B C 1
ATOM 3988 O O . ARG B 1 155 ? -11.758 5.469 17.203 1 92.5 155 ARG B O 1
ATOM 3995 N N . ALA B 1 156 ? -10.047 6.785 17.719 1 88.69 156 ALA B N 1
ATOM 3996 C CA . ALA B 1 156 ? -9.195 6.148 16.703 1 88.69 156 ALA B CA 1
ATOM 3997 C C . ALA B 1 156 ? -8.852 4.719 17.109 1 88.69 156 ALA B C 1
ATOM 3999 O O . ALA B 1 156 ? -8.492 4.457 18.266 1 88.69 156 ALA B O 1
ATOM 4000 N N . PRO B 1 157 ? -9.008 3.859 16.172 1 89.62 157 PRO B N 1
ATOM 4001 C CA . PRO B 1 157 ? -8.531 2.512 16.5 1 89.62 157 PRO B CA 1
ATOM 4002 C C . PRO B 1 157 ? -7.031 2.473 16.797 1 89.62 157 PRO B C 1
ATOM 4004 O O . PRO B 1 157 ? -6.27 3.277 16.266 1 89.62 157 PRO B O 1
ATOM 4007 N N . LYS B 1 158 ? -6.695 1.594 17.656 1 89.12 158 LYS B N 1
ATOM 4008 C CA . LYS B 1 158 ? -5.293 1.422 18.016 1 89.12 158 LYS B CA 1
ATOM 4009 C C . LYS B 1 158 ? -4.727 0.129 17.438 1 89.12 158 LYS B C 1
ATOM 4011 O O . LYS B 1 158 ? -5.34 -0.933 17.562 1 89.12 158 LYS B O 1
ATOM 4016 N N . PHE B 1 159 ? -3.648 0.259 16.766 1 90.62 159 PHE B N 1
ATOM 4017 C CA . PHE B 1 159 ? -2.932 -0.896 16.25 1 90.62 159 PHE B CA 1
ATOM 4018 C C . PHE B 1 159 ? -1.6 -1.08 16.969 1 90.62 159 PHE B C 1
ATOM 4020 O O . PHE B 1 159 ? -0.928 -0.101 17.297 1 90.62 159 PHE B O 1
ATOM 4027 N N . GLU B 1 160 ? -1.245 -2.301 17.156 1 86.56 160 GLU B N 1
ATOM 4028 C CA . GLU B 1 160 ? -0.044 -2.621 17.922 1 86.56 160 GLU B CA 1
ATOM 4029 C C . GLU B 1 160 ? 1.2 -2.021 17.281 1 86.56 160 GLU B C 1
ATOM 4031 O O . GLU B 1 160 ? 1.377 -2.113 16.062 1 86.56 160 GLU B O 1
ATOM 4036 N N . ASP B 1 161 ? 1.974 -1.3 18.094 1 88.31 161 ASP B N 1
ATOM 4037 C CA . ASP B 1 161 ? 3.291 -0.785 17.734 1 88.31 161 ASP B CA 1
ATOM 4038 C C . ASP B 1 161 ? 3.188 0.298 16.672 1 88.31 161 ASP B C 1
ATOM 4040 O O . ASP B 1 161 ? 4.164 0.592 15.977 1 88.31 161 ASP B O 1
ATOM 4044 N N . GLU B 1 162 ? 2.025 0.78 16.531 1 95.62 162 GLU B N 1
ATOM 4045 C CA . GLU B 1 162 ? 1.864 1.842 15.547 1 95.62 162 GLU B CA 1
ATOM 4046 C C . GLU B 1 162 ? 2.338 3.184 16.094 1 95.62 162 GLU B C 1
ATOM 4048 O O . GLU B 1 162 ? 2.061 3.521 17.25 1 95.62 162 GLU B O 1
ATOM 4053 N N . PHE B 1 163 ? 3.107 3.914 15.289 1 98 163 PHE B N 1
ATOM 4054 C CA . PHE B 1 163 ? 3.555 5.254 15.656 1 98 163 PHE B CA 1
ATOM 4055 C C . PHE B 1 163 ? 2.373 6.211 15.75 1 98 163 PHE B C 1
ATOM 4057 O O . PHE B 1 163 ? 1.52 6.238 14.859 1 98 163 PHE B O 1
ATOM 4064 N N . CYS B 1 164 ? 2.322 6.953 16.844 1 98.12 164 CYS B N 1
ATOM 4065 C CA . CYS B 1 164 ? 1.257 7.93 17.047 1 98.12 164 CYS B CA 1
ATOM 4066 C C . CYS B 1 164 ? 1.832 9.32 17.281 1 98.12 164 CYS B C 1
ATOM 4068 O O . CYS B 1 164 ? 2.973 9.453 17.734 1 98.12 164 CYS B O 1
ATOM 4070 N N . CYS B 1 165 ? 1.103 10.266 16.969 1 98.5 165 CYS B N 1
ATOM 4071 C CA . CYS B 1 165 ? 1.446 11.672 17.156 1 98.5 165 CYS B CA 1
ATOM 4072 C C . CYS B 1 165 ? 0.192 12.531 17.219 1 98.5 165 CYS B C 1
ATOM 4074 O O . CYS B 1 165 ? -0.921 12.031 17.047 1 98.5 165 CYS B O 1
ATOM 4076 N N . LEU B 1 166 ? 0.372 13.773 17.641 1 98.44 166 LEU B N 1
ATOM 4077 C CA . LEU B 1 166 ? -0.73 14.727 17.578 1 98.44 166 LEU B CA 1
ATOM 4078 C C . LEU B 1 166 ? -0.96 15.195 16.141 1 98.44 166 LEU B C 1
ATOM 4080 O O . LEU B 1 166 ? -0.091 15.844 15.547 1 98.44 166 LEU B O 1
ATOM 4084 N N . ASN B 1 167 ? -2.117 14.867 15.594 1 98.5 167 ASN B N 1
ATOM 4085 C CA . ASN B 1 167 ? -2.504 15.273 14.25 1 98.5 167 ASN B CA 1
ATOM 4086 C C . ASN B 1 167 ? -3.109 16.672 14.242 1 98.5 167 ASN B C 1
ATOM 4088 O O . ASN B 1 167 ? -3.641 17.125 15.258 1 98.5 167 ASN B O 1
ATOM 4092 N N . HIS B 1 168 ? -2.977 17.344 13.07 1 98.12 168 HIS B N 1
ATOM 4093 C CA . HIS B 1 168 ? -3.795 18.531 12.82 1 98.12 168 HIS B CA 1
ATOM 4094 C C . HIS B 1 168 ? -5.281 18.203 12.906 1 98.12 168 HIS B C 1
ATOM 4096 O O . HIS B 1 168 ? -6.059 18.953 13.5 1 98.12 168 HIS B O 1
ATOM 4102 N N . GLY B 1 169 ? -5.617 17.031 12.352 1 97.25 169 GLY B N 1
ATOM 4103 C CA . GLY B 1 169 ? -6.965 16.5 12.453 1 97.25 169 GLY B CA 1
ATOM 4104 C C . GLY B 1 169 ? -7.855 16.891 11.289 1 97.25 169 GLY B C 1
ATOM 4105 O O . GLY B 1 169 ? -8.828 16.188 10.992 1 97.25 169 GLY B O 1
ATOM 4106 N N . ASP B 1 170 ? -7.621 17.953 10.648 1 96.44 170 ASP B N 1
ATOM 4107 C CA . ASP B 1 170 ? -8.312 18.391 9.445 1 96.44 170 ASP B CA 1
ATOM 4108 C C . ASP B 1 170 ? -7.383 19.172 8.523 1 96.44 170 ASP B C 1
ATOM 4110 O O . ASP B 1 170 ? -7.695 20.297 8.125 1 96.44 170 ASP B O 1
ATOM 4114 N N . LEU B 1 171 ? -6.285 18.562 8.164 1 97.81 171 LEU B N 1
ATOM 4115 C CA . LEU B 1 171 ? -5.219 19.203 7.406 1 97.81 171 LEU B CA 1
ATOM 4116 C C . LEU B 1 171 ? -5.531 19.188 5.914 1 97.81 171 LEU B C 1
ATOM 4118 O O . LEU B 1 171 ? -5.367 18.172 5.242 1 97.81 171 LEU B O 1
ATOM 4122 N N . HIS B 1 172 ? -6.023 20.281 5.406 1 97.5 172 HIS B N 1
ATOM 4123 C CA . HIS B 1 172 ? -6.234 20.5 3.98 1 97.5 172 HIS B CA 1
ATOM 4124 C C . HIS B 1 172 ? -5.734 21.875 3.555 1 97.5 172 HIS B C 1
ATOM 4126 O O . HIS B 1 172 ? -5.328 22.688 4.395 1 97.5 172 HIS B O 1
ATOM 4132 N N . CYS B 1 173 ? -5.699 22.172 2.334 1 97.19 173 CYS B N 1
ATOM 4133 C CA . CYS B 1 173 ? -4.969 23.281 1.747 1 97.19 173 CYS B CA 1
ATOM 4134 C C . CYS B 1 173 ? -5.426 24.609 2.344 1 97.19 173 CYS B C 1
ATOM 4136 O O . CYS B 1 173 ? -4.629 25.531 2.508 1 97.19 173 CYS B O 1
ATOM 4138 N N . ASN B 1 174 ? -6.711 24.766 2.742 1 95.31 174 ASN B N 1
ATOM 4139 C CA . ASN B 1 174 ? -7.203 26.016 3.303 1 95.31 174 ASN B CA 1
ATOM 4140 C C . ASN B 1 174 ? -6.695 26.234 4.727 1 95.31 174 ASN B C 1
ATOM 4142 O O . ASN B 1 174 ? -6.789 27.344 5.262 1 95.31 174 ASN B O 1
ATOM 4146 N N . ASN B 1 175 ? -6.152 25.172 5.328 1 97.44 175 ASN B N 1
ATOM 4147 C CA . ASN B 1 175 ? -5.637 25.281 6.688 1 97.44 175 ASN B CA 1
ATOM 4148 C C . ASN B 1 175 ? -4.113 25.328 6.707 1 97.44 175 ASN B C 1
ATOM 4150 O O . ASN B 1 175 ? -3.49 25.078 7.742 1 97.44 175 ASN B O 1
ATOM 4154 N N . ILE B 1 176 ? -3.527 25.547 5.566 1 98.25 176 ILE B N 1
ATOM 4155 C CA . ILE B 1 176 ? -2.086 25.703 5.422 1 98.25 176 ILE B CA 1
ATOM 4156 C C . ILE B 1 176 ? -1.78 27.016 4.691 1 98.25 176 ILE B C 1
ATOM 4158 O O . ILE B 1 176 ? -2.314 27.266 3.611 1 98.25 176 ILE B O 1
ATOM 4162 N N . MET B 1 177 ? -0.97 27.844 5.273 1 97.94 177 MET B N 1
ATOM 4163 C CA . MET B 1 177 ? -0.589 29.109 4.66 1 97.94 177 MET B CA 1
ATOM 4164 C C . MET B 1 177 ? 0.913 29.156 4.398 1 97.94 177 MET B C 1
ATOM 4166 O O . MET B 1 177 ? 1.702 28.656 5.195 1 97.94 177 MET B O 1
ATOM 4170 N N . PHE B 1 178 ? 1.293 29.766 3.311 1 98.19 178 PHE B N 1
ATOM 4171 C CA . PHE B 1 178 ? 2.684 29.828 2.877 1 98.19 178 PHE B CA 1
ATOM 4172 C C . PHE B 1 178 ? 3.146 31.281 2.738 1 98.19 178 PHE B C 1
ATOM 4174 O O . PHE B 1 178 ? 2.361 32.156 2.377 1 98.19 178 PHE B O 1
ATOM 4181 N N . GLN B 1 179 ? 4.312 31.531 3.068 1 97.38 179 GLN B N 1
ATOM 4182 C CA . GLN B 1 179 ? 5.012 32.781 2.783 1 97.38 179 GLN B CA 1
ATOM 4183 C C . GLN B 1 179 ? 6.082 32.594 1.711 1 97.38 179 GLN B C 1
ATOM 4185 O O . GLN B 1 179 ? 6.684 31.5 1.622 1 97.38 179 GLN B O 1
ATOM 4190 N N . TYR B 1 180 ? 6.312 33.594 0.927 1 96.5 180 TYR B N 1
ATOM 4191 C CA . TYR B 1 180 ? 7.23 33.469 -0.203 1 96.5 180 TYR B CA 1
ATOM 4192 C C . TYR B 1 180 ? 8.281 34.594 -0.162 1 96.5 180 TYR B C 1
ATOM 4194 O O . TYR B 1 180 ? 8.016 35.688 0.346 1 96.5 180 TYR B O 1
ATOM 4202 N N . ASP B 1 181 ? 9.43 34.312 -0.667 1 95.88 181 ASP B N 1
ATOM 4203 C CA . ASP B 1 181 ? 10.422 35.375 -0.846 1 95.88 181 ASP B CA 1
ATOM 4204 C C . ASP B 1 181 ? 10.211 36.094 -2.17 1 95.88 181 ASP B C 1
ATOM 4206 O O . ASP B 1 181 ? 9.195 35.906 -2.844 1 95.88 181 ASP B O 1
ATOM 4210 N N . GLU B 1 182 ? 11.117 36.938 -2.438 1 94.19 182 GLU B N 1
ATOM 4211 C CA . GLU B 1 182 ? 10.984 37.812 -3.604 1 94.19 182 GLU B CA 1
ATOM 4212 C C . GLU B 1 182 ? 11.031 37 -4.898 1 94.19 182 GLU B C 1
ATOM 4214 O O . GLU B 1 182 ? 10.531 37.438 -5.934 1 94.19 182 GLU B O 1
ATOM 4219 N N . HIS B 1 183 ? 11.609 35.781 -4.84 1 94.88 183 HIS B N 1
ATOM 4220 C CA . HIS B 1 183 ? 11.758 34.969 -6.031 1 94.88 183 HIS B CA 1
ATOM 4221 C C . HIS B 1 183 ? 10.625 33.938 -6.148 1 94.88 183 HIS B C 1
ATOM 4223 O O . HIS B 1 183 ? 10.617 33.125 -7.062 1 94.88 183 HIS B O 1
ATOM 4229 N N . GLY B 1 184 ? 9.695 33.969 -5.191 1 93.81 184 GLY B N 1
ATOM 4230 C CA . GLY B 1 184 ? 8.555 33.094 -5.254 1 93.81 184 GLY B CA 1
ATOM 4231 C C . GLY B 1 184 ? 8.805 31.75 -4.578 1 93.81 184 GLY B C 1
ATOM 4232 O O . GLY B 1 184 ? 8.016 30.812 -4.723 1 93.81 184 GLY B O 1
ATOM 4233 N N . GLU B 1 185 ? 9.875 31.672 -3.938 1 96.56 185 GLU B N 1
ATOM 4234 C CA . GLU B 1 185 ? 10.195 30.438 -3.223 1 96.56 185 GLU B CA 1
ATOM 4235 C C . GLU B 1 185 ? 9.578 30.438 -1.828 1 96.56 185 GLU B C 1
ATOM 4237 O O . GLU B 1 185 ? 9.555 31.469 -1.147 1 96.56 185 GLU B O 1
ATOM 4242 N N . ILE B 1 186 ? 9.078 29.328 -1.447 1 98.06 186 ILE B N 1
ATOM 4243 C CA . ILE B 1 186 ? 8.43 29.188 -0.147 1 98.06 186 ILE B CA 1
ATOM 4244 C C . ILE B 1 186 ? 9.461 29.375 0.965 1 98.06 186 ILE B C 1
ATOM 4246 O O . ILE B 1 186 ? 10.484 28.703 0.994 1 98.06 186 ILE B O 1
ATOM 4250 N N . THR B 1 187 ? 9.203 30.234 1.902 1 96.94 187 THR B N 1
ATOM 4251 C CA . THR B 1 187 ? 10.125 30.516 3.004 1 96.94 187 THR B CA 1
ATOM 4252 C C . THR B 1 187 ? 9.547 30 4.324 1 96.94 187 THR B C 1
ATOM 4254 O O . THR B 1 187 ? 10.297 29.625 5.227 1 96.94 187 THR B O 1
ATOM 4257 N N . GLU B 1 188 ? 8.211 30.078 4.438 1 97.06 188 GLU B N 1
ATOM 4258 C CA . GLU B 1 188 ? 7.531 29.625 5.648 1 97.06 188 GLU B CA 1
ATOM 4259 C C . GLU B 1 188 ? 6.238 28.891 5.316 1 97.06 188 GLU B C 1
ATOM 4261 O O . GLU B 1 188 ? 5.605 29.156 4.297 1 97.06 188 GLU B O 1
ATOM 4266 N N . THR B 1 189 ? 5.918 27.953 6.078 1 98.31 189 THR B N 1
ATOM 4267 C CA . THR B 1 189 ? 4.668 27.203 6.047 1 98.31 189 THR B CA 1
ATOM 4268 C C . THR B 1 189 ? 4.02 27.172 7.43 1 98.31 189 THR B C 1
ATOM 4270 O O . THR B 1 189 ? 4.648 26.766 8.406 1 98.31 189 THR B O 1
ATOM 4273 N N . TYR B 1 190 ? 2.738 27.641 7.539 1 98 190 TYR B N 1
ATOM 4274 C CA . TYR B 1 190 ? 2.031 27.688 8.812 1 98 190 TYR B CA 1
ATOM 4275 C C . TYR B 1 190 ? 0.729 26.891 8.742 1 98 190 TYR B C 1
ATOM 4277 O O . TYR B 1 190 ? 0.05 26.906 7.711 1 98 190 TYR B O 1
ATOM 4285 N N . PHE B 1 191 ? 0.435 26.203 9.766 1 98 191 PHE B N 1
ATOM 4286 C CA . PHE B 1 191 ? -0.878 25.594 9.938 1 98 191 PHE B CA 1
ATOM 4287 C C . PHE B 1 191 ? -1.818 26.531 10.68 1 98 191 PHE B C 1
ATOM 4289 O O . PHE B 1 191 ? -1.395 27.266 11.586 1 98 191 PHE B O 1
ATOM 4296 N N . ILE B 1 192 ? -3.045 26.562 10.297 1 95.81 192 ILE B N 1
ATOM 4297 C CA . ILE B 1 192 ? -4.086 27.297 11.016 1 95.81 192 ILE B CA 1
ATOM 4298 C C . ILE B 1 192 ? -5.258 26.359 11.312 1 95.81 192 ILE B C 1
ATOM 4300 O O . ILE B 1 192 ? -5.32 25.25 10.789 1 95.81 192 ILE B O 1
ATOM 4304 N N . ASP B 1 193 ? -6.125 26.734 12.188 1 93.81 193 ASP B N 1
ATOM 4305 C CA . ASP B 1 193 ? -7.344 26 12.516 1 93.81 193 ASP B CA 1
ATOM 4306 C C . ASP B 1 193 ? -7.02 24.656 13.148 1 93.81 193 ASP B C 1
ATOM 4308 O O . ASP B 1 193 ? -7.43 23.609 12.641 1 93.81 193 ASP B O 1
ATOM 4312 N N . LEU B 1 194 ? -6.316 24.625 14.242 1 95.81 194 LEU B N 1
ATOM 4313 C CA . LEU B 1 194 ? -5.883 23.438 14.953 1 95.81 194 LEU B CA 1
ATOM 4314 C C . LEU B 1 194 ? -6.957 22.969 15.93 1 95.81 194 LEU B C 1
ATOM 4316 O O . LEU B 1 194 ? -6.641 22.484 17.016 1 95.81 194 LEU B O 1
ATOM 4320 N N . GLN B 1 195 ? -8.203 23.109 15.586 1 93.06 195 GLN B N 1
ATOM 4321 C CA . GLN B 1 195 ? -9.312 22.812 16.484 1 93.06 195 GLN B CA 1
ATOM 4322 C C . GLN B 1 195 ? -9.672 21.328 16.438 1 93.06 195 GLN B C 1
ATOM 4324 O O . GLN B 1 195 ? -10.375 20.828 17.312 1 93.06 195 GLN B O 1
ATOM 4329 N N . MET B 1 196 ? -9.164 20.562 15.414 1 95.56 196 MET B N 1
ATOM 4330 C CA . MET B 1 196 ? -9.57 19.172 15.219 1 95.56 196 MET B CA 1
ATOM 4331 C C . MET B 1 196 ? -8.438 18.219 15.594 1 95.56 196 MET B C 1
ATOM 4333 O O . MET B 1 196 ? -8.453 17.047 15.195 1 95.56 196 MET B O 1
ATOM 4337 N N . SER B 1 197 ? -7.504 18.672 16.344 1 96.69 197 SER B N 1
ATOM 4338 C CA . SER B 1 197 ? -6.324 17.891 16.688 1 96.69 197 SER B CA 1
ATOM 4339 C C . SER B 1 197 ? -6.707 16.609 17.422 1 96.69 197 SER B C 1
ATOM 4341 O O . SER B 1 197 ? -7.609 16.609 18.25 1 96.69 197 SER B O 1
ATOM 4343 N N . ARG B 1 198 ? -6.043 15.57 17.062 1 96.69 198 ARG B N 1
ATOM 4344 C CA . ARG B 1 198 ? -6.266 14.242 17.625 1 96.69 198 ARG B CA 1
ATOM 4345 C C . ARG B 1 198 ? -4.961 13.453 17.688 1 96.69 198 ARG B C 1
ATOM 4347 O O . ARG B 1 198 ? -4.188 13.438 16.734 1 96.69 198 ARG B O 1
ATOM 4354 N N . TYR B 1 199 ? -4.711 12.859 18.906 1 97.5 199 TYR B N 1
ATOM 4355 C CA . TYR B 1 199 ? -3.52 12.031 19.047 1 97.5 199 TYR B CA 1
ATOM 4356 C C . TYR B 1 199 ? -3.771 10.625 18.531 1 97.5 199 TYR B C 1
ATOM 4358 O O . TYR B 1 199 ? -4.484 9.836 19.156 1 97.5 199 TYR B O 1
ATOM 4366 N N . CYS B 1 200 ? -3.275 10.281 17.406 1 97.44 200 CYS B N 1
ATOM 4367 C CA . CYS B 1 200 ? -3.461 8.992 16.734 1 97.44 200 CYS B CA 1
ATOM 4368 C C . CYS B 1 200 ? -2.426 8.789 15.641 1 97.44 200 CYS B C 1
ATOM 4370 O O . CYS B 1 200 ? -1.389 9.453 15.625 1 97.44 200 CYS B O 1
ATOM 4372 N N . SER B 1 201 ? -2.637 7.863 14.781 1 97.62 201 SER B N 1
ATOM 4373 C CA . SER B 1 201 ? -1.744 7.586 13.656 1 97.62 201 SER B CA 1
ATOM 4374 C C . SER B 1 201 ? -1.626 8.797 12.734 1 97.62 201 SER B C 1
ATOM 4376 O O . SER B 1 201 ? -2.621 9.469 12.453 1 97.62 201 SER B O 1
ATOM 4378 N N . PRO B 1 202 ? -0.384 9.062 12.266 1 98.56 202 PRO B N 1
ATOM 4379 C CA . PRO B 1 202 ? -0.236 10.164 11.305 1 98.56 202 PRO B CA 1
ATOM 4380 C C . PRO B 1 202 ? -0.968 9.898 9.992 1 98.56 202 PRO B C 1
ATOM 4382 O O . PRO B 1 202 ? -1.106 10.805 9.164 1 98.56 202 PRO B O 1
ATOM 4385 N N . ALA B 1 203 ? -1.438 8.664 9.789 1 98 203 ALA B N 1
ATOM 4386 C CA . ALA B 1 203 ? -2.166 8.281 8.578 1 98 203 ALA B CA 1
ATOM 4387 C C . ALA B 1 203 ? -3.357 9.211 8.344 1 98 203 ALA B C 1
ATOM 4389 O O . ALA B 1 203 ? -3.693 9.516 7.199 1 98 203 ALA B O 1
ATOM 4390 N N . GLN B 1 204 ? -3.975 9.633 9.406 1 97.62 204 GLN B N 1
ATOM 4391 C CA . GLN B 1 204 ? -5.133 10.508 9.281 1 97.62 204 GLN B CA 1
ATOM 4392 C C . GLN B 1 204 ? -4.773 11.781 8.523 1 97.62 204 GLN B C 1
ATOM 4394 O O . GLN B 1 204 ? -5.406 12.117 7.516 1 97.62 204 GLN B O 1
ATOM 4399 N N . ASP B 1 205 ? -3.736 12.477 8.992 1 98.69 205 ASP B N 1
ATOM 4400 C CA . ASP B 1 205 ? -3.324 13.719 8.359 1 98.69 205 ASP B CA 1
ATOM 4401 C C . ASP B 1 205 ? -2.793 13.477 6.945 1 98.69 205 ASP B C 1
ATOM 4403 O O . ASP B 1 205 ? -3.039 14.273 6.035 1 98.69 205 ASP B O 1
ATOM 4407 N N . LEU B 1 206 ? -2.053 12.383 6.77 1 98.88 206 LEU B N 1
ATOM 4408 C CA . LEU B 1 206 ? -1.47 12.086 5.469 1 98.88 206 LEU B CA 1
ATOM 4409 C C . LEU B 1 206 ? -2.559 11.828 4.43 1 98.88 206 LEU B C 1
ATOM 4411 O O . LEU B 1 206 ? -2.521 12.391 3.332 1 98.88 206 LEU B O 1
ATOM 4415 N N . ILE B 1 207 ? -3.533 10.992 4.77 1 98.44 207 ILE B N 1
ATOM 4416 C CA . ILE B 1 207 ? -4.637 10.711 3.861 1 98.44 207 ILE B CA 1
ATOM 4417 C C . ILE B 1 207 ? -5.391 12 3.551 1 98.44 207 ILE B C 1
ATOM 4419 O O . ILE B 1 207 ? -5.684 12.289 2.389 1 98.44 207 ILE B O 1
ATOM 4423 N N . TYR B 1 208 ? -5.613 12.844 4.551 1 97.88 208 TYR B N 1
ATOM 4424 C CA . TYR B 1 208 ? -6.383 14.078 4.43 1 97.88 208 TYR B CA 1
ATOM 4425 C C . TYR B 1 208 ? -5.699 15.047 3.477 1 97.88 208 TYR B C 1
ATOM 4427 O O . TYR B 1 208 ? -6.305 15.5 2.502 1 97.88 208 TYR B O 1
ATOM 4435 N N . VAL B 1 209 ? -4.445 15.266 3.695 1 98.69 209 VAL B N 1
ATOM 4436 C CA . VAL B 1 209 ? -3.773 16.312 2.938 1 98.69 209 VAL B CA 1
ATOM 4437 C C . VAL B 1 209 ? -3.432 15.805 1.539 1 98.69 209 VAL B C 1
ATOM 4439 O O . VAL B 1 209 ? -3.572 16.531 0.554 1 98.69 209 VAL B O 1
ATOM 4442 N N . LEU B 1 210 ? -3.023 14.578 1.366 1 98.81 210 LEU B N 1
ATOM 4443 C CA . LEU B 1 210 ? -2.564 14.07 0.077 1 98.81 210 LEU B CA 1
ATOM 4444 C C . LEU B 1 210 ? -3.734 13.891 -0.885 1 98.81 210 LEU B C 1
ATOM 4446 O O . LEU B 1 210 ? -3.605 14.156 -2.082 1 98.81 210 LEU B O 1
ATOM 4450 N N . LEU B 1 211 ? -4.887 13.492 -0.364 1 98.69 211 LEU B N 1
ATOM 4451 C CA . LEU B 1 211 ? -6 13.195 -1.259 1 98.69 211 LEU B CA 1
ATOM 4452 C C . LEU B 1 211 ? -6.855 14.438 -1.49 1 98.69 211 LEU B C 1
ATOM 4454 O O . LEU B 1 211 ? -7.5 14.562 -2.533 1 98.69 211 LEU B O 1
ATOM 4458 N N . SER B 1 212 ? -6.805 15.398 -0.574 1 98.19 212 SER B N 1
ATOM 4459 C CA . SER B 1 212 ? -7.688 16.547 -0.705 1 98.19 212 SER B CA 1
ATOM 4460 C C . SER B 1 212 ? -6.965 17.734 -1.341 1 98.19 212 SER B C 1
ATOM 4462 O O . SER B 1 212 ? -7.594 18.578 -1.978 1 98.19 212 SER B O 1
ATOM 4464 N N . SER B 1 213 ? -5.629 17.781 -1.158 1 98.56 213 SER B N 1
ATOM 4465 C CA . SER B 1 213 ? -5.02 19.094 -1.348 1 98.56 213 SER B CA 1
ATOM 4466 C C . SER B 1 213 ? -3.932 19.047 -2.412 1 98.56 213 SER B C 1
ATOM 4468 O O . SER B 1 213 ? -3.51 20.094 -2.92 1 98.56 213 SER B O 1
ATOM 4470 N N . VAL B 1 214 ? -3.396 17.875 -2.764 1 98.69 214 VAL B N 1
ATOM 4471 C CA . VAL B 1 214 ? -2.369 17.75 -3.791 1 98.69 214 VAL B CA 1
ATOM 4472 C C . VAL B 1 214 ? -3.01 17.844 -5.176 1 98.69 214 VAL B C 1
ATOM 4474 O O . VAL B 1 214 ? -4.129 17.359 -5.383 1 98.69 214 VAL B O 1
ATOM 4477 N N . SER B 1 215 ? -2.346 18.438 -6.09 1 98.44 215 SER B N 1
ATOM 4478 C CA . SER B 1 215 ? -2.857 18.625 -7.441 1 98.44 215 SER B CA 1
ATOM 4479 C C . SER B 1 215 ? -3.217 17.281 -8.086 1 98.44 215 SER B C 1
ATOM 4481 O O . SER B 1 215 ? -2.629 16.25 -7.754 1 98.44 215 SER B O 1
ATOM 4483 N N . PHE B 1 216 ? -4.148 17.328 -8.992 1 97.62 216 PHE B N 1
ATOM 4484 C CA . PHE B 1 216 ? -4.734 16.141 -9.625 1 97.62 216 PHE B CA 1
ATOM 4485 C C . PHE B 1 216 ? -3.65 15.266 -10.242 1 97.62 216 PHE B C 1
ATOM 4487 O O . PHE B 1 216 ? -3.658 14.047 -10.062 1 97.62 216 PHE B O 1
ATOM 4494 N N . GLU B 1 217 ? -2.666 15.852 -10.883 1 96.94 217 GLU B N 1
ATOM 4495 C CA . GLU B 1 217 ? -1.649 15.109 -11.625 1 96.94 217 GLU B CA 1
ATOM 4496 C C . GLU B 1 217 ? -0.677 14.406 -10.68 1 96.94 217 GLU B C 1
ATOM 4498 O O . GLU B 1 217 ? -0.127 13.359 -11.016 1 96.94 217 GLU B O 1
ATOM 4503 N N . LEU B 1 218 ? -0.512 14.961 -9.5 1 98.19 218 LEU B N 1
ATOM 4504 C CA . LEU B 1 218 ? 0.498 14.469 -8.57 1 98.19 218 LEU B CA 1
ATOM 4505 C C . LEU B 1 218 ? -0.131 13.57 -7.512 1 98.19 218 LEU B C 1
ATOM 4507 O O . LEU B 1 218 ? 0.542 12.703 -6.949 1 98.19 218 LEU B O 1
ATOM 4511 N N . LYS B 1 219 ? -1.403 13.727 -7.281 1 98.06 219 LYS B N 1
ATOM 4512 C CA . LYS B 1 219 ? -2.109 13.18 -6.129 1 98.06 219 LYS B CA 1
ATOM 4513 C C . LYS B 1 219 ? -1.882 11.68 -6.008 1 98.06 219 LYS B C 1
ATOM 4515 O O . LYS B 1 219 ? -1.369 11.203 -4.992 1 98.06 219 LYS B O 1
ATOM 4520 N N . LEU B 1 220 ? -2.203 10.945 -7.059 1 97.75 220 LEU B N 1
ATOM 4521 C CA . LEU B 1 220 ? -2.07 9.492 -7.012 1 97.75 220 LEU B CA 1
ATOM 4522 C C . LEU B 1 220 ? -0.729 9.055 -7.59 1 97.75 220 LEU B C 1
ATOM 4524 O O . LEU B 1 220 ? -0.102 8.125 -7.074 1 97.75 220 LEU B O 1
ATOM 4528 N N . SER B 1 221 ? -0.166 9.758 -8.578 1 96.62 221 SER B N 1
ATOM 4529 C CA . SER B 1 221 ? 1.054 9.352 -9.273 1 96.62 221 SER B CA 1
ATOM 4530 C C . SER B 1 221 ? 2.271 9.477 -8.367 1 96.62 221 SER B C 1
ATOM 4532 O O . SER B 1 221 ? 3.25 8.742 -8.531 1 96.62 221 SER B O 1
ATOM 4534 N N . LYS B 1 222 ? 2.221 10.391 -7.402 1 97.88 222 LYS B N 1
ATOM 4535 C CA . LYS B 1 222 ? 3.35 10.602 -6.5 1 97.88 222 LYS B CA 1
ATOM 4536 C C . LYS B 1 222 ? 2.961 10.289 -5.055 1 97.88 222 LYS B C 1
ATOM 4538 O O . LYS B 1 222 ? 3.641 10.711 -4.121 1 97.88 222 LYS B O 1
ATOM 4543 N N . PHE B 1 223 ? 1.859 9.547 -4.926 1 98.5 223 PHE B N 1
ATOM 4544 C CA . PHE B 1 223 ? 1.354 9.273 -3.588 1 98.5 223 PHE B CA 1
ATOM 4545 C C . PHE B 1 223 ? 2.422 8.602 -2.732 1 98.5 223 PHE B C 1
ATOM 4547 O O . PHE B 1 223 ? 2.756 9.086 -1.65 1 98.5 223 PHE B O 1
ATOM 4554 N N . ASP B 1 224 ? 3.047 7.512 -3.227 1 98.25 224 ASP B N 1
ATOM 4555 C CA . ASP B 1 224 ? 4.039 6.762 -2.461 1 98.25 224 ASP B CA 1
ATOM 4556 C C . ASP B 1 224 ? 5.301 7.59 -2.234 1 98.25 224 ASP B C 1
ATOM 4558 O O . ASP B 1 224 ? 5.941 7.477 -1.189 1 98.25 224 ASP B O 1
ATOM 4562 N N . TYR B 1 225 ? 5.668 8.367 -3.188 1 98.44 225 TYR B N 1
ATOM 4563 C CA . TYR B 1 225 ? 6.812 9.258 -3.016 1 98.44 225 TYR B CA 1
ATOM 4564 C C . TYR B 1 225 ? 6.578 10.234 -1.867 1 98.44 225 TYR B C 1
ATOM 4566 O O . TYR B 1 225 ? 7.477 10.484 -1.06 1 98.44 225 TYR B O 1
ATOM 4574 N N . PHE B 1 226 ? 5.371 10.812 -1.811 1 98.88 226 PHE B N 1
ATOM 4575 C CA . PHE B 1 226 ? 5.066 11.781 -0.764 1 98.88 226 PHE B CA 1
ATOM 4576 C C . PHE B 1 226 ? 5.059 11.109 0.606 1 98.88 226 PHE B C 1
ATOM 4578 O O . PHE B 1 226 ? 5.484 11.711 1.597 1 98.88 226 PHE B O 1
ATOM 4585 N N . VAL B 1 227 ? 4.59 9.852 0.664 1 98.88 227 VAL B N 1
ATOM 4586 C CA . VAL B 1 227 ? 4.652 9.102 1.912 1 98.88 227 VAL B CA 1
ATOM 4587 C C . VAL B 1 227 ? 6.109 8.883 2.312 1 98.88 227 VAL B C 1
ATOM 4589 O O . VAL B 1 227 ? 6.473 9.062 3.477 1 98.88 227 VAL B O 1
ATOM 4592 N N . PHE B 1 228 ? 6.98 8.555 1.378 1 98.62 228 PHE B N 1
ATOM 4593 C CA . PHE B 1 228 ? 8.414 8.398 1.616 1 98.62 228 PHE B CA 1
ATOM 4594 C C . PHE B 1 228 ? 9.031 9.703 2.096 1 98.62 228 PHE B C 1
ATOM 4596 O O . PHE B 1 228 ? 9.789 9.719 3.068 1 98.62 228 PHE B O 1
ATOM 4603 N N . TYR B 1 229 ? 8.719 10.766 1.388 1 98.81 229 TYR B N 1
ATOM 4604 C CA . TYR B 1 229 ? 9.273 12.07 1.734 1 98.81 229 TYR B CA 1
ATOM 4605 C C . TYR B 1 229 ? 8.914 12.453 3.164 1 98.81 229 TYR B C 1
ATOM 4607 O O . TYR B 1 229 ? 9.781 12.828 3.953 1 98.81 229 TYR B O 1
ATOM 4615 N N . TYR B 1 230 ? 7.648 12.367 3.475 1 98.88 230 TYR B N 1
ATOM 4616 C CA . TYR B 1 230 ? 7.195 12.633 4.836 1 98.88 230 TYR B CA 1
ATOM 4617 C C . TYR B 1 230 ? 7.938 11.758 5.84 1 98.88 230 TYR B C 1
ATOM 4619 O O . TYR B 1 230 ? 8.422 12.242 6.863 1 98.88 230 TYR B O 1
ATOM 4627 N N . HIS B 1 231 ? 7.984 10.43 5.57 1 98.81 231 HIS B N 1
ATOM 4628 C CA . HIS B 1 231 ? 8.656 9.484 6.457 1 98.81 231 HIS B CA 1
ATOM 4629 C C . HIS B 1 231 ? 10.109 9.891 6.695 1 98.81 231 HIS B C 1
ATOM 4631 O O . HIS B 1 231 ? 10.586 9.875 7.832 1 98.81 231 HIS B O 1
ATOM 4637 N N . SER B 1 232 ? 10.805 10.203 5.625 1 98.44 232 SER B N 1
ATOM 4638 C CA . SER B 1 232 ? 12.203 10.602 5.723 1 98.44 232 SER B CA 1
ATOM 4639 C C . SER B 1 232 ? 12.375 11.82 6.617 1 98.44 232 SER B C 1
ATOM 4641 O O . SER B 1 232 ? 13.273 11.867 7.457 1 98.44 232 SER B O 1
ATOM 4643 N N . LYS B 1 233 ? 11.492 12.805 6.445 1 98.81 233 LYS B N 1
ATOM 4644 C CA . LYS B 1 233 ? 11.539 14.008 7.266 1 98.81 233 LYS B CA 1
ATOM 4645 C C . LYS B 1 233 ? 11.172 13.703 8.711 1 98.81 233 LYS B C 1
ATOM 4647 O O . LYS B 1 233 ? 11.805 14.211 9.641 1 98.81 233 LYS B O 1
ATOM 4652 N N . LEU B 1 234 ? 10.156 12.891 8.906 1 98.88 234 LEU B N 1
ATOM 4653 C CA . LEU B 1 234 ? 9.734 12.508 10.25 1 98.88 234 LEU B CA 1
ATOM 4654 C C . LEU B 1 234 ? 10.891 11.875 11.016 1 98.88 234 LEU B C 1
ATOM 4656 O O . LEU B 1 234 ? 11.156 12.242 12.164 1 98.88 234 LEU B O 1
ATOM 4660 N N . VAL B 1 235 ? 11.555 10.914 10.383 1 98.56 235 VAL B N 1
ATOM 4661 C CA . VAL B 1 235 ? 12.664 10.211 11.016 1 98.56 235 VAL B CA 1
ATOM 4662 C C . VAL B 1 235 ? 13.789 11.203 11.328 1 98.56 235 VAL B C 1
ATOM 4664 O O . VAL B 1 235 ? 14.375 11.156 12.414 1 98.56 235 VAL B O 1
ATOM 4667 N N . GLU B 1 236 ? 14.078 12.047 10.398 1 98.62 236 GLU B N 1
ATOM 4668 C CA . GLU B 1 236 ? 15.086 13.086 10.594 1 98.62 236 GLU B CA 1
ATOM 4669 C C . GLU B 1 236 ? 14.781 13.922 11.844 1 98.62 236 GLU B C 1
ATOM 4671 O O . GLU B 1 236 ? 15.664 14.125 12.68 1 98.62 236 GLU B O 1
ATOM 4676 N N . TYR B 1 237 ? 13.57 14.367 11.984 1 98.88 237 TYR B N 1
ATOM 4677 C CA . TYR B 1 237 ? 13.219 15.266 13.078 1 98.88 237 TYR B CA 1
ATOM 4678 C C . TYR B 1 237 ? 13.094 14.5 14.391 1 98.88 237 TYR B C 1
ATOM 4680 O O . TYR B 1 237 ? 13.414 15.031 15.461 1 98.88 237 TYR B O 1
ATOM 4688 N N . LEU B 1 238 ? 12.57 13.273 14.344 1 98.88 238 LEU B N 1
ATOM 4689 C CA . LEU B 1 238 ? 12.555 12.453 15.547 1 98.88 238 LEU B CA 1
ATOM 4690 C C . LEU B 1 238 ? 13.969 12.258 16.094 1 98.88 238 LEU B C 1
ATOM 4692 O O . LEU B 1 238 ? 14.188 12.352 17.297 1 98.88 238 LEU B O 1
ATOM 4696 N N . LYS B 1 239 ? 14.898 12.016 15.211 1 98.69 239 LYS B N 1
ATOM 4697 C CA . LYS B 1 239 ? 16.297 11.875 15.625 1 98.69 239 LYS B CA 1
ATOM 4698 C C . LYS B 1 239 ? 16.828 13.188 16.203 1 98.69 239 LYS B C 1
ATOM 4700 O O . LYS B 1 239 ? 17.469 13.195 17.25 1 98.69 239 LYS B O 1
ATOM 4705 N N . LEU B 1 240 ? 16.594 14.25 15.516 1 98.75 240 LEU B N 1
ATOM 4706 C CA . LEU B 1 240 ? 17.031 15.57 15.953 1 98.75 240 LEU B CA 1
ATOM 4707 C C . LEU B 1 240 ? 16.547 15.867 17.359 1 98.75 240 LEU B C 1
ATOM 4709 O O . LEU B 1 240 ? 17.281 16.438 18.172 1 98.75 240 LEU B O 1
ATOM 4713 N N . LEU B 1 241 ? 15.305 15.43 17.672 1 98.75 241 LEU B N 1
ATOM 4714 C CA . LEU B 1 241 ? 14.672 15.758 18.938 1 98.75 241 LEU B CA 1
ATOM 4715 C C . LEU B 1 241 ? 14.914 14.656 19.969 1 98.75 241 LEU B C 1
ATOM 4717 O O . LEU B 1 241 ? 14.266 14.633 21.016 1 98.75 241 LEU B O 1
ATOM 4721 N N . ASP B 1 242 ? 15.75 13.664 19.672 1 98.12 242 ASP B N 1
ATOM 4722 C CA . ASP B 1 242 ? 16.219 12.617 20.562 1 98.12 242 ASP B CA 1
ATOM 4723 C C . ASP B 1 242 ? 15.07 11.703 20.984 1 98.12 242 ASP B C 1
ATOM 4725 O O . ASP B 1 242 ? 14.922 11.383 22.172 1 98.12 242 ASP B O 1
ATOM 4729 N N . TYR B 1 243 ? 14.172 11.453 20 1 98 243 TYR B N 1
ATOM 4730 C CA . TYR B 1 243 ? 13.133 10.453 20.234 1 98 243 TYR B CA 1
ATOM 4731 C C . TYR B 1 243 ? 13.742 9.117 20.656 1 98 243 TYR B C 1
ATOM 4733 O O . TYR B 1 243 ? 14.695 8.641 20.047 1 98 243 TYR B O 1
ATOM 4741 N N . THR B 1 244 ? 13.211 8.469 21.672 1 96.75 244 THR B N 1
ATOM 4742 C CA . THR B 1 244 ? 13.898 7.34 22.297 1 96.75 244 THR B CA 1
ATOM 4743 C C . THR B 1 244 ? 13.211 6.023 21.953 1 96.75 244 THR B C 1
ATOM 4745 O O . THR B 1 244 ? 13.734 4.945 22.219 1 96.75 244 THR B O 1
ATOM 4748 N N . GLN B 1 245 ? 12.008 6.086 21.438 1 96.56 245 GLN B N 1
ATOM 4749 C CA . GLN B 1 245 ? 11.305 4.875 21.031 1 96.56 245 GLN B CA 1
ATOM 4750 C C . GLN B 1 245 ? 11.742 4.406 19.656 1 96.56 245 GLN B C 1
ATOM 4752 O O . GLN B 1 245 ? 12.438 5.133 18.938 1 96.56 245 GLN B O 1
ATOM 4757 N N . PRO B 1 246 ? 11.336 3.184 19.219 1 95.56 246 PRO B N 1
ATOM 4758 C CA . PRO B 1 246 ? 11.68 2.721 17.875 1 95.56 246 PRO B CA 1
ATOM 4759 C C . PRO B 1 246 ? 11.18 3.66 16.781 1 95.56 246 PRO B C 1
ATOM 4761 O O . PRO B 1 246 ? 10.031 4.109 16.828 1 95.56 246 PRO B O 1
ATOM 4764 N N . MET B 1 247 ? 12.047 3.949 15.859 1 96.94 247 MET B N 1
ATOM 476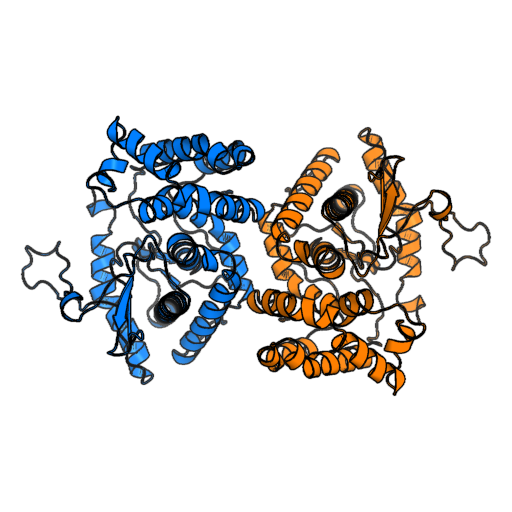5 C CA . MET B 1 247 ? 11.688 4.816 14.742 1 96.94 247 MET B CA 1
ATOM 4766 C C . MET B 1 247 ? 10.617 4.164 13.867 1 96.94 247 MET B C 1
ATOM 4768 O O . MET B 1 247 ? 10.664 2.961 13.609 1 96.94 247 MET B O 1
ATOM 4772 N N . PRO B 1 248 ? 9.625 4.895 13.492 1 97.19 248 PRO B N 1
ATOM 4773 C CA . PRO B 1 248 ? 8.68 4.34 12.523 1 97.19 248 PRO B CA 1
ATOM 4774 C C . PRO B 1 248 ? 9.336 3.984 11.195 1 97.19 248 PRO B C 1
ATOM 4776 O O . PRO B 1 248 ? 10.156 4.75 10.688 1 97.19 248 PRO B O 1
ATOM 4779 N N . THR B 1 249 ? 9.016 2.863 10.672 1 96.44 249 THR B N 1
ATOM 4780 C CA . THR B 1 249 ? 9.547 2.467 9.375 1 96.44 249 THR B CA 1
ATOM 4781 C C . THR B 1 249 ? 8.617 2.914 8.25 1 96.44 249 THR B C 1
ATOM 4783 O O . THR B 1 249 ? 7.434 3.166 8.477 1 96.44 249 THR B O 1
ATOM 4786 N N . LEU B 1 250 ? 9.195 3.031 7.094 1 97.56 250 LEU B N 1
ATOM 4787 C CA . LEU B 1 250 ? 8.406 3.42 5.93 1 97.56 250 LEU B CA 1
ATOM 4788 C C . LEU B 1 250 ? 7.305 2.398 5.648 1 97.56 250 LEU B C 1
ATOM 4790 O O . LEU B 1 250 ? 6.16 2.77 5.375 1 97.56 250 LEU B O 1
ATOM 4794 N N . THR B 1 251 ? 7.559 1.123 5.727 1 96.69 251 THR B N 1
ATOM 4795 C CA . THR B 1 251 ? 6.574 0.066 5.531 1 96.69 251 THR B CA 1
ATOM 4796 C C . THR B 1 251 ? 5.453 0.171 6.562 1 96.69 251 THR B C 1
ATOM 4798 O O . THR B 1 251 ? 4.277 0.026 6.223 1 96.69 251 THR B O 1
ATOM 4801 N N . ALA B 1 252 ? 5.871 0.404 7.797 1 96.69 252 ALA B N 1
ATOM 4802 C CA . ALA B 1 252 ? 4.871 0.538 8.852 1 96.69 252 ALA B CA 1
ATOM 4803 C C . ALA B 1 252 ? 3.941 1.719 8.578 1 96.69 252 ALA B C 1
ATOM 4805 O O . ALA B 1 252 ? 2.752 1.67 8.906 1 96.69 252 ALA B O 1
ATOM 4806 N N . LEU B 1 253 ? 4.5 2.758 8.039 1 98.31 253 LEU B N 1
ATOM 4807 C CA . LEU B 1 253 ? 3.678 3.916 7.703 1 98.31 253 LEU B CA 1
ATOM 4808 C C . LEU B 1 253 ? 2.68 3.578 6.602 1 98.31 253 LEU B C 1
ATOM 4810 O O . LEU B 1 253 ? 1.518 3.988 6.66 1 98.31 253 LEU B O 1
ATOM 4814 N N . HIS B 1 254 ? 3.119 2.852 5.578 1 98.38 254 HIS B N 1
ATOM 4815 C CA . HIS B 1 254 ? 2.207 2.395 4.535 1 98.38 254 HIS B CA 1
ATOM 4816 C C . HIS B 1 254 ? 1.127 1.483 5.109 1 98.38 254 HIS B C 1
ATOM 4818 O O . HIS B 1 254 ? -0.036 1.564 4.707 1 98.38 254 HIS B O 1
ATOM 4824 N N . ILE B 1 255 ? 1.494 0.625 5.988 1 97.12 255 ILE B N 1
ATOM 4825 C CA . ILE B 1 255 ? 0.538 -0.26 6.641 1 97.12 255 ILE B CA 1
ATOM 4826 C C . ILE B 1 255 ? -0.469 0.566 7.438 1 97.12 255 ILE B C 1
ATOM 4828 O O . ILE B 1 255 ? -1.671 0.289 7.41 1 97.12 255 ILE B O 1
ATOM 4832 N N . ALA B 1 256 ? 0.025 1.595 8.117 1 97.56 256 ALA B N 1
ATOM 4833 C CA . ALA B 1 256 ? -0.865 2.48 8.859 1 97.56 256 ALA B CA 1
ATOM 4834 C C . ALA B 1 256 ? -1.885 3.139 7.938 1 97.56 256 ALA B C 1
ATOM 4836 O O . ALA B 1 256 ? -3.061 3.262 8.289 1 97.56 256 ALA B O 1
ATOM 4837 N N . ILE B 1 257 ? -1.462 3.557 6.789 1 97.88 257 ILE B N 1
ATOM 4838 C CA . ILE B 1 257 ? -2.348 4.203 5.828 1 97.88 257 ILE B CA 1
ATOM 4839 C C . ILE B 1 257 ? -3.428 3.223 5.379 1 97.88 257 ILE B C 1
ATOM 4841 O O . ILE B 1 257 ? -4.586 3.604 5.199 1 97.88 257 ILE B O 1
ATOM 4845 N N . LEU B 1 258 ? -3.078 1.958 5.246 1 96.94 258 LEU B N 1
ATOM 4846 C CA . LEU B 1 258 ? -4.059 0.934 4.91 1 96.94 258 LEU B CA 1
ATOM 4847 C C . LEU B 1 258 ? -4.996 0.67 6.082 1 96.94 258 LEU B C 1
ATOM 4849 O O . LEU B 1 258 ? -6.215 0.588 5.906 1 96.94 258 LEU B O 1
ATOM 4853 N N . ASN B 1 259 ? -4.461 0.595 7.27 1 95.44 259 ASN B N 1
ATOM 4854 C CA . ASN B 1 259 ? -5.242 0.324 8.469 1 95.44 259 ASN B CA 1
ATOM 4855 C C . ASN B 1 259 ? -6.266 1.425 8.734 1 95.44 259 ASN B C 1
ATOM 4857 O O . ASN B 1 259 ? -7.375 1.15 9.195 1 95.44 259 ASN B O 1
ATOM 4861 N N . HIS B 1 260 ? -5.84 2.631 8.422 1 95.62 260 HIS B N 1
ATOM 4862 C CA . HIS B 1 260 ? -6.695 3.781 8.68 1 95.62 260 HIS B CA 1
ATOM 4863 C C . HIS B 1 260 ? -7.309 4.32 7.395 1 95.62 260 HIS B C 1
ATOM 4865 O O . HIS B 1 260 ? -7.605 5.516 7.297 1 95.62 260 HIS B O 1
ATOM 4871 N N . GLY B 1 261 ? -7.492 3.416 6.449 1 95.06 261 GLY B N 1
ATOM 4872 C CA . GLY B 1 261 ? -8.031 3.787 5.152 1 95.06 261 GLY B CA 1
ATOM 4873 C C . GLY B 1 261 ? -9.453 4.328 5.23 1 95.06 261 GLY B C 1
ATOM 4874 O O . GLY B 1 261 ? -9.93 4.965 4.289 1 95.06 261 GLY B O 1
ATOM 4875 N N . ASP B 1 262 ? -10.102 4.18 6.359 1 93.31 262 ASP B N 1
ATOM 4876 C CA . ASP B 1 262 ? -11.461 4.664 6.551 1 93.31 262 ASP B CA 1
ATOM 4877 C C . ASP B 1 262 ? -11.523 6.188 6.477 1 93.31 262 ASP B C 1
ATOM 4879 O O . ASP B 1 262 ? -12.586 6.762 6.258 1 93.31 262 ASP B O 1
ATOM 4883 N N . TRP B 1 263 ? -10.383 6.859 6.547 1 95 263 TRP B N 1
ATOM 4884 C CA . TRP B 1 263 ? -10.336 8.32 6.469 1 95 263 TRP B CA 1
ATOM 4885 C C . TRP B 1 263 ? -10.484 8.789 5.027 1 95 263 TRP B C 1
ATOM 4887 O O . TRP B 1 263 ? -10.711 9.977 4.773 1 95 263 TRP B O 1
ATOM 4897 N N . VAL B 1 264 ? -10.391 7.836 4.09 1 97.25 264 VAL B N 1
ATOM 4898 C CA . VAL B 1 264 ? -10.555 8.188 2.684 1 97.25 264 VAL B CA 1
ATOM 4899 C C . VAL B 1 264 ? -11.984 8.641 2.422 1 97.25 264 VAL B C 1
ATOM 4901 O O . VAL B 1 264 ? -12.219 9.586 1.67 1 97.25 264 VAL B O 1
ATOM 4904 N N . TYR B 1 265 ? -12.961 8.102 3.092 1 96.75 265 TYR B N 1
ATOM 4905 C CA . TYR B 1 265 ? -14.367 8.352 2.805 1 96.75 265 TYR B CA 1
ATOM 4906 C C . TYR B 1 265 ? -14.742 9.789 3.133 1 96.75 265 TYR B C 1
ATOM 4908 O O . TYR B 1 265 ? -15.367 10.477 2.32 1 96.75 265 TYR B O 1
ATOM 4916 N N . PRO B 1 266 ? -14.336 10.32 4.332 1 95.44 266 PRO B N 1
ATOM 4917 C CA . PRO B 1 266 ? -14.656 11.719 4.598 1 95.44 266 PRO B CA 1
ATOM 4918 C C . PRO B 1 266 ? -14.055 12.672 3.562 1 95.44 266 PRO B C 1
ATOM 4920 O O . PRO B 1 266 ? -14.641 13.711 3.258 1 95.44 266 PRO B O 1
ATOM 4923 N N . VAL B 1 267 ? -12.93 12.32 3.049 1 97.19 267 VAL B N 1
ATOM 4924 C CA . VAL B 1 267 ? -12.281 13.164 2.045 1 97.19 267 VAL B CA 1
ATOM 4925 C C . VAL B 1 267 ? -13.094 13.148 0.754 1 97.19 267 VAL B C 1
ATOM 4927 O O . VAL B 1 267 ? -13.406 14.203 0.196 1 97.19 267 VAL B O 1
ATOM 4930 N N . ILE B 1 268 ? -13.523 11.969 0.319 1 97 268 ILE B N 1
ATOM 4931 C CA . ILE B 1 268 ? -14.148 11.883 -0.996 1 97 268 ILE B CA 1
ATOM 4932 C C . ILE B 1 268 ? -15.625 12.266 -0.896 1 97 268 ILE B C 1
ATOM 4934 O O . ILE B 1 268 ? -16.219 12.734 -1.871 1 97 268 ILE B O 1
ATOM 4938 N N . SER B 1 269 ? -16.281 12.07 0.259 1 96.12 269 SER B N 1
ATOM 4939 C CA . SER B 1 269 ? -17.719 12.305 0.378 1 96.12 269 SER B CA 1
ATOM 4940 C C . SER B 1 269 ? -18.016 13.773 0.661 1 96.12 269 SER B C 1
ATOM 4942 O O . SER B 1 269 ? -19.141 14.227 0.468 1 96.12 269 SER B O 1
ATOM 4944 N N . LEU B 1 270 ? -17.016 14.477 1.14 1 94.19 270 LEU B N 1
ATOM 4945 C CA . LEU B 1 270 ? -17.328 15.828 1.588 1 94.19 270 LEU B CA 1
ATOM 4946 C C . LEU B 1 270 ? -16.219 16.797 1.219 1 94.19 270 LEU B C 1
ATOM 4948 O O . LEU B 1 270 ? -16.406 17.672 0.375 1 94.19 270 LEU B O 1
ATOM 4952 N N . LEU B 1 271 ? -15.07 16.594 1.697 1 95.25 271 LEU B N 1
ATOM 4953 C CA . LEU B 1 271 ? -14.008 17.609 1.694 1 95.25 271 LEU B CA 1
ATOM 4954 C C . LEU B 1 271 ? -13.57 17.922 0.27 1 95.25 271 LEU B C 1
ATOM 4956 O O . LEU B 1 271 ? -13.617 19.078 -0.151 1 95.25 271 LEU B O 1
ATOM 4960 N N . LEU B 1 272 ? -13.156 16.891 -0.467 1 96.75 272 LEU B N 1
ATOM 4961 C CA . LEU B 1 272 ? -12.555 17.109 -1.776 1 96.75 272 LEU B CA 1
ATOM 4962 C C . LEU B 1 272 ? -13.539 17.781 -2.725 1 96.75 272 LEU B C 1
ATOM 4964 O O . LEU B 1 272 ? -13.219 18.781 -3.355 1 96.75 272 LEU B O 1
ATOM 4968 N N . PRO B 1 273 ? -14.789 17.297 -2.842 1 95.81 273 PRO B N 1
ATOM 4969 C CA . PRO B 1 273 ? -15.727 17.984 -3.729 1 95.81 273 PRO B CA 1
ATOM 4970 C C . PRO B 1 273 ? -15.953 19.438 -3.326 1 95.81 273 PRO B C 1
ATOM 4972 O O . PRO B 1 273 ? -16.094 20.312 -4.191 1 95.81 273 PRO B O 1
ATOM 4975 N N . LEU B 1 274 ? -15.969 19.719 -2.061 1 92.94 274 LEU B N 1
ATOM 4976 C CA . LEU B 1 274 ? -16.156 21.094 -1.589 1 92.94 274 LEU B CA 1
ATOM 4977 C C . LEU B 1 274 ? -15 21.984 -2.016 1 92.94 274 LEU B C 1
ATOM 4979 O O . LEU B 1 274 ? -15.195 23.156 -2.32 1 92.94 274 LEU B O 1
ATOM 4983 N N . LEU B 1 275 ? -13.836 21.422 -2.018 1 94 275 LEU B N 1
ATOM 4984 C CA . LEU B 1 275 ? -12.648 22.188 -2.385 1 94 275 LEU B CA 1
ATOM 4985 C C . LEU B 1 275 ? -12.617 22.469 -3.885 1 94 275 LEU B C 1
ATOM 4987 O O . LEU B 1 275 ? -12.062 23.469 -4.324 1 94 275 LEU B O 1
ATOM 4991 N N . LEU B 1 276 ? -13.258 21.625 -4.652 1 94.62 276 LEU B N 1
ATOM 4992 C CA . LEU B 1 276 ? -13.086 21.672 -6.098 1 94.62 276 LEU B CA 1
ATOM 4993 C C . LEU B 1 276 ? -14.148 22.562 -6.742 1 94.62 276 LEU B C 1
ATOM 4995 O O . LEU B 1 276 ? -13.984 23 -7.879 1 94.62 276 LEU B O 1
ATOM 4999 N N . ILE B 1 277 ? -15.227 22.766 -6.062 1 90.5 277 ILE B N 1
ATOM 5000 C CA . ILE B 1 277 ? -16.312 23.531 -6.676 1 90.5 277 ILE B CA 1
ATOM 5001 C C . ILE B 1 277 ? -16.047 25.016 -6.496 1 90.5 277 ILE B C 1
ATOM 5003 O O . ILE B 1 277 ? -15.242 25.422 -5.66 1 90.5 277 ILE B O 1
ATOM 5007 N N . ASP B 1 278 ? -16.703 25.812 -7.293 1 85.06 278 ASP B N 1
ATOM 5008 C CA . ASP B 1 278 ? -16.547 27.266 -7.25 1 85.06 278 ASP B CA 1
ATOM 5009 C C . ASP B 1 278 ? -17.094 27.844 -5.945 1 85.06 278 ASP B C 1
ATOM 5011 O O . ASP B 1 278 ? -18.094 27.359 -5.422 1 85.06 278 ASP B O 1
ATOM 5015 N N . PRO B 1 279 ? -16.281 28.766 -5.516 1 76.44 279 PRO B N 1
ATOM 5016 C CA . PRO B 1 279 ? -16.828 29.422 -4.324 1 76.44 279 PRO B CA 1
ATOM 5017 C C . PRO B 1 279 ? -18.172 30.109 -4.586 1 76.44 279 PRO B C 1
ATOM 5019 O O . PRO B 1 279 ? -18.391 30.656 -5.672 1 76.44 279 PRO B O 1
ATOM 5022 N N . SER B 1 280 ? -19.109 29.719 -3.977 1 71.25 280 SER B N 1
ATOM 5023 C CA . SER B 1 280 ? -20.391 30.391 -4.035 1 71.25 280 SER B CA 1
ATOM 5024 C C . SER B 1 280 ? -20.953 30.656 -2.637 1 71.25 280 SER B C 1
ATOM 5026 O O . SER B 1 280 ? -20.531 30.016 -1.67 1 71.25 280 SER B O 1
ATOM 5028 N N . GLU B 1 281 ? -21.688 31.609 -2.465 1 58.81 281 GLU B N 1
ATOM 5029 C CA . GLU B 1 281 ? -22.312 31.906 -1.183 1 58.81 281 GLU B CA 1
ATOM 5030 C C . GLU B 1 281 ? -23.031 30.688 -0.608 1 58.81 281 GLU B C 1
ATOM 5032 O O . GLU B 1 281 ? -23.172 30.562 0.61 1 58.81 281 GLU B O 1
ATOM 5037 N N . LYS B 1 282 ? -23.344 29.812 -1.492 1 65.31 282 LYS B N 1
ATOM 5038 C CA . LYS B 1 282 ? -24.109 28.656 -1.047 1 65.31 282 LYS B CA 1
ATOM 5039 C C . LYS B 1 282 ? -23.188 27.469 -0.776 1 65.31 282 LYS B C 1
ATOM 5041 O O . LYS B 1 282 ? -23.625 26.484 -0.168 1 65.31 282 LYS B O 1
ATOM 5046 N N . ALA B 1 283 ? -22 27.672 -1.164 1 66.88 283 ALA B N 1
ATOM 5047 C CA . ALA B 1 283 ? -21.078 26.547 -1.025 1 66.88 283 ALA B CA 1
ATOM 5048 C C . ALA B 1 283 ? -20.406 26.547 0.344 1 66.88 283 ALA B C 1
ATOM 5050 O O . ALA B 1 283 ? -19.219 26.859 0.457 1 66.88 283 ALA B O 1
ATOM 5051 N N . ASN B 1 284 ? -21.172 26.406 1.357 1 66.31 284 ASN B N 1
ATOM 5052 C CA . ASN B 1 284 ? -20.641 26.328 2.721 1 66.31 284 ASN B CA 1
ATOM 5053 C C . ASN B 1 284 ? -21.328 25.234 3.523 1 66.31 284 ASN B C 1
ATOM 5055 O O . ASN B 1 284 ? -22.312 24.641 3.059 1 66.31 284 ASN B O 1
ATOM 5059 N N . MET B 1 285 ? -20.75 24.969 4.648 1 64.38 285 MET B N 1
ATOM 5060 C CA . MET B 1 285 ? -21.188 23.844 5.48 1 64.38 285 MET B CA 1
ATOM 5061 C C . MET B 1 285 ? -22.625 24.062 5.961 1 64.38 285 MET B C 1
ATOM 5063 O O . MET B 1 285 ? -23.391 23.109 6.09 1 64.38 285 MET B O 1
ATOM 5067 N N . ASP B 1 286 ? -22.922 25.234 6.164 1 65.94 286 ASP B N 1
ATOM 5068 C CA . ASP B 1 286 ? -24.266 25.531 6.645 1 65.94 286 ASP B CA 1
ATOM 5069 C C . ASP B 1 286 ? -25.328 25.141 5.605 1 65.94 286 ASP B C 1
ATOM 5071 O O . ASP B 1 286 ? -26.344 24.547 5.945 1 65.94 286 ASP B O 1
ATOM 5075 N N . THR B 1 287 ? -25 25.484 4.43 1 69.62 287 THR B N 1
ATOM 5076 C CA . THR B 1 287 ? -25.891 25.109 3.342 1 69.62 287 THR B CA 1
ATOM 5077 C C . THR B 1 287 ? -25.938 23.594 3.174 1 69.62 287 THR B C 1
ATOM 5079 O O . THR B 1 287 ? -27 23.031 2.959 1 69.62 287 THR B O 1
ATOM 5082 N N . MET B 1 288 ? -24.875 23.031 3.383 1 69.81 288 MET B N 1
ATOM 5083 C CA . MET B 1 288 ? -24.766 21.594 3.207 1 69.81 288 MET B CA 1
ATOM 5084 C C . MET B 1 288 ? -25.578 20.844 4.266 1 69.81 288 MET B C 1
ATOM 5086 O O . MET B 1 288 ? -26.156 19.797 3.986 1 69.81 288 MET B O 1
ATOM 5090 N N . MET B 1 289 ? -25.594 21.484 5.391 1 67.69 289 MET B N 1
ATOM 5091 C CA . MET B 1 289 ? -26.281 20.828 6.504 1 67.69 289 MET B CA 1
ATOM 5092 C C . MET B 1 289 ? -27.797 21.016 6.387 1 67.69 289 MET B C 1
ATOM 5094 O O . MET B 1 289 ? -28.562 20.328 7.051 1 67.69 289 MET B O 1
ATOM 5098 N N . ASP B 1 290 ? -28.094 21.953 5.508 1 67.44 290 ASP B N 1
ATOM 5099 C CA . ASP B 1 290 ? -29.516 22.125 5.246 1 67.44 290 ASP B CA 1
ATOM 5100 C C . ASP B 1 290 ? -30.078 20.953 4.453 1 67.44 290 ASP B C 1
ATOM 5102 O O . ASP B 1 290 ? -29.578 20.625 3.379 1 67.44 290 ASP B O 1
ATOM 5106 N N . GLN B 1 291 ? -30.922 20.172 5.105 1 63.97 291 GLN B N 1
ATOM 5107 C CA . GLN B 1 291 ? -31.438 18.938 4.527 1 63.97 291 GLN B CA 1
ATOM 5108 C C . GLN B 1 291 ? -32.594 19.219 3.576 1 63.97 291 GLN B C 1
ATOM 5110 O O . GLN B 1 291 ? -33.25 18.297 3.082 1 63.97 291 GLN B O 1
ATOM 5115 N N . GLU B 1 292 ? -32.781 20.438 3.307 1 69.5 292 GLU B N 1
ATOM 5116 C CA . GLU B 1 292 ? -33.875 20.828 2.42 1 69.5 292 GLU B CA 1
ATOM 5117 C C . GLU B 1 292 ? -33.375 21.125 1.015 1 69.5 292 GLU B C 1
ATOM 5119 O O . GLU B 1 292 ? -32.25 20.719 0.644 1 69.5 292 GLU B O 1
ATOM 5124 N N . SER B 1 293 ? -34.094 21.75 0.206 1 73.31 293 SER B N 1
ATOM 5125 C CA . SER B 1 293 ? -33.938 21.953 -1.231 1 73.31 293 SER B CA 1
ATOM 5126 C C . SER B 1 293 ? -32.562 22.531 -1.578 1 73.31 293 SER B C 1
ATOM 5128 O O . SER B 1 293 ? -31.875 22.016 -2.457 1 73.31 293 SER B O 1
ATOM 5130 N N . GLU B 1 294 ? -32.062 23.359 -0.807 1 76.06 294 GLU B N 1
ATOM 5131 C CA . GLU B 1 294 ? -30.781 24 -1.125 1 76.06 294 GLU B CA 1
ATOM 5132 C C . GLU B 1 294 ? -29.609 23.047 -0.891 1 76.06 294 GLU B C 1
ATOM 5134 O O . GLU B 1 294 ? -28.641 23.031 -1.658 1 76.06 294 GLU B O 1
ATOM 5139 N N . GLY B 1 295 ? -29.766 22.266 0.096 1 78.88 295 GLY B N 1
ATOM 5140 C CA . GLY B 1 295 ? -28.75 21.266 0.377 1 78.88 295 GLY B CA 1
ATOM 5141 C C . GLY B 1 295 ? -28.641 20.219 -0.703 1 78.88 295 GLY B C 1
ATOM 5142 O O . GLY B 1 295 ? -27.547 19.828 -1.093 1 78.88 295 GLY B O 1
ATOM 5143 N N . ASP B 1 296 ? -29.75 19.859 -1.177 1 81.75 296 ASP B N 1
ATOM 5144 C CA . ASP B 1 296 ? -29.797 18.844 -2.232 1 81.75 296 ASP B CA 1
ATOM 5145 C C . ASP B 1 296 ? -29.188 19.375 -3.523 1 81.75 296 ASP B C 1
ATOM 5147 O O . ASP B 1 296 ? -28.453 18.656 -4.215 1 81.75 296 ASP B O 1
ATOM 5151 N N . GLN B 1 297 ? -29.5 20.578 -3.791 1 81.62 297 GLN B N 1
ATOM 5152 C CA . GLN B 1 297 ? -28.938 21.203 -4.984 1 81.62 297 GLN B CA 1
ATOM 5153 C C . GLN B 1 297 ? -27.422 21.312 -4.887 1 81.62 297 GLN B C 1
ATOM 5155 O O . GLN B 1 297 ? -26.719 21.094 -5.867 1 81.62 297 GLN B O 1
ATOM 5160 N N . LEU B 1 298 ? -26.984 21.688 -3.771 1 84.25 298 LEU B N 1
ATOM 5161 C CA . LEU B 1 298 ? -25.547 21.797 -3.564 1 84.25 298 LEU B CA 1
ATOM 5162 C C . LEU B 1 298 ? -24.859 20.453 -3.73 1 84.25 298 LEU B C 1
ATOM 5164 O O . LEU B 1 298 ? -23.812 20.359 -4.371 1 84.25 298 LEU B O 1
ATOM 5168 N N . ARG B 1 299 ? -25.453 19.438 -3.217 1 88.31 299 ARG B N 1
ATOM 5169 C CA . ARG B 1 299 ? -24.875 18.109 -3.328 1 88.31 299 ARG B CA 1
ATOM 5170 C C . ARG B 1 299 ? -24.828 17.641 -4.781 1 88.31 299 ARG B C 1
ATOM 5172 O O . ARG B 1 299 ? -23.844 17.062 -5.223 1 88.31 299 ARG B O 1
ATOM 5179 N N . THR B 1 300 ? -25.859 17.938 -5.438 1 86.44 300 THR B N 1
ATOM 5180 C CA . THR B 1 300 ? -25.906 17.578 -6.855 1 86.44 300 THR B CA 1
ATOM 5181 C C . THR B 1 300 ? -24.828 18.328 -7.633 1 86.44 300 THR B C 1
ATOM 5183 O O . THR B 1 300 ? -24.141 17.75 -8.477 1 86.44 300 THR B O 1
ATOM 5186 N N . THR B 1 301 ? -24.719 19.578 -7.32 1 86.88 301 THR B N 1
ATOM 5187 C CA . THR B 1 301 ? -23.703 20.391 -7.969 1 86.88 301 THR B CA 1
ATOM 5188 C C . THR B 1 301 ? -22.297 19.891 -7.609 1 86.88 301 THR B C 1
ATOM 5190 O O . THR B 1 301 ? -21.438 19.766 -8.484 1 86.88 301 THR B O 1
ATOM 5193 N N . MET B 1 302 ? -22.141 19.594 -6.453 1 91.75 302 MET B N 1
ATOM 5194 C CA . MET B 1 302 ? -20.844 19.156 -5.949 1 91.75 302 MET B CA 1
ATOM 5195 C C . MET B 1 302 ? -20.391 17.859 -6.629 1 91.75 302 MET B C 1
ATOM 5197 O O . MET B 1 302 ? -19.297 17.797 -7.191 1 91.75 302 MET B O 1
ATOM 5201 N N . PHE B 1 303 ? -21.219 16.859 -6.648 1 95.38 303 PHE B N 1
ATOM 5202 C CA . PHE B 1 303 ? -20.844 15.531 -7.141 1 95.38 303 PHE B CA 1
ATOM 5203 C C . PHE B 1 303 ? -20.906 15.484 -8.664 1 95.38 303 PHE B C 1
ATOM 5205 O O . PHE B 1 303 ? -20.312 14.602 -9.289 1 95.38 303 PHE B O 1
ATOM 5212 N N . GLY B 1 304 ? -21.609 16.453 -9.242 1 95.19 304 GLY B N 1
ATOM 5213 C CA . GLY B 1 304 ? -21.719 16.5 -10.688 1 95.19 304 GLY B CA 1
ATOM 5214 C C . GLY B 1 304 ? -20.719 17.438 -11.336 1 95.19 304 GLY B C 1
ATOM 5215 O O . GLY B 1 304 ? -20.609 17.516 -12.562 1 95.19 304 GLY B O 1
ATOM 5216 N N . HIS B 1 305 ? -20 18.203 -10.484 1 94.81 305 HIS B N 1
ATOM 5217 C CA . HIS B 1 305 ? -19.031 19.156 -11.008 1 94.81 305 HIS B CA 1
ATOM 5218 C C . HIS B 1 305 ? -17.984 18.469 -11.867 1 94.81 305 HIS B C 1
ATOM 5220 O O . HIS B 1 305 ? -17.5 17.375 -11.516 1 94.81 305 HIS B O 1
ATOM 5226 N N . ARG B 1 306 ? -17.625 19.062 -12.938 1 95.31 306 ARG B N 1
ATOM 5227 C CA . ARG B 1 306 ? -16.75 18.469 -13.953 1 95.31 306 ARG B CA 1
ATOM 5228 C C . ARG B 1 306 ? -15.422 18.031 -13.344 1 95.31 306 ARG B C 1
ATOM 5230 O O . ARG B 1 306 ? -14.938 16.938 -13.625 1 95.31 306 ARG B O 1
ATOM 5237 N N . THR B 1 307 ? -14.828 18.875 -12.492 1 96.06 307 THR B N 1
ATOM 5238 C CA . THR B 1 307 ? -13.531 18.562 -11.898 1 96.06 307 THR B CA 1
ATOM 5239 C C . THR B 1 307 ? -13.656 17.406 -10.906 1 96.06 307 THR B C 1
ATOM 5241 O O . THR B 1 307 ? -12.75 16.562 -10.797 1 96.06 307 THR B O 1
ATOM 5244 N N . VAL B 1 308 ? -14.742 17.344 -10.219 1 97.25 308 VAL B N 1
ATOM 5245 C CA . VAL B 1 308 ? -14.992 16.25 -9.289 1 97.25 308 VAL B CA 1
ATOM 5246 C C . VAL B 1 308 ? -15.125 14.938 -10.055 1 97.25 308 VAL B C 1
ATOM 5248 O O . VAL B 1 308 ? -14.508 13.93 -9.695 1 97.25 308 VAL B O 1
ATOM 5251 N N . VAL B 1 309 ? -15.891 14.945 -11.133 1 98.06 309 VAL B N 1
ATOM 5252 C CA . VAL B 1 309 ? -16.078 13.766 -11.961 1 98.06 309 VAL B CA 1
ATOM 5253 C C . VAL B 1 309 ? -14.734 13.266 -12.469 1 98.06 309 VAL B C 1
ATOM 5255 O O . VAL B 1 309 ? -14.445 12.062 -12.398 1 98.06 309 VAL B O 1
ATOM 5258 N N . GLN B 1 310 ? -13.961 14.188 -12.906 1 97.44 310 GLN B N 1
ATOM 5259 C CA . GLN B 1 310 ? -12.648 13.836 -13.43 1 97.44 310 GLN B CA 1
ATOM 5260 C C . GLN B 1 310 ? -11.781 13.18 -12.352 1 97.44 310 GLN B C 1
ATOM 5262 O O . GLN B 1 310 ? -11.18 12.133 -12.578 1 97.44 310 GLN B O 1
ATOM 5267 N N . GLU B 1 311 ? -11.672 13.719 -11.203 1 97.81 311 GLU B N 1
ATOM 5268 C CA . GLU B 1 311 ? -10.82 13.195 -10.133 1 97.81 311 GLU B CA 1
ATOM 5269 C C . GLU B 1 311 ? -11.352 11.867 -9.602 1 97.81 311 GLU B C 1
ATOM 5271 O O . GLU B 1 311 ? -10.57 10.961 -9.312 1 97.81 311 GLU B O 1
ATOM 5276 N N . TYR B 1 312 ? -12.664 11.75 -9.5 1 98.44 312 TYR B N 1
ATOM 5277 C CA . TYR B 1 312 ? -13.25 10.562 -8.891 1 98.44 312 TYR B CA 1
ATOM 5278 C C . TYR B 1 312 ? -13.109 9.352 -9.797 1 98.44 312 TYR B C 1
ATOM 5280 O O . TYR B 1 312 ? -13.047 8.211 -9.32 1 98.44 312 TYR B O 1
ATOM 5288 N N . LYS B 1 313 ? -12.953 9.555 -11.117 1 98.31 313 LYS B N 1
ATOM 5289 C CA . LYS B 1 313 ? -12.727 8.453 -12.047 1 98.31 313 LYS B CA 1
ATOM 5290 C C . LYS B 1 313 ? -11.406 7.75 -11.75 1 98.31 313 LYS B C 1
ATOM 5292 O O . LYS B 1 313 ? -11.219 6.59 -12.117 1 98.31 313 LYS B O 1
ATOM 5297 N N . GLN B 1 314 ? -10.516 8.422 -11.031 1 97.81 314 GLN B N 1
ATOM 5298 C CA . GLN B 1 314 ? -9.234 7.82 -10.688 1 97.81 314 GLN B CA 1
ATOM 5299 C C . GLN B 1 314 ? -9.156 7.496 -9.203 1 97.81 314 GLN B C 1
ATOM 5301 O O . GLN B 1 314 ? -8.688 6.422 -8.812 1 97.81 314 GLN B O 1
ATOM 5306 N N . LEU B 1 315 ? -9.672 8.352 -8.398 1 98.19 315 LEU B N 1
ATOM 5307 C CA . LEU B 1 315 ? -9.516 8.242 -6.949 1 98.19 315 LEU B CA 1
ATOM 5308 C C . LEU B 1 315 ? -10.352 7.09 -6.402 1 98.19 315 LEU B C 1
ATOM 5310 O O . LEU B 1 315 ? -9.906 6.355 -5.516 1 98.19 315 LEU B O 1
ATOM 5314 N N . LEU B 1 316 ? -11.586 6.93 -6.922 1 98.31 316 LEU B N 1
ATOM 5315 C CA . LEU B 1 316 ? -12.484 5.918 -6.379 1 98.31 316 LEU B CA 1
ATOM 5316 C C . LEU B 1 316 ? -11.961 4.516 -6.672 1 98.31 316 LEU B C 1
ATOM 5318 O O . LEU B 1 316 ? -11.836 3.691 -5.766 1 98.31 316 LEU B O 1
ATOM 5322 N N . PRO B 1 317 ? -11.539 4.207 -7.934 1 97.94 317 PRO B N 1
ATOM 5323 C CA . PRO B 1 317 ? -10.938 2.891 -8.172 1 97.94 317 PRO B CA 1
ATOM 5324 C C . PRO B 1 317 ? -9.664 2.67 -7.367 1 97.94 317 PRO B C 1
ATOM 5326 O O . PRO B 1 317 ? -9.398 1.553 -6.914 1 97.94 317 PRO B O 1
ATOM 5329 N N . TRP B 1 318 ? -8.883 3.713 -7.215 1 97.94 318 TRP B N 1
ATOM 5330 C CA . TRP B 1 318 ? -7.66 3.627 -6.426 1 97.94 318 TRP B CA 1
ATOM 5331 C C . TRP B 1 318 ? -7.965 3.193 -4.996 1 97.94 318 TRP B C 1
ATOM 5333 O O . TRP B 1 318 ? -7.309 2.297 -4.457 1 97.94 318 TRP B O 1
ATOM 5343 N N . ALA B 1 319 ? -8.938 3.793 -4.391 1 97.88 319 ALA B N 1
ATOM 5344 C CA . ALA B 1 319 ? -9.344 3.463 -3.025 1 97.88 319 ALA B CA 1
ATOM 5345 C C . ALA B 1 319 ? -10 2.088 -2.963 1 97.88 319 ALA B C 1
ATOM 5347 O O . ALA B 1 319 ? -9.695 1.289 -2.074 1 97.88 319 ALA B O 1
ATOM 5348 N N . HIS B 1 320 ? -10.875 1.825 -3.936 1 97.69 320 HIS B N 1
ATOM 5349 C CA . HIS B 1 320 ? -11.586 0.557 -4.012 1 97.69 320 HIS B CA 1
ATOM 5350 C C . HIS B 1 320 ? -10.625 -0.615 -4.145 1 97.69 320 HIS B C 1
ATOM 5352 O O . HIS B 1 320 ? -10.75 -1.611 -3.426 1 97.69 320 HIS B O 1
ATOM 5358 N N . ASN B 1 321 ? -9.641 -0.473 -5.008 1 98.06 321 ASN B N 1
ATOM 5359 C CA . ASN B 1 321 ? -8.695 -1.545 -5.301 1 98.06 321 ASN B CA 1
ATOM 5360 C C . ASN B 1 321 ? -7.758 -1.808 -4.121 1 98.06 321 ASN B C 1
ATOM 5362 O O . ASN B 1 321 ? -7.059 -2.822 -4.094 1 98.06 321 ASN B O 1
ATOM 5366 N N . ARG B 1 322 ? -7.797 -0.998 -3.098 1 97.75 322 ARG B N 1
ATOM 5367 C CA . ARG B 1 322 ? -6.961 -1.161 -1.913 1 97.75 322 ARG B CA 1
ATOM 5368 C C . ARG B 1 322 ? -7.797 -1.557 -0.702 1 97.75 322 ARG B C 1
ATOM 5370 O O . ARG B 1 322 ? -7.27 -1.723 0.398 1 97.75 322 ARG B O 1
ATOM 5377 N N . GLY B 1 323 ? -9.094 -1.646 -0.884 1 96.5 323 GLY B N 1
ATOM 5378 C CA . GLY B 1 323 ? -9.984 -2.061 0.187 1 96.5 323 GLY B CA 1
ATOM 5379 C C . GLY B 1 323 ? -10.188 -0.989 1.24 1 96.5 323 GLY B C 1
ATOM 5380 O O . GLY B 1 323 ? -10.297 -1.294 2.43 1 96.5 323 GLY B O 1
ATOM 5381 N N . LEU B 1 324 ? -10.281 0.275 0.774 1 96 324 LEU B N 1
ATOM 5382 C CA . LEU B 1 324 ? -10.266 1.36 1.748 1 96 324 LEU B CA 1
ATOM 5383 C C . LEU B 1 324 ? -11.68 1.781 2.123 1 96 324 LEU B C 1
ATOM 5385 O O . LEU B 1 324 ? -11.867 2.686 2.941 1 96 324 LEU B O 1
ATOM 5389 N N . PHE B 1 325 ? -12.742 1.139 1.508 1 94.06 325 PHE B N 1
ATOM 5390 C CA . PHE B 1 325 ? -14.133 1.423 1.848 1 94.06 325 PHE B CA 1
ATOM 5391 C C . PHE B 1 325 ? -14.695 0.348 2.77 1 94.06 325 PHE B C 1
ATOM 5393 O O . PHE B 1 325 ? -15.828 -0.097 2.594 1 94.06 325 PHE B O 1
ATOM 5400 N N . VAL B 1 326 ? -13.891 -0.133 3.619 1 86.12 326 VAL B N 1
ATOM 5401 C CA . VAL B 1 326 ? -14.305 -1.104 4.629 1 86.12 326 VAL B CA 1
ATOM 5402 C C . VAL B 1 326 ? -14 -0.556 6.023 1 86.12 326 VAL B C 1
ATOM 5404 O O . VAL B 1 326 ? -12.875 -0.128 6.301 1 86.12 326 VAL B O 1
ATOM 5407 N N . TYR B 1 327 ? -15.008 -0.479 6.789 1 83.62 327 TYR B N 1
ATOM 5408 C CA . TYR B 1 327 ? -14.805 -0.049 8.164 1 83.62 327 TYR B CA 1
ATOM 5409 C C . TYR B 1 327 ? -14.32 -1.206 9.031 1 83.62 327 TYR B C 1
ATOM 5411 O O . TYR B 1 327 ? -14.977 -2.248 9.109 1 83.62 327 TYR B O 1
ATOM 5419 N N . LYS B 1 328 ? -13.125 -1.038 9.539 1 76.25 328 LYS B N 1
ATOM 5420 C CA . LYS B 1 328 ? -12.508 -2.066 10.367 1 76.25 328 LYS B CA 1
ATOM 5421 C C . LYS B 1 328 ? -12.664 -1.743 11.852 1 76.25 328 LYS B C 1
ATOM 5423 O O . LYS B 1 328 ? -12.375 -0.626 12.281 1 76.25 328 LYS B O 1
ATOM 5428 N N . THR B 1 329 ? -13.5 -2.584 12.609 1 66.56 329 THR B N 1
ATOM 5429 C CA . THR B 1 329 ? -13.617 -2.367 14.047 1 66.56 329 THR B CA 1
ATOM 5430 C C . THR B 1 329 ? -12.367 -2.846 14.773 1 66.56 329 THR B C 1
ATOM 5432 O O . THR B 1 329 ? -11.859 -3.938 14.5 1 66.56 329 THR B O 1
ATOM 5435 N N . GLY B 1 330 ? -11.352 -2.006 14.93 1 56.97 330 GLY B N 1
ATOM 5436 C CA . GLY B 1 330 ? -10.188 -2.436 15.695 1 56.97 330 GLY B CA 1
ATOM 5437 C C . GLY B 1 330 ? -10.562 -3.26 16.922 1 56.97 330 GLY B C 1
ATOM 5438 O O . GLY B 1 330 ? -11.664 -3.129 17.453 1 56.97 330 GLY B O 1
ATOM 5439 N N . ASN B 1 331 ? -10.078 -4.582 17.016 1 48.75 331 ASN B N 1
ATOM 5440 C CA . ASN B 1 331 ? -10.305 -5.332 18.25 1 48.75 331 ASN B CA 1
ATOM 5441 C C . ASN B 1 331 ? -9.82 -4.559 19.469 1 48.75 331 ASN B C 1
ATOM 5443 O O . ASN B 1 331 ? -8.844 -3.816 19.406 1 48.75 331 ASN B O 1
#